Protein AF-A0ABD3TNK7-F1 (afdb_monomer)

Solvent-accessible surface area (backbone atoms only — not comparable to full-atom values): 21854 Å² total; per-residue (Å²): 135,61,74,56,58,56,55,50,49,53,68,66,46,59,82,41,66,71,44,44,50,54,52,49,56,49,53,55,58,58,66,78,48,63,58,67,38,82,42,96,69,68,98,47,54,58,49,27,44,76,73,70,53,62,103,52,74,39,57,45,36,31,37,36,60,40,79,58,75,49,48,66,62,94,45,80,93,71,64,71,90,75,62,76,95,69,61,72,53,66,68,41,73,67,95,59,56,79,61,56,60,49,32,75,72,44,37,51,76,51,54,67,58,78,56,96,57,38,38,36,34,36,15,45,34,70,43,57,84,32,65,70,30,58,74,32,91,90,54,25,75,73,58,52,74,84,64,69,77,82,58,62,88,53,52,53,100,76,79,53,63,70,70,54,71,50,52,56,55,53,49,53,67,66,48,50,85,39,68,70,42,42,52,54,49,51,57,48,51,56,56,56,67,77,46,66,61,71,37,82,43,96,66,70,96,48,56,55,61,41,44,76,62,69,56,60,101,48,78,38,54,47,38,32,39,25,58,34,72,50,82,66,42,65,57,96,45,72,98,68,63,57,88,77,64,77,90,69,47,76,39,65,88,41,72,64,78,66,48,68,68,35,52,36,42,34,55,48,41,68,77,38,68,84,42,38,71,65,39,70,46,83,78,50,70,62,94,61,33,37,33,30,40,32,37,32,33,36,52,84,33,63,72,30,57,72,31,86,89,55,26,72,61,53,43,75,91,46,62,66,33,46,77,72,32,68,27,74,54,25,30,48,60,57,44,62,76,58,76,60,84,95,28,55,64,33,49,94,30,50,67,58,35,49,48,61,76,68,55,82,83,83,60,98,70,130

Foldseek 3Di:
DDPLVVLVVLVVPCVDPVNVVVLVVVVVVVVPDPQKDKDLDDPRVSQCVVLPDDNDPQKIKIKHKDWDAADFDPDVPQDDDDDPVPRDRGGHHPPDPSLVVVCVVAHAWRDWRDDPTIIMTMHMDGRLPDPVQCPDPVRVVVNDPVPPPPPPVADDRPRDRPDPPLVVLVVVVVPCVDPVNVVVQVVVVVVVVPDDQKAWDPDDPRPSVCVVLPDDPDPQKTKIKHKFWDDAAFDPDPPLDDDDDPVPSDGHRHHDLADSLLVRQVVCCVVCVQKAFSAKAWDHDDPTITMMMTMIGRLVDPVQCPDPVRVVCNDPVRRPCSVVLNYPSSCVSLQNVDDDDVCPCSPPHVVVSVCVVPDDDDDPPD

Secondary structure (DSSP, 8-state):
--HHHHHHHHTT-TTSHHHHHHHHHHHHHHHHS-SEEEESS-S-HHHHHHTT--SSTTEEEEEEEEE-SPBPP--GGG---S-GGG--SS-BPPSS-HHHHHHHHHSEEEE--B-SSEEEEEEEEE-TTSHHHHT-TTTGGGG-GGGTTTS-SSB-TTS-B---HHHHHHHHTT-TTSHHHHHHHHHHHHHHHHS-SEEEESS-S-HHHHHHTT--SSTTEEEEEEEEE-S------GGG---S-GGG---SSPPPSS-HHHHHHHHHHHHTTTEEEEEEEEEEE-SSEEEEEEEEEESSSHHHHT-TTTGGGGSGGGTTTTTTT-SHHHHHHTT-S--SGGGGGGSS-HHHHHHHHHS----S--

Sequence (366 aa):
MGAYTYVSELWKKKQSDVMRFLLRVRCWEYRQLPAVVRVTHPTRPDKARRLGYKAKQGYVIYRVRVRRGGRKRPVPKGIVYGKPTNQGVTQLKFQRSKRSVAEERAGRKLGGLRDSTYKYFEVILVDTAHTAVQNDPRINWLCNPVHKHRELRGLTSAGKKYRGAYTYVSELWKKKQSDVMRFLLRVRCWEYRQLPAVVRVTHPTRPDKARRLGYKAKQGYVIYRVRVRRGGRKRPVPKGIVYGKPTNQGVTQLKFQRSKRSVAEERAGRKLGGLRVLNSYWINEDSTYKYFEVILVDTAHTTVRNDPRINWLCNPVHKHRELRGLTSAGKKYRGLRGKGHLHHKARPSRRATWKRNQTLSLRRYR

Nearest PDB structures (foldseek):
  7qiz-assembly1_P  TM=9.989E-01  e=7.882E-37  Solanum lycopersicum
  8b2l-assembly1_F3  TM=9.984E-01  e=2.440E-36  Nicotiana tabacum
  8ipb-assembly1_HA  TM=9.977E-01  e=2.522E-34  Triticum aestivum
  6zj3-assembly1_Lb  TM=9.968E-01  e=6.981E-30  Euglena gracilis
  8rxh-assembly1_LM  TM=9.970E-01  e=1.265E-29  Leishmania major strain Friedlin

Mean predicted aligned error: 17.39 Å

InterPro domains:
  IPR000439 Large ribosomal subunit protein eL15 [PF00827] (164-352)
  IPR000439 Large ribosomal subunit protein eL15 [PTHR11847] (164-366)
  IPR000439 Large ribosomal subunit protein eL15 [SM01384] (2-163)
  IPR000439 Large ribosomal subunit protein eL15 [SM01384] (164-355)
  IPR012678 Ribosomal protein uL23/eL15/eS24 core domain superfamily [SSF54189] (1-165)
  IPR012678 Ribosomal protein uL23/eL15/eS24 core domain superfamily [SSF54189] (163-357)
  IPR020925 Large ribosomal subunit protein eL15, conserved site [PS01194] (46-69)
  IPR020925 Large ribosomal subunit protein eL15, conserved site [PS01194] (208-231)
  IPR024794 Large ribosomal subunit protein eL15 core domain superfamily [G3DSA:3.40.1120.10] (1-164)
  IPR024794 Large ribosomal subunit protein eL15 core domain superfamily [G3DSA:3.40.1120.10] (165-366)

pLDDT: mean 82.13, std 17.71, range [34.25, 98.62]

Radius of gyration: 32.83 Å; Cα contacts (8 Å, |Δi|>4): 483; chains: 1; bounding box: 76×59×99 Å

Structure (mmCIF, N/CA/C/O backbone):
data_AF-A0ABD3TNK7-F1
#
_entry.id   AF-A0ABD3TNK7-F1
#
loop_
_atom_site.group_PDB
_atom_site.id
_atom_site.type_symbol
_atom_site.label_atom_id
_atom_site.label_alt_id
_atom_site.label_comp_id
_atom_site.label_asym_id
_atom_site.label_entity_id
_atom_site.label_seq_id
_atom_site.pdbx_PDB_ins_code
_atom_site.Cartn_x
_atom_site.Cartn_y
_atom_site.Cartn_z
_atom_site.occupancy
_atom_site.B_iso_or_equiv
_atom_site.auth_seq_id
_atom_site.auth_comp_id
_atom_site.auth_asym_id
_atom_site.auth_atom_id
_atom_site.pdbx_PDB_model_num
ATOM 1 N N . MET A 1 1 ? 8.493 17.577 53.465 1.00 52.09 1 MET A N 1
ATOM 2 C CA . MET A 1 1 ? 7.323 16.886 52.861 1.00 52.09 1 MET A CA 1
ATOM 3 C C . MET A 1 1 ? 6.039 17.519 53.386 1.00 52.09 1 MET A C 1
ATOM 5 O O . MET A 1 1 ? 5.885 17.592 54.594 1.00 52.09 1 MET A O 1
ATOM 9 N N . GLY A 1 2 ? 5.149 18.029 52.527 1.00 72.31 2 GLY A N 1
ATOM 10 C CA . GLY A 1 2 ? 3.937 18.740 52.978 1.00 72.31 2 GLY A CA 1
ATOM 11 C C . GLY A 1 2 ? 2.824 17.807 53.480 1.00 72.31 2 GLY A C 1
ATOM 12 O O . GLY A 1 2 ? 2.681 16.697 52.985 1.00 72.31 2 GLY A O 1
ATOM 13 N N . ALA A 1 3 ? 1.967 18.260 54.401 1.00 70.38 3 ALA A N 1
ATOM 14 C CA . ALA A 1 3 ? 0.902 17.450 55.024 1.00 70.38 3 ALA A CA 1
ATOM 15 C C . ALA A 1 3 ? 0.030 16.631 54.034 1.00 70.38 3 ALA A C 1
ATOM 17 O O . ALA A 1 3 ? -0.374 15.502 54.317 1.00 70.38 3 ALA A O 1
ATOM 18 N N . TYR A 1 4 ? -0.220 17.144 52.824 1.00 73.06 4 TYR A N 1
ATOM 19 C CA . TYR A 1 4 ? -1.009 16.447 51.800 1.00 73.06 4 TYR A CA 1
ATOM 20 C C . TYR A 1 4 ? -0.326 15.208 51.192 1.00 73.06 4 TYR A C 1
ATOM 22 O O . TYR A 1 4 ? -1.031 14.322 50.693 1.00 73.06 4 TYR A O 1
ATOM 30 N N . THR A 1 5 ? 1.011 15.112 51.215 1.00 73.81 5 THR A N 1
ATOM 31 C CA . THR A 1 5 ? 1.717 13.907 50.744 1.00 73.81 5 THR A CA 1
ATOM 32 C C . THR A 1 5 ? 1.481 12.743 51.700 1.00 73.81 5 THR A C 1
ATOM 34 O O . THR A 1 5 ? 1.101 11.668 51.234 1.00 73.81 5 THR A O 1
ATOM 37 N N . TYR A 1 6 ? 1.533 12.991 53.012 1.00 75.81 6 TYR A N 1
ATOM 38 C CA . TYR A 1 6 ? 1.218 12.001 54.049 1.00 75.81 6 TYR A CA 1
ATOM 39 C C . TYR A 1 6 ? -0.236 11.520 53.976 1.00 75.81 6 TYR A C 1
ATOM 41 O O . TYR A 1 6 ? -0.496 10.317 53.974 1.00 75.81 6 TYR A O 1
ATOM 49 N N . VAL A 1 7 ? -1.200 12.434 53.795 1.00 75.31 7 VAL A N 1
ATOM 50 C CA . VAL A 1 7 ? -2.615 12.057 53.596 1.00 75.31 7 VAL A CA 1
ATOM 51 C C . VAL A 1 7 ? -2.776 11.187 52.345 1.00 75.31 7 VAL A C 1
ATOM 53 O O . VAL A 1 7 ? -3.476 10.172 52.359 1.00 75.31 7 VAL A O 1
ATOM 56 N N . SER A 1 8 ? -2.101 11.537 51.248 1.00 76.25 8 SER A N 1
ATOM 57 C CA . SER A 1 8 ? -2.126 10.737 50.021 1.00 76.25 8 SER A CA 1
ATOM 58 C C . SER A 1 8 ? -1.527 9.337 50.226 1.00 76.25 8 SER A C 1
ATOM 60 O O . SER A 1 8 ? -2.056 8.372 49.665 1.00 76.25 8 SER A O 1
ATOM 62 N N . GLU A 1 9 ? -0.460 9.204 51.015 1.00 78.94 9 GLU A N 1
ATOM 63 C CA . GLU A 1 9 ? 0.182 7.928 51.357 1.00 78.94 9 GLU A CA 1
ATOM 64 C C . GLU A 1 9 ? -0.672 7.049 52.272 1.00 78.94 9 GLU A C 1
ATOM 66 O O . GLU A 1 9 ? -0.851 5.864 51.972 1.00 78.94 9 GLU A O 1
ATOM 71 N N . LEU A 1 10 ? -1.310 7.630 53.291 1.00 76.44 10 LEU A N 1
ATOM 72 C CA . LEU A 1 10 ? -2.277 6.938 54.149 1.00 76.44 10 LEU A CA 1
ATOM 73 C C . LEU A 1 10 ? -3.408 6.313 53.308 1.00 76.44 10 LEU A C 1
ATOM 75 O O . LEU A 1 10 ? -3.770 5.147 53.458 1.00 76.44 10 LEU A O 1
ATOM 79 N N . TRP A 1 11 ? -3.907 7.054 52.312 1.00 72.19 11 TRP A N 1
ATOM 80 C CA . TRP A 1 11 ? -4.927 6.567 51.379 1.00 72.19 11 TRP A CA 1
ATOM 81 C C . TRP A 1 11 ? -4.430 5.529 50.356 1.00 72.19 11 TRP A C 1
ATOM 83 O O . TRP A 1 11 ? -5.272 4.898 49.693 1.00 72.19 11 TRP A O 1
ATOM 93 N N . LYS A 1 12 ? -3.111 5.375 50.163 1.00 77.44 12 LYS A N 1
ATOM 94 C CA . LYS A 1 12 ? -2.516 4.291 49.360 1.00 77.44 12 LYS A CA 1
ATOM 95 C C . LYS A 1 12 ? -2.449 2.997 50.180 1.00 77.44 12 LYS A C 1
ATOM 97 O O . LYS A 1 12 ? -2.824 1.952 49.653 1.00 77.44 12 LYS A O 1
ATOM 102 N N . LYS A 1 13 ? -2.102 3.075 51.470 1.00 79.31 13 LYS A N 1
ATOM 103 C CA . LYS A 1 13 ? -2.036 1.940 52.412 1.00 79.31 13 LYS A CA 1
ATOM 104 C C . LYS A 1 13 ? -3.406 1.596 53.022 1.00 79.31 13 LYS A C 1
ATOM 106 O O . LYS A 1 13 ? -3.579 1.554 54.229 1.00 79.31 13 LYS A O 1
ATOM 111 N N . LYS A 1 14 ? -4.414 1.306 52.189 1.00 68.06 14 LYS A N 1
ATOM 112 C CA . LYS A 1 14 ? -5.809 1.070 52.645 1.00 68.06 14 LYS A CA 1
ATOM 113 C C . LYS A 1 14 ? -6.015 -0.126 53.578 1.00 68.06 14 LYS A C 1
ATOM 115 O O . LYS A 1 14 ? -7.115 -0.286 54.100 1.00 68.06 14 LYS A O 1
ATOM 120 N N . GLN A 1 15 ? -5.020 -0.998 53.686 1.00 72.81 15 GLN A N 1
ATOM 121 C CA . GLN A 1 15 ? -5.057 -2.182 54.533 1.00 72.81 15 GLN A CA 1
ATOM 122 C C . GLN A 1 15 ? -4.475 -1.940 55.930 1.00 72.81 15 GLN A C 1
ATOM 124 O O . GLN A 1 15 ? -4.612 -2.838 56.747 1.00 72.81 15 GLN A O 1
ATOM 129 N N . SER A 1 16 ? -3.882 -0.771 56.211 1.00 80.94 16 SER A N 1
ATOM 130 C CA . SER A 1 16 ? -3.410 -0.453 57.563 1.00 80.94 16 SER A CA 1
ATOM 131 C C . SER A 1 16 ? -4.573 -0.367 58.552 1.00 80.94 16 SER A C 1
ATOM 133 O O . SER A 1 16 ? -5.679 0.042 58.180 1.00 80.94 16 SER A O 1
ATOM 135 N N . ASP A 1 17 ? -4.319 -0.713 59.811 1.00 78.19 17 ASP A N 1
ATOM 136 C CA . ASP A 1 17 ? -5.359 -0.785 60.844 1.00 78.19 17 ASP A CA 1
ATOM 137 C C . ASP A 1 17 ? -5.995 0.575 61.123 1.00 78.19 17 ASP A C 1
ATOM 139 O O . ASP A 1 17 ? -7.220 0.691 61.131 1.00 78.19 17 ASP A O 1
ATOM 143 N N . VAL A 1 18 ? -5.180 1.634 61.167 1.00 76.81 18 VAL A N 1
ATOM 144 C CA . VAL A 1 18 ? -5.645 3.029 61.254 1.00 76.81 18 VAL A CA 1
ATOM 145 C C . VAL A 1 18 ? -6.627 3.353 60.126 1.00 76.81 18 VAL A C 1
ATOM 147 O O . VAL A 1 18 ? -7.697 3.918 60.348 1.00 76.81 18 VAL A O 1
ATOM 150 N N . MET A 1 19 ? -6.308 2.961 58.889 1.00 79.38 19 MET A N 1
ATOM 151 C CA . MET A 1 19 ? -7.169 3.260 57.749 1.00 79.38 19 MET A CA 1
ATOM 152 C C . MET A 1 19 ? -8.425 2.383 57.735 1.00 79.38 19 MET A C 1
ATOM 154 O O . MET A 1 19 ? -9.497 2.858 57.363 1.00 79.38 19 MET A O 1
ATOM 158 N N . ARG A 1 20 ? -8.336 1.120 58.161 1.00 74.94 20 ARG A N 1
ATOM 159 C CA . ARG A 1 20 ? -9.497 0.229 58.308 1.00 74.94 20 ARG A CA 1
ATOM 160 C C . ARG A 1 20 ? -10.468 0.745 59.366 1.00 74.94 20 ARG A C 1
ATOM 162 O O . ARG A 1 20 ? -11.667 0.781 59.091 1.00 74.94 20 ARG A O 1
ATOM 169 N N . PHE A 1 21 ? -9.959 1.191 60.512 1.00 78.69 21 PHE A N 1
ATOM 170 C CA . PHE A 1 21 ? -10.742 1.799 61.584 1.00 78.69 21 PHE A CA 1
ATOM 171 C C . PHE A 1 21 ? -11.453 3.071 61.102 1.00 78.69 21 PHE A C 1
ATOM 173 O O . PHE A 1 21 ? -12.683 3.135 61.122 1.00 78.69 21 PHE A O 1
ATOM 180 N N . LEU A 1 22 ? -10.711 4.025 60.526 1.00 79.88 22 LEU A N 1
ATOM 181 C CA . LEU A 1 22 ? -11.279 5.271 59.992 1.00 79.88 22 LEU A CA 1
ATOM 182 C C . LEU A 1 22 ? -12.334 5.027 58.904 1.00 79.88 22 LEU A C 1
ATOM 184 O O . LEU A 1 22 ? -13.345 5.727 58.832 1.00 79.88 22 LEU A O 1
ATOM 188 N N . LEU A 1 23 ? -12.116 4.039 58.031 1.00 76.81 23 LEU A N 1
ATOM 189 C CA . LEU A 1 23 ? -13.087 3.677 56.998 1.00 76.81 23 LEU A CA 1
ATOM 190 C C . LEU A 1 23 ? -14.335 3.002 57.583 1.00 76.81 23 LEU A C 1
ATOM 192 O O . LEU A 1 23 ? -15.421 3.198 57.041 1.00 76.81 23 LEU A O 1
ATOM 196 N N . ARG A 1 24 ? -14.202 2.233 58.669 1.00 77.31 24 ARG A N 1
ATOM 197 C CA . ARG A 1 24 ? -15.326 1.588 59.361 1.00 77.31 24 ARG A CA 1
ATOM 198 C C . ARG A 1 24 ? -16.224 2.628 60.030 1.00 77.31 24 ARG A C 1
ATOM 200 O O . ARG A 1 24 ? -17.420 2.637 59.747 1.00 77.31 24 ARG A O 1
ATOM 207 N N . VAL A 1 25 ? -15.637 3.544 60.802 1.00 81.62 25 VAL A N 1
ATOM 208 C CA . VAL A 1 25 ? -16.352 4.650 61.467 1.00 81.62 25 VAL A CA 1
ATOM 209 C C . VAL A 1 25 ? -17.082 5.520 60.439 1.00 81.62 25 VAL A C 1
ATOM 211 O O . VAL A 1 25 ? -18.282 5.749 60.551 1.00 81.62 25 VAL A O 1
ATOM 214 N N . ARG A 1 26 ? -16.405 5.908 59.350 1.00 80.44 26 ARG A N 1
ATOM 215 C CA . ARG A 1 26 ? -17.030 6.699 58.276 1.00 80.44 26 ARG A CA 1
ATOM 216 C C . ARG A 1 26 ? -18.138 5.952 57.540 1.00 80.44 26 ARG A C 1
ATOM 218 O O . ARG A 1 26 ? -19.144 6.548 57.181 1.00 80.44 26 ARG A O 1
ATOM 225 N N . CYS A 1 27 ? -17.981 4.654 57.272 1.00 75.00 27 CYS A N 1
ATOM 226 C CA . CYS A 1 27 ? -19.059 3.867 56.668 1.00 75.00 27 CYS A CA 1
ATOM 227 C C . CYS A 1 27 ? -20.302 3.837 57.564 1.00 75.00 27 CYS A C 1
ATOM 229 O O . CYS A 1 27 ? -21.407 3.913 57.031 1.00 75.00 27 CYS A O 1
ATOM 231 N N . TRP A 1 28 ? -20.120 3.731 58.883 1.00 80.38 28 TRP A N 1
ATOM 232 C CA . TRP A 1 28 ? -21.209 3.784 59.856 1.00 80.38 28 TRP A CA 1
ATOM 233 C C . TRP A 1 28 ? -21.911 5.147 59.837 1.00 80.38 28 TRP A C 1
ATOM 235 O O . TRP A 1 28 ? -23.114 5.195 59.594 1.00 80.38 28 TRP A O 1
ATOM 245 N N . GLU A 1 29 ? -21.155 6.244 59.934 1.00 81.50 29 GLU A N 1
ATOM 246 C CA . GLU A 1 29 ? -21.675 7.617 59.834 1.00 81.50 29 GLU A CA 1
ATOM 247 C C . GLU A 1 29 ? -22.476 7.817 58.532 1.00 81.50 29 GLU A C 1
ATOM 249 O O . GLU A 1 29 ? -23.593 8.328 58.524 1.00 81.50 29 GLU A O 1
ATOM 254 N N . TYR A 1 30 ? -21.956 7.330 57.400 1.00 80.94 30 TYR A N 1
ATOM 255 C CA . TYR A 1 30 ? -22.588 7.537 56.094 1.00 80.94 30 TYR A CA 1
ATOM 256 C C . TYR A 1 30 ? -23.875 6.725 55.900 1.00 80.94 30 TYR A C 1
ATOM 258 O O . TYR A 1 30 ? -24.647 7.026 54.984 1.00 80.94 30 TYR A O 1
ATOM 266 N N . ARG A 1 31 ? -24.110 5.678 56.703 1.00 74.38 31 ARG A N 1
ATOM 267 C CA . ARG A 1 31 ? -25.368 4.916 56.662 1.00 74.38 31 ARG A CA 1
ATOM 268 C C . ARG A 1 31 ? -26.531 5.730 57.233 1.00 74.38 31 ARG A C 1
ATOM 270 O O . ARG A 1 31 ? -27.632 5.592 56.701 1.00 74.38 31 ARG A O 1
ATOM 277 N N . GLN A 1 32 ? -26.256 6.586 58.217 1.00 79.56 32 GLN A N 1
ATOM 278 C CA . GLN A 1 32 ? -27.250 7.426 58.895 1.00 79.56 32 GLN A CA 1
ATOM 279 C C . GLN A 1 32 ? -27.689 8.631 58.053 1.00 79.56 32 GLN A C 1
ATOM 281 O O . GLN A 1 32 ? -28.745 9.208 58.281 1.00 79.56 32 GLN A O 1
ATOM 286 N N . LEU A 1 33 ? -26.895 9.005 57.046 1.00 80.81 33 LEU A N 1
ATOM 287 C CA . LEU A 1 33 ? -27.176 10.163 56.203 1.00 80.81 33 LEU A CA 1
ATOM 288 C C . LEU A 1 33 ? -28.158 9.842 55.055 1.00 80.81 33 LEU A C 1
ATOM 290 O O . LEU A 1 33 ? -28.190 8.707 54.548 1.00 80.81 33 LEU A O 1
ATOM 294 N N . PRO A 1 34 ? -28.902 10.855 54.562 1.00 78.81 34 PRO A N 1
ATOM 295 C CA . PRO A 1 34 ? -29.704 10.750 53.348 1.00 78.81 34 PRO A CA 1
ATOM 296 C C . PRO A 1 34 ? -28.889 10.316 52.123 1.00 78.81 34 PRO A C 1
ATOM 298 O O . PRO A 1 34 ? -27.661 10.415 52.069 1.00 78.81 34 PRO A O 1
ATOM 301 N N . ALA A 1 35 ? -29.583 9.847 51.081 1.00 69.19 35 ALA A N 1
ATOM 302 C CA . ALA A 1 35 ? -28.930 9.327 49.878 1.00 69.19 35 ALA A CA 1
ATOM 303 C C . ALA A 1 35 ? -28.059 10.367 49.144 1.00 69.19 35 ALA A C 1
ATOM 305 O O . ALA A 1 35 ? -27.109 9.983 48.456 1.00 69.19 35 ALA A O 1
ATOM 306 N N . VAL A 1 36 ? -28.380 11.654 49.286 1.00 75.75 36 VAL A N 1
ATOM 307 C CA . VAL A 1 36 ? -27.597 12.795 48.809 1.00 75.75 36 VAL A CA 1
ATOM 308 C C . VAL A 1 36 ? -27.527 13.801 49.952 1.00 75.75 36 VAL A C 1
ATOM 310 O O . VAL A 1 36 ? -28.563 14.217 50.456 1.00 75.75 36 VAL A O 1
ATOM 313 N N . VAL A 1 37 ? -26.321 14.179 50.368 1.00 80.69 37 VAL A N 1
ATOM 314 C CA . VAL A 1 37 ? -26.104 15.132 51.466 1.00 80.69 37 VAL A CA 1
ATOM 315 C C . VAL A 1 37 ? -24.993 16.109 51.101 1.00 80.69 37 VAL A C 1
ATOM 317 O O . VAL A 1 37 ? -23.982 15.710 50.518 1.00 80.69 37 VAL A O 1
ATOM 320 N N . ARG A 1 38 ? -25.178 17.393 51.409 1.00 79.81 38 ARG A N 1
ATOM 321 C CA . ARG A 1 38 ? -24.141 18.417 51.235 1.00 79.81 38 ARG A CA 1
ATOM 322 C C . ARG A 1 38 ? -23.091 18.265 52.336 1.00 79.81 38 ARG A C 1
ATOM 324 O O . ARG A 1 38 ? -23.434 18.056 53.492 1.00 79.81 38 ARG A O 1
ATOM 331 N N . VAL A 1 39 ? -21.816 18.371 51.978 1.00 81.06 39 VAL A N 1
ATOM 332 C CA . VAL A 1 39 ? -20.682 18.286 52.905 1.00 81.06 39 VAL A CA 1
ATOM 333 C C . VAL A 1 39 ? -19.884 19.582 52.825 1.00 81.06 39 VAL A C 1
ATOM 335 O O . VAL A 1 39 ? -19.680 20.125 51.739 1.00 81.06 39 VAL A O 1
ATOM 338 N N . THR A 1 40 ? -19.424 20.069 53.975 1.00 80.25 40 THR A N 1
ATOM 339 C CA . THR A 1 40 ? -18.645 21.310 54.078 1.00 80.25 40 THR A CA 1
ATOM 340 C C . THR A 1 40 ? -17.236 21.153 53.502 1.00 80.25 40 THR A C 1
ATOM 342 O O . THR A 1 40 ? -16.753 22.043 52.812 1.00 80.25 40 THR A O 1
ATOM 345 N N . HIS A 1 41 ? -16.598 19.997 53.714 1.00 81.00 41 HIS A N 1
ATOM 346 C CA . HIS A 1 41 ? -15.222 19.730 53.290 1.00 81.00 41 HIS A CA 1
ATOM 347 C C . HIS A 1 41 ? -15.061 18.334 52.669 1.00 81.00 41 HIS A C 1
ATOM 349 O O . HIS A 1 41 ? -15.741 17.387 53.067 1.00 81.00 41 HIS A O 1
ATOM 355 N N . PRO A 1 42 ? -14.139 18.158 51.703 1.00 81.38 42 PRO A N 1
ATOM 356 C CA . PRO A 1 42 ? -13.898 16.855 51.104 1.00 81.38 42 PRO A CA 1
ATOM 357 C C . PRO A 1 42 ? -13.191 15.938 52.103 1.00 81.38 42 PRO A C 1
ATOM 359 O O . PRO A 1 42 ? -12.136 16.280 52.633 1.00 81.38 42 PRO A O 1
ATOM 362 N N . THR A 1 43 ? -13.668 14.703 52.238 1.00 79.00 43 THR A N 1
ATOM 363 C CA . THR A 1 43 ? -13.029 13.653 53.054 1.00 79.00 43 THR A CA 1
ATOM 364 C C . THR A 1 43 ? -11.619 13.306 52.554 1.00 79.00 43 THR A C 1
ATOM 366 O O . THR A 1 43 ? -10.800 12.718 53.266 1.00 79.00 43 THR A O 1
ATOM 369 N N . ARG A 1 44 ? -11.328 13.646 51.293 1.00 78.56 44 ARG A N 1
ATOM 370 C CA . ARG A 1 44 ? -10.032 13.435 50.653 1.00 78.56 44 ARG A CA 1
ATOM 371 C C . ARG A 1 44 ? -9.527 14.715 49.962 1.00 78.56 44 ARG A C 1
ATOM 373 O O . ARG A 1 44 ? -9.643 14.831 48.734 1.00 78.56 44 ARG A O 1
ATOM 380 N N . PRO A 1 45 ? -8.971 15.674 50.722 1.00 79.31 45 PRO A N 1
ATOM 381 C CA . PRO A 1 45 ? -8.605 16.989 50.199 1.00 79.31 45 PRO A CA 1
ATOM 382 C C . PRO A 1 45 ? -7.431 16.945 49.204 1.00 79.31 45 PRO A C 1
ATOM 384 O O . PRO A 1 45 ? -7.434 17.703 48.234 1.00 79.31 45 PRO A O 1
ATOM 387 N N . ASP A 1 46 ? -6.484 16.006 49.350 1.00 75.69 46 ASP A N 1
ATOM 388 C CA . ASP A 1 46 ? -5.370 15.780 48.405 1.00 75.69 46 ASP A CA 1
ATOM 389 C C . ASP A 1 46 ? -5.882 15.489 46.988 1.00 75.69 46 ASP A C 1
ATOM 391 O O . ASP A 1 46 ? -5.429 16.051 45.986 1.00 75.69 46 ASP A O 1
ATOM 395 N N . LYS A 1 47 ? -6.878 14.608 46.897 1.00 75.12 47 LYS A N 1
ATOM 396 C CA . LYS A 1 47 ? -7.468 14.220 45.622 1.00 75.12 47 LYS A CA 1
ATOM 397 C C . LYS A 1 47 ? -8.453 15.263 45.114 1.00 75.12 47 LYS A C 1
ATOM 399 O O . LYS A 1 47 ? -8.569 15.417 43.900 1.00 75.12 47 LYS A O 1
ATOM 404 N N . ALA A 1 48 ? -9.109 15.988 46.018 1.00 74.62 48 ALA A N 1
ATOM 405 C CA . ALA A 1 48 ? -9.948 17.125 45.678 1.00 74.62 48 ALA A CA 1
ATOM 406 C C . ALA A 1 48 ? -9.192 18.194 44.918 1.00 74.62 48 ALA A C 1
ATOM 408 O O . ALA A 1 48 ? -9.591 18.554 43.810 1.00 74.62 48 ALA A O 1
ATOM 409 N N . ARG A 1 49 ? -8.055 18.624 45.462 1.00 76.25 49 ARG A N 1
ATOM 410 C CA . ARG A 1 49 ? -7.212 19.634 44.825 1.00 76.25 49 ARG A CA 1
ATOM 411 C C . ARG A 1 49 ? -6.729 19.186 43.445 1.00 76.25 49 ARG A C 1
ATOM 413 O O . ARG A 1 49 ? -6.805 19.956 42.495 1.00 76.25 49 ARG A O 1
ATOM 420 N N . ARG A 1 50 ? -6.358 17.908 43.282 1.00 73.12 50 ARG A N 1
ATOM 421 C CA . ARG A 1 50 ? -5.980 17.337 41.969 1.00 73.12 50 ARG A CA 1
ATOM 422 C C . ARG A 1 50 ? -7.113 17.364 40.936 1.00 73.12 50 ARG A C 1
ATOM 424 O O . ARG A 1 50 ? -6.851 17.374 39.739 1.00 73.12 50 ARG A O 1
ATOM 431 N N . LEU A 1 51 ? -8.363 17.328 41.388 1.00 66.19 51 LEU A N 1
ATOM 432 C CA . LEU A 1 51 ? -9.554 17.395 40.537 1.00 66.19 51 LEU A CA 1
ATOM 433 C C . LEU A 1 51 ? -10.051 18.829 40.314 1.00 66.19 51 LEU A C 1
ATOM 435 O O . LEU A 1 51 ? -11.070 19.007 39.650 1.00 66.19 51 LEU A O 1
ATOM 439 N N . GLY A 1 52 ? -9.330 19.825 40.835 1.00 71.12 52 GLY A N 1
ATOM 440 C CA . GLY A 1 52 ? -9.634 21.241 40.662 1.00 71.12 52 GLY A CA 1
ATOM 441 C C . GLY A 1 52 ? -10.454 21.867 41.791 1.00 71.12 52 GLY A C 1
ATOM 442 O O . GLY A 1 52 ? -10.911 22.992 41.619 1.00 71.12 52 GLY A O 1
ATOM 443 N N . TYR A 1 53 ? -10.649 21.185 42.928 1.00 77.00 53 TYR A N 1
ATOM 444 C CA . TYR A 1 53 ? -11.245 21.800 44.122 1.00 77.00 53 TYR A CA 1
ATOM 445 C C . TYR A 1 53 ? -10.305 22.853 44.714 1.00 77.00 53 TYR A C 1
ATOM 447 O O . TYR A 1 53 ? -9.129 22.573 44.967 1.00 77.00 53 TYR A O 1
ATOM 455 N N . LYS A 1 54 ? -10.850 24.033 45.004 1.00 76.88 54 LYS A N 1
ATOM 456 C CA . LYS A 1 54 ? -10.216 25.059 45.830 1.00 76.88 54 LYS A CA 1
ATOM 457 C C . LYS A 1 54 ? -11.144 25.357 47.004 1.00 76.88 54 LYS A C 1
ATOM 459 O O . LYS A 1 54 ? -12.355 25.399 46.822 1.00 76.88 54 LYS A O 1
ATOM 464 N N . ALA A 1 55 ? -10.572 25.566 48.185 1.00 80.19 55 ALA A N 1
ATOM 465 C CA . ALA A 1 55 ? -11.324 26.006 49.356 1.00 80.19 55 ALA A CA 1
ATOM 466 C C . ALA A 1 55 ? -11.642 27.504 49.209 1.00 80.19 55 ALA A C 1
ATOM 468 O O . ALA A 1 55 ? -10.917 28.347 49.720 1.00 80.19 55 ALA A O 1
ATOM 469 N N . LYS A 1 56 ? -12.657 27.816 48.400 1.00 75.69 56 LYS A N 1
ATOM 470 C CA . LYS A 1 56 ? -13.196 29.160 48.170 1.00 75.69 56 LYS A CA 1
ATOM 471 C C . LYS A 1 56 ? -14.697 29.057 47.893 1.00 75.69 56 LYS A C 1
ATOM 473 O O . LYS A 1 56 ? -15.181 27.979 47.538 1.00 75.69 56 LYS A O 1
ATOM 478 N N . GLN A 1 57 ? -15.415 30.167 48.027 1.00 75.31 57 GLN A N 1
ATOM 479 C CA . GLN A 1 57 ? -16.849 30.213 47.742 1.00 75.31 57 GLN A CA 1
ATOM 480 C C . GLN A 1 57 ? -17.147 29.840 46.271 1.00 75.31 57 GLN A C 1
ATOM 482 O O . GLN A 1 57 ? -16.310 30.031 45.383 1.00 75.31 57 GLN A O 1
ATOM 487 N N . GLY A 1 58 ? -18.312 29.231 46.030 1.00 72.50 58 GLY A N 1
ATOM 488 C CA . GLY A 1 58 ? -18.726 28.703 44.721 1.00 72.50 58 GLY A CA 1
ATOM 489 C C . GLY A 1 58 ? -18.367 27.234 44.446 1.00 72.50 58 GLY A C 1
ATOM 490 O O . GLY A 1 58 ? -18.761 26.693 43.418 1.00 72.50 58 GLY A O 1
ATOM 491 N N . TYR A 1 59 ? -17.664 26.544 45.351 1.00 75.81 59 TYR A N 1
ATOM 492 C CA . TYR A 1 59 ? -17.496 25.085 45.301 1.00 75.81 59 TYR A CA 1
ATOM 493 C C . TYR A 1 59 ? -18.419 24.410 46.318 1.00 75.81 59 TYR A C 1
ATOM 495 O O . TYR A 1 59 ? -18.365 24.714 47.506 1.00 75.81 59 TYR A O 1
ATOM 503 N N . VAL A 1 60 ? -19.234 23.453 45.870 1.00 78.00 60 VAL A N 1
ATOM 504 C CA . VAL A 1 60 ? -20.136 22.680 46.736 1.00 78.00 60 VAL A CA 1
ATOM 505 C C . VAL A 1 60 ? -19.793 21.202 46.632 1.00 78.00 60 VAL A C 1
ATOM 507 O O . VAL A 1 60 ? -19.558 20.686 45.540 1.00 78.00 60 VAL A O 1
ATOM 510 N N . ILE A 1 61 ? -19.746 20.498 47.761 1.00 77.75 61 ILE A N 1
ATOM 511 C CA . ILE A 1 61 ? -19.472 19.062 47.783 1.00 77.75 61 ILE A CA 1
ATOM 512 C C . ILE A 1 61 ? -20.728 18.325 48.215 1.00 77.75 61 ILE A C 1
ATOM 514 O O . ILE A 1 61 ? -21.319 18.637 49.243 1.00 77.75 61 ILE A O 1
ATOM 518 N N . TYR A 1 62 ? -21.101 17.306 47.452 1.00 76.44 62 TYR A N 1
ATOM 519 C CA . TYR A 1 62 ? -22.174 16.389 47.804 1.00 76.44 62 TYR A CA 1
ATOM 520 C C . TYR A 1 62 ? -21.631 14.984 48.000 1.00 76.44 62 TYR A C 1
ATOM 522 O O . TYR A 1 62 ? -20.828 14.483 47.208 1.00 76.44 62 TYR A O 1
ATOM 530 N N . ARG A 1 63 ? -22.106 14.315 49.043 1.00 79.88 63 ARG A N 1
ATOM 531 C CA . ARG A 1 63 ? -21.909 12.891 49.272 1.00 79.88 63 ARG A CA 1
ATOM 532 C C . ARG A 1 63 ? -23.147 12.147 48.788 1.00 79.88 63 ARG A C 1
ATOM 534 O O . ARG A 1 63 ? -24.260 12.417 49.216 1.00 79.88 63 ARG A O 1
ATOM 541 N N . VAL A 1 64 ? -22.933 11.207 47.876 1.00 75.12 64 VAL A N 1
ATOM 542 C CA . VAL A 1 64 ? -23.973 10.435 47.197 1.00 75.12 64 VAL A CA 1
ATOM 543 C C . VAL A 1 64 ? -23.800 8.953 47.506 1.00 75.12 64 VAL A C 1
ATOM 545 O O . VAL A 1 64 ? -22.750 8.358 47.230 1.00 75.12 64 VAL A O 1
ATOM 548 N N . ARG A 1 65 ? -24.853 8.334 48.039 1.00 76.50 65 ARG A N 1
ATOM 549 C CA . ARG A 1 65 ? -24.952 6.893 48.288 1.00 76.50 65 ARG A CA 1
ATOM 550 C C . ARG A 1 65 ? -25.497 6.180 47.048 1.00 76.50 65 ARG A C 1
ATOM 552 O O . ARG A 1 65 ? -26.583 6.484 46.560 1.00 76.50 65 ARG A O 1
ATOM 559 N N . VAL A 1 66 ? -24.756 5.193 46.535 1.00 72.94 66 VAL A N 1
ATOM 560 C CA . VAL A 1 66 ? -25.154 4.392 45.361 1.00 72.94 66 VAL A CA 1
ATOM 561 C C . VAL A 1 66 ? -25.146 2.905 45.697 1.00 72.94 66 VAL A C 1
ATOM 563 O O . VAL A 1 66 ? -24.134 2.361 46.143 1.00 72.94 66 VAL A O 1
ATOM 566 N N . ARG A 1 67 ? -26.269 2.221 45.455 1.00 66.38 67 ARG A N 1
ATOM 567 C CA . ARG A 1 67 ? -26.434 0.789 45.750 1.00 66.38 67 ARG A CA 1
ATOM 568 C C . ARG A 1 67 ? -25.460 -0.075 44.942 1.00 66.38 67 ARG A C 1
ATOM 570 O O . ARG A 1 67 ? -25.214 0.148 43.752 1.00 66.38 67 ARG A O 1
ATOM 577 N N . ARG A 1 68 ? -24.870 -1.078 45.592 1.00 62.72 68 ARG A N 1
ATOM 578 C CA . ARG A 1 68 ? -24.064 -2.121 44.954 1.00 62.72 68 ARG A CA 1
ATOM 579 C C . ARG A 1 68 ? -24.988 -3.259 44.515 1.00 62.72 68 ARG A C 1
ATOM 581 O O . ARG A 1 68 ? -25.809 -3.727 45.281 1.00 62.72 68 ARG A O 1
ATOM 588 N N . GLY A 1 69 ? -24.823 -3.690 43.269 1.00 62.56 69 GLY A N 1
ATOM 589 C CA . GLY A 1 69 ? -25.542 -4.822 42.682 1.00 62.56 69 GLY A CA 1
ATOM 590 C C . GLY A 1 69 ? -25.801 -4.562 41.200 1.00 62.56 69 GLY A C 1
ATOM 591 O O . GLY A 1 69 ? -25.398 -3.504 40.694 1.00 62.56 69 GLY A O 1
ATOM 592 N N . GLY A 1 70 ? -26.417 -5.523 40.513 1.00 57.69 70 GLY A N 1
ATOM 593 C CA . GLY A 1 70 ? -27.032 -5.300 39.202 1.00 57.69 70 GLY A CA 1
ATOM 594 C C . GLY A 1 70 ? -28.329 -4.498 39.333 1.00 57.69 70 GLY A C 1
ATOM 595 O O . GLY A 1 70 ? -28.872 -4.360 40.430 1.00 57.69 70 GLY A O 1
ATOM 596 N N . ARG A 1 71 ? -28.820 -3.941 38.225 1.00 61.97 71 ARG A N 1
ATOM 597 C CA . ARG A 1 71 ? -30.144 -3.305 38.193 1.00 61.97 71 ARG A CA 1
ATOM 598 C C . ARG A 1 71 ? -31.208 -4.394 38.022 1.00 61.97 71 ARG A C 1
ATOM 600 O O . ARG A 1 71 ? -31.014 -5.305 37.222 1.00 61.97 71 ARG A O 1
ATOM 607 N N . LYS A 1 72 ? -32.328 -4.282 38.742 1.00 60.25 72 LYS A N 1
ATOM 608 C CA . LYS A 1 72 ? -33.537 -5.066 38.457 1.00 60.25 72 LYS A CA 1
ATOM 609 C C . LYS A 1 72 ? -34.299 -4.373 37.328 1.00 60.25 72 LYS A C 1
ATOM 611 O O . LYS A 1 72 ? -34.462 -3.147 37.363 1.00 60.25 72 LYS A O 1
ATOM 616 N N . ARG A 1 73 ? -34.716 -5.121 36.308 1.00 62.50 73 ARG A N 1
ATOM 617 C CA . ARG A 1 73 ? -35.614 -4.581 35.279 1.00 62.50 73 ARG A CA 1
ATOM 618 C C . ARG A 1 73 ? -36.961 -4.270 35.949 1.00 62.50 73 ARG A C 1
ATOM 620 O O . ARG A 1 73 ? -37.463 -5.142 36.657 1.00 62.50 73 ARG A O 1
ATOM 627 N N . PRO A 1 74 ? -37.530 -3.062 35.793 1.00 62.72 74 PRO A N 1
ATOM 628 C CA . PRO A 1 74 ? -38.899 -2.824 36.223 1.00 62.72 74 PRO A CA 1
ATOM 629 C C . PRO A 1 74 ? -39.809 -3.592 35.260 1.00 62.72 74 PRO A C 1
ATOM 631 O O . PRO A 1 74 ? -39.926 -3.226 34.094 1.00 62.72 74 PRO A O 1
ATOM 634 N N . VAL A 1 75 ? -40.349 -4.715 35.724 1.00 65.62 75 VAL A N 1
ATOM 635 C CA . VAL A 1 75 ? -41.333 -5.531 35.005 1.00 65.62 75 VAL A CA 1
ATOM 636 C C . VAL A 1 75 ? -42.474 -5.844 35.966 1.00 65.62 75 VAL A C 1
ATOM 638 O O . VAL A 1 75 ? -42.191 -6.297 37.082 1.00 65.62 75 VAL A O 1
ATOM 641 N N . PRO A 1 76 ? -43.736 -5.630 35.564 1.00 58.56 76 PRO A N 1
ATOM 642 C CA . PRO A 1 76 ? -44.883 -6.106 36.324 1.00 58.56 76 PRO A CA 1
ATOM 643 C C . PRO A 1 76 ? -44.757 -7.621 36.527 1.00 58.56 76 PRO A C 1
ATOM 645 O O . PRO A 1 76 ? -44.526 -8.359 35.571 1.00 58.56 76 PRO A O 1
ATOM 648 N N . LYS A 1 77 ? -44.835 -8.083 37.781 1.00 66.94 77 LYS A N 1
ATOM 649 C CA . LYS A 1 77 ? -44.817 -9.510 38.168 1.00 66.94 77 LYS A CA 1
ATOM 650 C C . LYS A 1 77 ? -43.571 -10.325 37.757 1.00 66.94 77 LYS A C 1
ATOM 652 O O . LYS A 1 77 ? -43.560 -11.537 37.906 1.00 66.94 77 LYS A O 1
ATOM 657 N N . GLY A 1 78 ? -42.490 -9.687 37.293 1.00 63.00 78 GLY A N 1
ATOM 658 C CA . GLY A 1 78 ? -41.226 -10.377 36.985 1.00 63.00 78 GLY A CA 1
ATOM 659 C C . GLY A 1 78 ? -41.216 -11.197 35.688 1.00 63.00 78 GLY A C 1
ATOM 660 O O . GLY A 1 78 ? -40.240 -11.896 35.437 1.00 63.00 78 GLY A O 1
ATOM 661 N N . ILE A 1 79 ? -42.244 -11.088 34.845 1.00 61.81 79 ILE A N 1
ATOM 662 C CA . ILE A 1 79 ? -42.334 -11.819 33.574 1.00 61.81 79 ILE A CA 1
ATOM 663 C C . ILE A 1 79 ? -41.706 -10.971 32.457 1.00 61.81 79 ILE A C 1
ATOM 665 O O . ILE A 1 79 ? -41.940 -9.764 32.369 1.00 61.81 79 ILE A O 1
ATOM 669 N N . VAL A 1 80 ? -40.865 -11.580 31.612 1.00 61.41 80 VAL A N 1
ATOM 670 C CA . VAL A 1 80 ? -40.194 -10.905 30.488 1.00 61.41 80 VAL A CA 1
ATOM 671 C C . VAL A 1 80 ? -40.574 -11.588 29.177 1.00 61.41 80 VAL A C 1
ATOM 673 O O . VAL A 1 80 ? -40.193 -12.730 28.953 1.00 61.41 80 VAL A O 1
ATOM 676 N N . TYR A 1 81 ? -41.262 -10.871 28.287 1.00 64.06 81 TYR A N 1
ATOM 677 C CA . TYR A 1 81 ? -41.600 -11.351 26.943 1.00 64.06 81 TYR A CA 1
ATOM 678 C C . TYR A 1 81 ? -40.477 -11.025 25.936 1.00 64.06 81 TYR A C 1
ATOM 680 O O . TYR A 1 81 ? -39.917 -9.922 25.957 1.00 64.06 81 TYR A O 1
ATOM 688 N N . GLY A 1 82 ? -40.128 -11.974 25.055 1.00 66.00 82 GLY A N 1
ATOM 689 C CA . GLY A 1 82 ? -39.162 -11.788 23.960 1.00 66.00 82 GLY A CA 1
ATOM 690 C C . GLY A 1 82 ? -38.107 -12.897 23.818 1.00 66.00 82 GLY A C 1
ATOM 691 O O . GLY A 1 82 ? -38.141 -13.908 24.515 1.00 66.00 82 GLY A O 1
ATOM 692 N N . LYS A 1 83 ? -37.156 -12.695 22.890 1.00 55.47 83 LYS A N 1
ATOM 693 C CA . LYS A 1 83 ? -36.098 -13.667 22.536 1.00 55.47 83 LYS A CA 1
ATOM 694 C C . LYS A 1 83 ? -35.269 -14.110 23.762 1.00 55.47 83 LYS A C 1
ATOM 696 O O . LYS A 1 83 ? -34.998 -13.261 24.614 1.00 55.47 83 LYS A O 1
ATOM 701 N N . PRO A 1 84 ? -34.767 -15.364 23.815 1.00 58.81 84 PRO A N 1
ATOM 702 C CA . PRO A 1 84 ? -34.042 -15.921 24.969 1.00 58.81 84 PRO A CA 1
ATOM 703 C C . PRO A 1 84 ? -32.871 -15.062 25.465 1.00 58.81 84 PRO A C 1
ATOM 705 O O . PRO A 1 84 ? -32.641 -14.934 26.661 1.00 58.81 84 PRO A O 1
ATOM 708 N N . THR A 1 85 ? -32.178 -14.362 24.561 1.00 55.72 85 THR A N 1
ATOM 709 C CA . THR A 1 85 ? -31.070 -13.446 24.892 1.00 55.72 85 THR A CA 1
ATOM 710 C C . THR A 1 85 ? -31.479 -12.236 25.744 1.00 55.72 85 THR A C 1
ATOM 712 O O . THR A 1 85 ? -30.614 -11.538 26.268 1.00 55.72 85 THR A O 1
ATOM 715 N N . ASN A 1 86 ? -32.782 -11.964 25.860 1.00 56.81 86 ASN A N 1
ATOM 716 C CA . ASN A 1 86 ? -33.366 -10.877 26.645 1.00 56.81 86 ASN A CA 1
ATOM 717 C C . ASN A 1 86 ? -34.092 -11.378 27.909 1.00 56.81 86 ASN A C 1
ATOM 719 O O . ASN A 1 86 ? -34.670 -10.558 28.630 1.00 56.81 86 ASN A O 1
ATOM 723 N N . GLN A 1 87 ? -34.081 -12.690 28.174 1.00 57.72 87 GLN A N 1
ATOM 724 C CA . GLN A 1 87 ? -34.669 -13.293 29.367 1.00 57.72 87 GLN A CA 1
ATOM 725 C C . GLN A 1 87 ? -33.688 -13.141 30.540 1.00 57.72 87 GLN A C 1
ATOM 727 O O . GLN A 1 87 ? -32.562 -13.629 30.515 1.00 57.72 87 GLN A O 1
ATOM 732 N N . GLY A 1 88 ? -34.088 -12.364 31.547 1.00 61.22 88 GLY A N 1
ATOM 733 C CA . GLY A 1 88 ? -33.262 -12.044 32.711 1.00 61.22 88 GLY A CA 1
ATOM 734 C C . GLY A 1 88 ? -33.777 -10.807 33.448 1.00 61.22 88 GLY A C 1
ATOM 735 O O . GLY A 1 88 ? -33.716 -9.687 32.937 1.00 61.22 88 GLY A O 1
ATOM 736 N N . VAL A 1 89 ? -34.304 -11.003 34.660 1.00 57.69 89 VAL A N 1
ATOM 737 C CA . VAL A 1 89 ? -34.879 -9.929 35.500 1.00 57.69 89 VAL A CA 1
ATOM 738 C C . VAL A 1 89 ? -33.851 -9.375 36.489 1.00 57.69 89 VAL A C 1
ATOM 740 O O . VAL A 1 89 ? -33.866 -8.185 36.828 1.00 57.69 89 VAL A O 1
ATOM 743 N N . THR A 1 90 ? -32.946 -10.236 36.951 1.00 54.66 90 THR A N 1
ATOM 744 C CA . THR A 1 90 ? -31.929 -9.969 37.969 1.00 54.66 90 THR A CA 1
ATOM 745 C C . THR A 1 90 ? -30.531 -9.908 37.340 1.00 54.66 90 THR A C 1
ATOM 747 O O . THR A 1 90 ? -30.275 -10.452 36.274 1.00 54.66 90 THR A O 1
ATOM 750 N N . GLN A 1 91 ? -29.608 -9.189 37.986 1.00 57.66 91 GLN A N 1
ATOM 751 C CA . GLN A 1 91 ? -28.188 -9.094 37.598 1.00 57.66 91 GLN A CA 1
ATOM 752 C C . GLN A 1 91 ? -27.854 -8.401 36.257 1.00 57.66 91 GLN A C 1
ATOM 754 O O . GLN A 1 91 ? -26.729 -8.521 35.765 1.00 57.66 91 GLN A O 1
ATOM 759 N N . LEU A 1 92 ? -28.747 -7.571 35.704 1.00 59.97 92 LEU A N 1
ATOM 760 C CA . LEU A 1 92 ? -28.404 -6.748 34.539 1.00 59.97 92 LEU A CA 1
ATOM 761 C C . LEU A 1 92 ? -27.241 -5.801 34.875 1.00 59.97 92 LEU A C 1
ATOM 763 O O . LEU A 1 92 ? -27.302 -4.990 35.813 1.00 59.97 92 LEU A O 1
ATOM 767 N N . LYS A 1 93 ? -26.156 -5.905 34.098 1.00 53.41 93 LYS A N 1
ATOM 768 C CA . LYS A 1 93 ? -24.997 -5.015 34.213 1.00 53.41 93 LYS A CA 1
ATOM 769 C C . LYS A 1 93 ? -25.428 -3.609 33.806 1.00 53.41 93 LYS A C 1
ATOM 771 O O . LYS A 1 93 ? -26.010 -3.408 32.744 1.00 53.41 93 LYS A O 1
ATOM 776 N N . PHE A 1 94 ? -25.126 -2.616 34.640 1.00 53.75 94 PHE A N 1
ATOM 777 C CA . PHE A 1 94 ? -25.330 -1.224 34.251 1.00 53.75 94 PHE A CA 1
ATOM 778 C C . PHE A 1 94 ? -24.548 -0.932 32.960 1.00 53.75 94 PHE A C 1
ATOM 780 O O . PHE A 1 94 ? -23.338 -1.153 32.914 1.00 53.75 94 PHE A O 1
ATOM 787 N N . GLN A 1 95 ? -25.215 -0.371 31.946 1.00 55.28 95 GLN A N 1
ATOM 788 C CA . GLN A 1 95 ? -24.543 0.123 30.734 1.00 55.28 95 GLN A CA 1
ATOM 789 C C . GLN A 1 95 ? -23.541 1.248 31.049 1.00 55.28 95 GLN A C 1
ATOM 791 O O . GLN A 1 95 ? -22.543 1.422 30.353 1.00 55.28 95 GLN A O 1
ATOM 796 N N . ARG A 1 96 ? -23.786 2.003 32.128 1.00 52.50 96 ARG A N 1
ATOM 797 C CA . ARG A 1 96 ? -22.919 3.078 32.626 1.00 52.50 96 ARG A CA 1
ATOM 798 C C . ARG A 1 96 ? -22.175 2.633 33.885 1.00 52.50 96 ARG A C 1
ATOM 800 O O . ARG A 1 96 ? -22.693 1.897 34.716 1.00 52.50 96 ARG A O 1
ATOM 807 N N . SER A 1 97 ? -20.952 3.111 34.097 1.00 57.00 97 SER A N 1
ATOM 808 C CA . SER A 1 97 ? -20.250 2.820 35.357 1.00 57.00 97 SER A CA 1
ATOM 809 C C . SER A 1 97 ? -21.009 3.413 36.560 1.00 57.00 97 SER A C 1
ATOM 811 O O . SER A 1 97 ? -21.551 4.511 36.461 1.00 57.00 97 SER A O 1
ATOM 813 N N . LYS A 1 98 ? -20.973 2.765 37.739 1.00 55.62 98 LYS A N 1
ATOM 814 C CA . LYS A 1 98 ? -21.531 3.322 39.003 1.00 55.62 98 LYS A CA 1
ATOM 815 C C . LYS A 1 98 ? -21.003 4.729 39.333 1.00 55.62 98 LYS A C 1
ATOM 817 O O . LYS A 1 98 ? -21.603 5.453 40.112 1.00 55.62 98 LYS A O 1
ATOM 822 N N . ARG A 1 99 ? -19.857 5.092 38.745 1.00 53.34 99 ARG A N 1
ATOM 823 C CA . ARG A 1 99 ? -19.277 6.435 38.767 1.00 53.34 99 ARG A CA 1
ATOM 824 C C . ARG A 1 99 ? -20.141 7.432 37.989 1.00 53.34 99 ARG A C 1
ATOM 826 O O . ARG A 1 99 ? -20.488 8.448 38.556 1.00 53.34 99 ARG A O 1
ATOM 833 N N . SER A 1 100 ? -20.522 7.121 36.753 1.00 55.28 100 SER A N 1
ATOM 834 C CA . SER A 1 100 ? -21.371 7.987 35.921 1.00 55.28 100 SER A CA 1
ATOM 835 C C . SER A 1 100 ? -22.734 8.257 36.559 1.00 55.28 100 SER A C 1
ATOM 837 O O . SER A 1 100 ? -23.220 9.369 36.461 1.00 55.28 100 SER A O 1
ATOM 839 N N . VAL A 1 101 ? -23.317 7.269 37.248 1.00 59.56 101 VAL A N 1
ATOM 840 C CA . VAL A 1 101 ? -24.604 7.420 37.956 1.00 59.56 101 VAL A CA 1
ATOM 841 C C . VAL A 1 101 ? -24.489 8.380 39.148 1.00 59.56 101 VAL A C 1
ATOM 843 O O . VAL A 1 101 ? -25.423 9.112 39.447 1.00 59.56 101 VAL A O 1
ATOM 846 N N . ALA A 1 102 ? -23.344 8.390 39.835 1.00 49.91 102 ALA A N 1
ATOM 847 C CA . ALA A 1 102 ? -23.083 9.339 40.916 1.00 49.91 102 ALA A CA 1
ATOM 848 C C . ALA A 1 102 ? -22.784 10.750 40.389 1.00 49.91 102 ALA A C 1
ATOM 850 O O . ALA A 1 102 ? -23.188 11.728 41.004 1.00 49.91 102 ALA A O 1
ATOM 851 N N . GLU A 1 103 ? -22.091 10.845 39.250 1.00 53.38 103 GLU A N 1
ATOM 852 C CA . GLU A 1 103 ? -21.765 12.122 38.606 1.00 53.38 103 GLU A CA 1
ATOM 853 C C . GLU A 1 103 ? -23.005 12.785 37.970 1.00 53.38 103 GLU A C 1
ATOM 855 O O . GLU A 1 103 ? -23.139 13.999 38.022 1.00 53.38 103 GLU A O 1
ATOM 860 N N . GLU A 1 104 ? -23.954 12.002 37.451 1.00 51.47 104 GLU A N 1
ATOM 861 C CA . GLU A 1 104 ? -25.264 12.472 36.960 1.00 51.47 104 GLU A CA 1
ATOM 862 C C . GLU A 1 104 ? -26.173 12.970 38.095 1.00 51.47 104 GLU A C 1
ATOM 864 O O . GLU A 1 104 ? -26.989 13.857 37.884 1.00 51.47 104 GLU A O 1
ATOM 869 N N . ARG A 1 105 ? -25.997 12.444 39.315 1.00 48.56 105 ARG A N 1
ATOM 870 C CA . ARG A 1 105 ? -26.728 12.900 40.506 1.00 48.56 105 ARG A CA 1
ATOM 871 C C . ARG A 1 105 ? -26.108 14.122 41.187 1.00 48.56 105 ARG A C 1
ATOM 873 O O . ARG A 1 105 ? -26.822 14.773 41.936 1.00 48.56 105 ARG A O 1
ATOM 880 N N . ALA A 1 106 ? -24.808 14.399 41.002 1.00 49.47 106 ALA A N 1
ATOM 881 C CA . ALA A 1 106 ? -24.142 15.463 41.763 1.00 49.47 106 ALA A CA 1
ATOM 882 C C . ALA A 1 106 ? -22.782 16.006 41.238 1.00 49.47 106 ALA A C 1
ATOM 884 O O . ALA A 1 106 ? -22.098 16.642 42.023 1.00 49.47 106 ALA A O 1
ATOM 885 N N . GLY A 1 107 ? -22.299 15.786 39.999 1.00 50.84 107 GLY A N 1
ATOM 886 C CA . GLY A 1 107 ? -21.063 16.446 39.474 1.00 50.84 107 GLY A CA 1
ATOM 887 C C . GLY A 1 107 ? -19.753 15.626 39.380 1.00 50.84 107 GLY A C 1
ATOM 888 O O . GLY A 1 107 ? -19.787 14.420 39.172 1.00 50.84 107 GLY A O 1
ATOM 889 N N . ARG A 1 108 ? -18.550 16.232 39.525 1.00 43.41 108 ARG A N 1
ATOM 890 C CA . ARG A 1 108 ? -17.229 15.545 39.357 1.00 43.41 108 ARG A CA 1
ATOM 891 C C . ARG A 1 108 ? -16.665 14.925 40.647 1.00 43.41 108 ARG A C 1
ATOM 893 O O . ARG A 1 108 ? -16.519 15.577 41.667 1.00 43.41 108 ARG A O 1
ATOM 900 N N . LYS A 1 109 ? -16.240 13.659 40.601 1.00 40.81 109 LYS A N 1
ATOM 901 C CA . LYS A 1 109 ? -15.974 12.821 41.792 1.00 40.81 109 LYS A CA 1
ATOM 902 C C . LYS A 1 109 ? -14.575 12.903 42.441 1.00 40.81 109 LYS A C 1
ATOM 904 O O . LYS A 1 109 ? -13.582 12.596 41.787 1.00 40.81 109 LYS A O 1
ATOM 909 N N . LEU A 1 110 ? -14.542 12.991 43.778 1.00 46.12 110 LEU A N 1
ATOM 910 C CA . LEU A 1 110 ? -13.383 13.007 44.694 1.00 46.12 110 LEU A CA 1
ATOM 911 C C . LEU A 1 110 ? -12.840 11.635 45.118 1.00 46.12 110 LEU A C 1
ATOM 913 O O . LEU A 1 110 ? -11.637 11.389 45.169 1.00 46.12 110 LEU A O 1
ATOM 917 N N . GLY A 1 111 ? -13.705 10.667 45.393 1.00 46.12 111 GLY A N 1
ATOM 918 C CA . GLY A 1 111 ? -13.307 9.445 46.098 1.00 46.12 111 GLY A CA 1
ATOM 919 C C . GLY A 1 111 ? -14.521 8.614 46.468 1.00 46.12 111 GLY A C 1
ATOM 920 O O . GLY A 1 111 ? -15.628 8.966 46.081 1.00 46.12 111 GLY A O 1
ATOM 921 N N . GLY A 1 112 ? -14.332 7.467 47.118 1.00 52.47 112 GLY A N 1
ATOM 922 C CA . GLY A 1 112 ? -15.487 6.722 47.605 1.00 52.47 112 GLY A CA 1
ATOM 923 C C . GLY A 1 112 ? -15.161 5.612 48.588 1.00 52.47 112 GLY A C 1
ATOM 924 O O . GLY A 1 112 ? -14.261 4.807 48.322 1.00 52.47 112 GLY A O 1
ATOM 925 N N . LEU A 1 113 ? -15.924 5.586 49.681 1.00 48.16 113 LEU A N 1
ATOM 926 C CA . LEU A 1 113 ? -15.987 4.494 50.646 1.00 48.16 113 LEU A CA 1
ATOM 927 C C . LEU A 1 113 ? -16.869 3.357 50.123 1.00 48.16 113 LEU A C 1
ATOM 929 O O . LEU A 1 113 ? -17.726 3.549 49.252 1.00 48.16 113 LEU A O 1
ATOM 933 N N . ARG A 1 114 ? -16.607 2.143 50.604 1.00 49.62 114 ARG A N 1
ATOM 934 C CA . ARG A 1 114 ? -17.315 0.933 50.189 1.00 49.62 114 ARG A CA 1
ATOM 935 C C . ARG A 1 114 ? -17.711 0.145 51.418 1.00 49.62 114 ARG A C 1
ATOM 937 O O . ARG A 1 114 ? -16.872 -0.105 52.270 1.00 49.62 114 ARG A O 1
ATOM 944 N N . ASP A 1 115 ? -18.946 -0.308 51.395 1.00 54.50 115 ASP A N 1
ATOM 945 C CA . ASP A 1 115 ? -19.516 -1.250 52.343 1.00 54.50 115 ASP A CA 1
ATOM 946 C C . ASP A 1 115 ? -20.206 -2.382 51.560 1.00 54.50 115 ASP A C 1
ATOM 948 O O . ASP A 1 115 ? -20.282 -2.280 50.332 1.00 54.50 115 ASP A O 1
ATOM 952 N N . SER A 1 116 ? -20.666 -3.462 52.195 1.00 53.78 116 SER A N 1
ATOM 953 C CA . SER A 1 116 ? -21.256 -4.644 51.535 1.00 53.78 116 SER A CA 1
ATOM 954 C C . SER A 1 116 ? -22.345 -4.264 50.517 1.00 53.78 116 SER A C 1
ATOM 956 O O . SER A 1 116 ? -22.263 -4.654 49.347 1.00 53.78 116 SER A O 1
ATOM 958 N N . THR A 1 117 ? -23.263 -3.376 50.911 1.00 50.78 117 THR A N 1
ATOM 959 C CA . THR A 1 117 ? -24.466 -3.017 50.136 1.00 50.78 117 THR A CA 1
ATOM 960 C C . THR A 1 117 ? -24.340 -1.722 49.332 1.00 50.78 117 THR A C 1
ATOM 962 O O . THR A 1 117 ? -24.969 -1.585 48.283 1.00 50.78 117 THR A O 1
ATOM 965 N N . TYR A 1 118 ? -23.510 -0.762 49.750 1.00 60.62 118 TYR A N 1
ATOM 966 C CA . TYR A 1 118 ? -23.455 0.573 49.136 1.00 60.62 118 TYR A CA 1
ATOM 967 C C . TYR A 1 118 ? -22.032 1.029 48.801 1.00 60.62 118 TYR A C 1
ATOM 969 O O . TYR A 1 118 ? -21.030 0.599 49.375 1.00 60.62 118 TYR A O 1
ATOM 977 N N . LYS A 1 119 ? -21.938 1.904 47.800 1.00 66.75 119 LYS A N 1
ATOM 978 C CA . LYS A 1 119 ? -20.731 2.647 47.457 1.00 66.75 119 LYS A CA 1
ATOM 979 C C . LYS A 1 119 ? -21.036 4.130 47.591 1.00 66.75 119 LYS A C 1
ATOM 981 O O . LYS A 1 119 ? -21.937 4.636 46.929 1.00 66.75 119 LYS A O 1
ATOM 986 N N . TYR A 1 120 ? -20.267 4.797 48.434 1.00 65.06 120 TYR A N 1
ATOM 987 C CA . TYR A 1 120 ? -20.407 6.218 48.716 1.00 65.06 120 TYR A CA 1
ATOM 988 C C . TYR A 1 120 ? -19.462 7.001 47.818 1.00 65.06 120 TYR A C 1
ATOM 990 O O . TYR A 1 120 ? -18.343 6.551 47.550 1.00 65.06 120 TYR A O 1
ATOM 998 N N . PHE A 1 121 ? -19.898 8.152 47.329 1.00 58.72 121 PHE A N 1
ATOM 999 C CA . PHE A 1 121 ? -19.098 9.020 46.478 1.00 58.72 121 PHE A CA 1
ATOM 1000 C C . PHE A 1 121 ? -19.189 10.452 46.964 1.00 58.72 121 PHE A C 1
ATOM 1002 O O . PHE A 1 121 ? -20.284 10.925 47.206 1.00 58.72 121 PHE A O 1
ATOM 1009 N N . GLU A 1 122 ? -18.060 11.142 47.052 1.00 64.75 122 GLU A N 1
ATOM 1010 C CA . GLU A 1 122 ? -18.064 12.599 47.184 1.00 64.75 122 GLU A CA 1
ATOM 1011 C C . GLU A 1 122 ? -17.848 13.231 45.820 1.00 64.75 122 GLU A C 1
ATOM 1013 O O . GLU A 1 122 ? -17.029 12.749 45.023 1.00 64.75 122 GLU A O 1
ATOM 1018 N N . VAL A 1 123 ? -18.607 14.281 45.551 1.00 59.66 123 VAL A N 1
ATOM 1019 C CA . VAL A 1 123 ? -18.757 14.879 44.240 1.00 59.66 123 VAL A CA 1
ATOM 1020 C C . VAL A 1 123 ? -18.689 16.398 44.370 1.00 59.66 123 VAL A C 1
ATOM 1022 O O . VAL A 1 123 ? -19.390 16.974 45.189 1.00 59.66 123 VAL A O 1
ATOM 1025 N N . ILE A 1 124 ? -17.796 17.022 43.605 1.00 67.06 124 ILE A N 1
ATOM 1026 C CA . ILE A 1 124 ? -17.607 18.469 43.523 1.00 67.06 124 ILE A CA 1
ATOM 1027 C C . ILE A 1 124 ? -18.554 19.015 42.457 1.00 67.06 124 ILE A C 1
ATOM 1029 O O . ILE A 1 124 ? -18.491 18.605 41.289 1.00 67.06 124 ILE A O 1
ATOM 1033 N N . LEU A 1 125 ? -19.352 19.990 42.860 1.00 63.91 125 LEU A N 1
ATOM 1034 C CA . LEU A 1 125 ? -20.050 20.925 41.996 1.00 63.91 125 LEU A CA 1
ATOM 1035 C C . LEU A 1 125 ? -19.390 22.291 42.098 1.00 63.91 125 LEU A C 1
ATOM 1037 O O . LEU A 1 125 ? -18.840 22.664 43.134 1.00 63.91 125 LEU A O 1
ATOM 1041 N N . VAL A 1 126 ? -19.436 23.009 40.987 1.00 68.88 126 VAL A N 1
ATOM 1042 C CA . VAL A 1 126 ? -19.030 24.406 40.911 1.00 68.88 126 VAL A CA 1
ATOM 1043 C C . VAL A 1 126 ? -20.285 25.180 40.559 1.00 68.88 126 VAL A C 1
ATOM 1045 O O . VAL A 1 126 ? -20.927 24.866 39.556 1.00 68.88 126 VAL A O 1
ATOM 1048 N N . ASP A 1 127 ? -20.641 26.136 41.402 1.00 74.25 127 ASP A N 1
ATOM 1049 C CA . ASP A 1 127 ? -21.705 27.084 41.131 1.00 74.25 127 ASP A CA 1
ATOM 1050 C C . ASP A 1 127 ? -21.191 28.117 40.125 1.00 74.25 127 ASP A C 1
ATOM 1052 O O . ASP A 1 127 ? -20.376 28.983 40.443 1.00 74.25 127 ASP A O 1
ATOM 1056 N N . THR A 1 128 ? -21.628 27.980 38.876 1.00 66.25 128 THR A N 1
ATOM 1057 C CA . THR A 1 128 ? -21.210 28.849 37.771 1.00 66.25 128 THR A CA 1
ATOM 1058 C C . THR A 1 128 ? -21.787 30.263 37.870 1.00 66.25 128 THR A C 1
ATOM 1060 O O . THR A 1 128 ? -21.315 31.150 37.161 1.00 66.25 128 THR A O 1
ATOM 1063 N N . ALA A 1 129 ? -22.786 30.488 38.731 1.00 69.50 129 ALA A N 1
ATOM 1064 C CA . ALA A 1 129 ? -23.351 31.813 38.980 1.00 69.50 129 ALA A CA 1
ATOM 1065 C C . ALA A 1 129 ? -22.569 32.596 40.050 1.00 69.50 129 ALA A C 1
ATOM 1067 O O . ALA A 1 129 ? -22.693 33.814 40.134 1.00 69.50 129 ALA A O 1
ATOM 1068 N N . HIS A 1 130 ? -21.729 31.926 40.845 1.00 76.00 130 HIS A N 1
ATOM 1069 C CA . HIS A 1 130 ? -21.006 32.565 41.940 1.00 76.00 130 HIS A CA 1
ATOM 1070 C C . HIS A 1 130 ? -19.858 33.457 41.429 1.00 76.00 130 HIS A C 1
ATOM 1072 O O . HIS A 1 130 ? -18.995 33.013 40.664 1.00 76.00 130 HIS A O 1
ATOM 1078 N N . THR A 1 131 ? -19.770 34.694 41.926 1.00 75.31 131 THR A N 1
ATOM 1079 C CA . THR A 1 131 ? -18.768 35.711 41.525 1.00 75.31 131 THR A CA 1
ATOM 1080 C C . THR A 1 131 ? -17.321 35.208 41.636 1.00 75.31 131 THR A C 1
ATOM 1082 O O . THR A 1 131 ? -16.526 35.330 40.707 1.00 75.31 131 THR A O 1
ATOM 1085 N N . ALA A 1 132 ? -16.991 34.516 42.732 1.00 77.31 132 ALA A N 1
ATOM 1086 C CA . ALA A 1 132 ? -15.692 33.862 42.942 1.00 77.31 132 ALA A CA 1
ATOM 1087 C C . ALA A 1 132 ? -15.298 32.803 41.879 1.00 77.31 132 ALA A C 1
ATOM 1089 O O . ALA A 1 132 ? -14.119 32.434 41.783 1.00 77.31 132 ALA A O 1
ATOM 1090 N N . VAL A 1 133 ? -16.253 32.273 41.107 1.00 74.69 133 VAL A N 1
ATOM 1091 C CA . VAL A 1 133 ? -16.016 31.343 39.989 1.00 74.69 133 VAL A CA 1
ATOM 1092 C C . VAL A 1 133 ? -15.874 32.106 38.675 1.00 74.69 133 VAL A C 1
ATOM 1094 O O . VAL A 1 133 ? -14.957 31.804 37.911 1.00 74.69 133 VAL A O 1
ATOM 1097 N N . GLN A 1 134 ? -16.714 33.118 38.446 1.00 74.69 134 GLN A N 1
ATOM 1098 C CA . GLN A 1 134 ? -16.657 33.980 37.258 1.00 74.69 134 GLN A CA 1
ATOM 1099 C C . GLN A 1 134 ? -15.330 34.751 37.159 1.00 74.69 134 GLN A C 1
ATOM 1101 O O . GLN A 1 134 ? -14.760 34.861 36.075 1.00 74.69 134 GLN A O 1
ATOM 1106 N N . ASN A 1 135 ? -14.778 35.173 38.298 1.00 75.94 135 ASN A N 1
ATOM 1107 C CA . ASN A 1 135 ? -13.530 35.938 38.362 1.00 75.94 135 ASN A CA 1
ATOM 1108 C C . ASN A 1 135 ? -12.257 35.065 38.402 1.00 75.94 135 ASN A C 1
ATOM 1110 O O . ASN A 1 135 ? -11.155 35.600 38.483 1.00 75.94 135 ASN A O 1
ATOM 1114 N N . ASP A 1 136 ? -12.358 33.725 38.363 1.00 72.94 136 ASP A N 1
ATOM 1115 C CA . ASP A 1 136 ? -11.175 32.846 38.345 1.00 72.94 136 ASP A CA 1
ATOM 1116 C C . ASP A 1 136 ? -10.825 32.425 36.906 1.00 72.94 136 ASP A C 1
ATOM 1118 O O . ASP A 1 136 ? -11.494 31.546 36.348 1.00 72.94 136 ASP A O 1
ATOM 1122 N N . PRO A 1 137 ? -9.743 32.966 36.309 1.00 71.25 137 PRO A N 1
ATOM 1123 C CA . PRO A 1 137 ? -9.388 32.736 34.905 1.00 71.25 137 PRO A CA 1
ATOM 1124 C C . PRO A 1 137 ? -9.062 31.273 34.566 1.00 71.25 137 PRO A C 1
ATOM 1126 O O . PRO A 1 137 ? -8.933 30.914 33.399 1.00 71.25 137 PRO A O 1
ATOM 1129 N N . ARG A 1 138 ? -8.930 30.386 35.563 1.00 65.06 138 ARG A N 1
ATOM 1130 C CA . ARG A 1 138 ? -8.691 28.949 35.338 1.00 65.06 138 ARG A CA 1
ATOM 1131 C C . ARG A 1 138 ? -9.980 28.151 35.133 1.00 65.06 138 ARG A C 1
ATOM 1133 O O . ARG A 1 138 ? -9.924 27.033 34.615 1.00 65.06 138 ARG A O 1
ATOM 1140 N N . ILE A 1 139 ? -11.117 28.670 35.600 1.00 68.19 139 ILE A N 1
ATOM 1141 C CA . ILE A 1 139 ? -12.402 27.950 35.636 1.00 68.19 139 ILE A CA 1
ATOM 1142 C C . ILE A 1 139 ? -13.582 28.764 35.093 1.00 68.19 139 ILE A C 1
ATOM 1144 O O . ILE A 1 139 ? -14.626 28.166 34.849 1.00 68.19 139 ILE A O 1
ATOM 1148 N N . ASN A 1 140 ? -13.427 30.068 34.848 1.00 70.12 140 ASN A N 1
ATOM 1149 C CA . ASN A 1 140 ? -14.477 30.938 34.305 1.00 70.12 140 ASN A CA 1
ATOM 1150 C C . ASN A 1 140 ? -14.974 30.516 32.909 1.00 70.12 140 ASN A C 1
ATOM 1152 O O . ASN A 1 140 ? -16.100 30.825 32.534 1.00 70.12 140 ASN A O 1
ATOM 1156 N N . TRP A 1 141 ? -14.201 29.711 32.171 1.00 67.88 141 TRP A N 1
ATOM 1157 C CA . TRP A 1 141 ? -14.648 29.073 30.929 1.00 67.88 141 TRP A CA 1
ATOM 1158 C C . TRP A 1 141 ? -15.866 28.150 31.128 1.00 67.88 141 TRP A C 1
ATOM 1160 O O . TRP A 1 141 ? -16.590 27.887 30.169 1.00 67.88 141 TRP A O 1
ATOM 1170 N N . LEU A 1 142 ? -16.125 27.677 32.357 1.00 61.94 142 LEU A N 1
ATOM 1171 C CA . LEU A 1 142 ? -17.337 26.926 32.715 1.00 61.94 142 LEU A CA 1
ATOM 1172 C C . LEU A 1 142 ? -18.604 27.797 32.697 1.00 61.94 142 LEU A C 1
ATOM 1174 O O . LEU A 1 142 ? -19.701 27.247 32.610 1.00 61.94 142 LEU A O 1
ATOM 1178 N N . CYS A 1 143 ? -18.460 29.123 32.766 1.00 66.56 143 CYS A N 1
ATOM 1179 C CA . CYS A 1 143 ? -19.562 30.082 32.806 1.00 66.56 143 CYS A CA 1
ATOM 1180 C C . CYS A 1 143 ? -20.054 30.490 31.403 1.00 66.56 143 CYS A C 1
ATOM 1182 O O . CYS A 1 143 ? -21.120 31.086 31.288 1.00 66.56 143 CYS A O 1
ATOM 1184 N N . ASN A 1 144 ? -19.331 30.134 30.329 1.00 60.78 144 ASN A N 1
ATOM 1185 C CA . ASN A 1 144 ? -19.662 30.538 28.957 1.00 60.78 144 ASN A CA 1
ATOM 1186 C C . ASN A 1 144 ? -20.670 29.577 28.276 1.00 60.78 144 ASN A C 1
ATOM 1188 O O . ASN A 1 144 ? -20.341 28.408 28.041 1.00 60.78 144 ASN A O 1
ATOM 1192 N N . PRO A 1 145 ? -21.868 30.043 27.855 1.00 53.75 145 PRO A N 1
ATOM 1193 C CA . PRO A 1 145 ? -22.908 29.185 27.263 1.00 53.75 145 PRO A CA 1
ATOM 1194 C C . PRO A 1 145 ? -22.535 28.567 25.902 1.00 53.75 145 PRO A C 1
ATOM 1196 O O . PRO A 1 145 ? -23.017 27.489 25.547 1.00 53.75 145 PRO A O 1
ATOM 1199 N N . VAL A 1 146 ? -21.651 29.221 25.140 1.00 49.50 146 VAL A N 1
ATOM 1200 C CA . VAL A 1 146 ? -21.382 28.937 23.713 1.00 49.50 146 VAL A CA 1
ATOM 1201 C C . VAL A 1 146 ? -20.685 27.585 23.474 1.00 49.50 146 VAL A C 1
ATOM 1203 O O . VAL A 1 146 ? -20.734 27.033 22.376 1.00 49.50 146 VAL A O 1
ATOM 1206 N N . HIS A 1 147 ? -20.082 26.976 24.497 1.00 44.88 147 HIS A N 1
ATOM 1207 C CA . HIS A 1 147 ? -19.393 25.684 24.357 1.00 44.88 147 HIS A CA 1
ATOM 1208 C C . HIS A 1 147 ? -20.303 24.456 24.562 1.00 44.88 147 HIS A C 1
ATOM 1210 O O . HIS A 1 147 ? -19.852 23.319 24.398 1.00 44.88 147 HIS A O 1
ATOM 1216 N N . LYS A 1 148 ? -21.600 24.643 24.861 1.00 42.75 148 LYS A N 1
ATOM 1217 C CA . LYS A 1 148 ? -22.499 23.525 25.204 1.00 42.75 148 LYS A CA 1
ATOM 1218 C C . LYS A 1 148 ? -22.837 22.573 24.050 1.00 42.75 148 LYS A C 1
ATOM 1220 O O . LYS A 1 148 ? -23.120 21.419 24.337 1.00 42.75 148 LYS A O 1
ATOM 1225 N N . HIS A 1 149 ? -22.768 22.960 22.770 1.00 35.59 149 HIS A N 1
ATOM 1226 C CA . HIS A 1 149 ? -23.304 22.095 21.695 1.00 35.59 149 HIS A CA 1
ATOM 1227 C C . HIS A 1 149 ? -22.300 21.473 20.712 1.00 35.59 149 HIS A C 1
ATOM 1229 O O . HIS A 1 149 ? -22.639 20.474 20.073 1.00 35.59 149 HIS A O 1
ATOM 1235 N N . ARG A 1 150 ? -21.058 21.966 20.600 1.00 35.28 150 ARG A N 1
ATOM 1236 C CA . ARG A 1 150 ? -20.121 21.463 19.568 1.00 35.28 150 ARG A CA 1
ATOM 1237 C C . ARG A 1 150 ? -19.138 20.394 20.055 1.00 35.28 150 ARG A C 1
ATOM 1239 O O . ARG A 1 150 ? -18.660 19.600 19.248 1.00 35.28 150 ARG A O 1
ATOM 1246 N N . GLU A 1 151 ? -18.900 20.297 21.362 1.00 39.50 151 GLU A N 1
ATOM 1247 C CA . GLU A 1 151 ? -17.915 19.364 21.934 1.00 39.50 151 GLU A CA 1
ATOM 1248 C C . GLU A 1 151 ? -18.520 18.123 22.623 1.00 39.50 151 GLU A C 1
ATOM 1250 O O . GLU A 1 151 ? -17.813 17.154 22.904 1.00 39.50 151 GLU A O 1
ATOM 1255 N N . LEU A 1 152 ? -19.841 18.064 22.822 1.00 39.97 152 LEU A N 1
ATOM 1256 C CA . LEU A 1 152 ? -20.485 16.971 23.569 1.00 39.97 152 LEU A CA 1
ATOM 1257 C C . LEU A 1 152 ? -20.650 15.644 22.805 1.00 39.97 152 LEU A C 1
ATOM 1259 O O . LEU A 1 152 ? -21.056 14.643 23.398 1.00 39.97 152 LEU A O 1
ATOM 1263 N N . ARG A 1 153 ? -20.249 15.545 21.529 1.00 41.84 153 ARG A N 1
ATOM 1264 C CA . ARG A 1 153 ? -20.074 14.230 20.882 1.00 41.84 153 ARG A CA 1
ATOM 1265 C C . ARG A 1 153 ? -18.716 13.629 21.265 1.00 41.84 153 ARG A C 1
ATOM 1267 O O . ARG A 1 153 ? -17.774 13.626 20.477 1.00 41.84 153 ARG A O 1
ATOM 1274 N N . GLY A 1 154 ? -18.632 13.069 22.475 1.00 42.78 154 GLY A N 1
ATOM 1275 C CA . GLY A 1 154 ? -17.560 12.136 22.863 1.00 42.78 154 GLY A CA 1
ATOM 1276 C C . GLY A 1 154 ? -16.670 12.534 24.044 1.00 42.78 154 GLY A C 1
ATOM 1277 O O . GLY A 1 154 ? -15.679 11.842 24.303 1.00 42.78 154 GLY A O 1
ATOM 1278 N N . LEU A 1 155 ? -17.006 13.597 24.774 1.00 34.25 155 LEU A N 1
ATOM 1279 C CA . LEU A 1 155 ? -16.345 13.976 26.024 1.00 34.25 155 LEU A CA 1
ATOM 1280 C C . LEU A 1 155 ? -17.235 13.599 27.216 1.00 34.25 155 LEU A C 1
ATOM 1282 O O . LEU A 1 155 ? -18.353 14.086 27.333 1.00 34.25 155 LEU A O 1
ATOM 1286 N N . THR A 1 156 ? -16.749 12.741 28.120 1.00 43.31 156 THR A N 1
ATOM 1287 C CA . THR A 1 156 ? -17.283 12.711 29.494 1.00 43.31 156 THR A CA 1
ATOM 1288 C C . THR A 1 156 ? -16.534 13.703 30.373 1.00 43.31 156 THR A C 1
ATOM 1290 O O . THR A 1 156 ? -15.422 14.131 30.049 1.00 43.31 156 THR A O 1
ATOM 1293 N N . SER A 1 157 ? -17.144 13.992 31.525 1.00 40.62 157 SER A N 1
ATOM 1294 C CA . SER A 1 157 ? -16.721 14.774 32.704 1.00 40.62 157 SER A CA 1
ATOM 1295 C C . SER A 1 157 ? -15.245 14.687 33.151 1.00 40.62 157 SER A C 1
ATOM 1297 O O . SER A 1 157 ? -14.851 15.377 34.086 1.00 40.62 157 SER A O 1
ATOM 1299 N N . ALA A 1 158 ? -14.402 13.867 32.521 1.00 42.25 158 ALA A N 1
ATOM 1300 C CA . ALA A 1 158 ? -12.980 13.708 32.819 1.00 42.25 158 ALA A CA 1
ATOM 1301 C C . ALA A 1 158 ? -12.036 14.179 31.693 1.00 42.25 158 ALA A C 1
ATOM 1303 O O . ALA A 1 158 ? -10.851 13.853 31.746 1.00 42.25 158 ALA A O 1
ATOM 1304 N N . GLY A 1 159 ? -12.533 14.849 30.644 1.00 38.16 159 GLY A N 1
ATOM 1305 C CA . GLY A 1 159 ? -11.704 15.268 29.498 1.00 38.16 159 GLY A CA 1
ATOM 1306 C C . GLY A 1 159 ? -11.099 14.096 28.709 1.00 38.16 159 GLY A C 1
ATOM 1307 O O . GLY A 1 159 ? -10.246 14.277 27.844 1.00 38.16 159 GLY A O 1
ATOM 1308 N N . LYS A 1 160 ? -11.525 12.857 28.994 1.00 44.94 160 LYS A N 1
ATOM 1309 C CA . LYS A 1 160 ? -11.070 11.665 28.279 1.00 44.94 160 LYS A CA 1
ATOM 1310 C C . LYS A 1 160 ? -11.994 11.423 27.097 1.00 44.94 160 LYS A C 1
ATOM 1312 O O . LYS A 1 160 ? -13.069 10.854 27.245 1.00 44.94 160 LYS A O 1
ATOM 1317 N N . LYS A 1 161 ? -11.529 11.825 25.914 1.00 46.38 161 LYS A N 1
ATOM 1318 C CA . LYS A 1 161 ? -12.085 11.417 24.620 1.00 46.38 161 LYS A CA 1
ATOM 1319 C C . LYS A 1 161 ? -12.114 9.885 24.578 1.00 46.38 161 LYS A C 1
ATOM 1321 O O . LYS A 1 161 ? -11.047 9.264 24.560 1.00 46.38 161 LYS A O 1
ATOM 1326 N N . TYR A 1 162 ? -13.295 9.259 24.604 1.00 48.62 162 TYR A N 1
ATOM 1327 C CA . TYR A 1 162 ? -13.372 7.805 24.422 1.00 48.62 162 TYR A CA 1
ATOM 1328 C C . TYR A 1 162 ? -12.920 7.501 23.005 1.00 48.62 162 TYR A C 1
ATOM 1330 O O . TYR A 1 162 ? -13.572 7.846 22.020 1.00 48.62 162 TYR A O 1
ATOM 1338 N N . ARG A 1 163 ? -11.739 6.903 22.901 1.00 64.25 163 ARG A N 1
ATOM 1339 C CA . ARG A 1 163 ? -11.206 6.451 21.627 1.00 64.25 163 ARG A CA 1
ATOM 1340 C C . ARG A 1 163 ? -12.109 5.309 21.150 1.00 64.25 163 ARG A C 1
ATOM 1342 O O . ARG A 1 163 ? -12.398 4.393 21.909 1.00 64.25 163 ARG A O 1
ATOM 1349 N N . GLY A 1 164 ? -12.601 5.373 19.912 1.00 82.94 164 GLY A N 1
ATOM 1350 C CA . GLY A 1 164 ? -13.371 4.266 19.336 1.00 82.94 164 GLY A CA 1
ATOM 1351 C C . GLY A 1 164 ? -12.534 2.982 19.270 1.00 82.94 164 GLY A C 1
ATOM 1352 O O . GLY A 1 164 ? -11.304 3.047 19.239 1.00 82.94 164 GLY A O 1
ATOM 1353 N N . ALA A 1 165 ? -13.181 1.814 19.197 1.00 88.19 165 ALA A N 1
ATOM 1354 C CA . ALA A 1 165 ? -12.501 0.510 19.182 1.00 88.19 165 ALA A CA 1
ATOM 1355 C C . ALA A 1 165 ? -11.358 0.428 18.145 1.00 88.19 165 ALA A C 1
ATOM 1357 O O . ALA A 1 165 ? -10.263 -0.046 18.444 1.00 88.19 165 ALA A O 1
ATOM 1358 N N . TYR A 1 166 ? -11.563 0.980 16.942 1.00 89.44 166 TYR A N 1
ATOM 1359 C CA . TYR A 1 166 ? -10.544 1.006 15.884 1.00 89.44 166 TYR A CA 1
ATOM 1360 C C . TYR A 1 166 ? -9.294 1.815 16.229 1.00 89.44 166 TYR A C 1
ATOM 1362 O O . TYR A 1 166 ? -8.223 1.550 15.683 1.00 89.44 166 TYR A O 1
ATOM 1370 N N . THR A 1 167 ? -9.404 2.792 17.123 1.00 89.88 167 THR A N 1
ATOM 1371 C CA . THR A 1 167 ? -8.255 3.567 17.582 1.00 89.88 167 THR A CA 1
ATOM 1372 C C . THR A 1 167 ? -7.336 2.696 18.437 1.00 89.88 167 THR A C 1
ATOM 1374 O O . THR A 1 167 ? -6.135 2.683 18.183 1.00 89.88 167 THR A O 1
ATOM 1377 N N . TYR A 1 168 ? -7.890 1.886 19.347 1.00 91.06 168 TYR A N 1
ATOM 1378 C CA . TYR A 1 168 ? -7.116 0.920 20.139 1.00 91.06 168 TYR A CA 1
ATOM 1379 C C . TYR A 1 168 ? -6.461 -0.148 19.262 1.00 91.06 168 TYR A C 1
ATOM 1381 O O . TYR A 1 168 ? -5.270 -0.418 19.402 1.00 91.06 168 TYR A O 1
ATOM 1389 N N . VAL A 1 169 ? -7.198 -0.694 18.287 1.00 91.56 169 VAL A N 1
ATOM 1390 C CA . VAL A 1 169 ? -6.629 -1.633 17.304 1.00 91.56 169 VAL A CA 1
ATOM 1391 C C . VAL A 1 169 ? -5.480 -0.967 16.542 1.00 91.56 169 VAL A C 1
ATOM 1393 O O . VAL A 1 169 ? -4.396 -1.535 16.412 1.00 91.56 169 VAL A O 1
ATOM 1396 N N . SER A 1 170 ? -5.670 0.276 16.091 1.00 91.81 170 SER A N 1
ATOM 1397 C CA . SER A 1 170 ? -4.619 1.023 15.401 1.00 91.81 170 SER A CA 1
ATOM 1398 C C . SER A 1 170 ? -3.401 1.288 16.291 1.00 91.81 170 SER A C 1
ATOM 1400 O O . SER A 1 170 ? -2.301 1.379 15.747 1.00 91.81 170 SER A O 1
ATOM 1402 N N . GLU A 1 171 ? -3.564 1.453 17.604 1.00 91.56 171 GLU A N 1
ATOM 1403 C CA . GLU A 1 171 ? -2.467 1.619 18.567 1.00 91.56 171 GLU A CA 1
ATOM 1404 C C . GLU A 1 171 ? -1.702 0.320 18.799 1.00 91.56 171 GLU A C 1
ATOM 1406 O O . GLU A 1 171 ? -0.471 0.331 18.761 1.00 91.56 171 GLU A O 1
ATOM 1411 N N . LEU A 1 172 ? -2.408 -0.805 18.926 1.00 92.75 172 LEU A N 1
ATOM 1412 C CA . LEU A 1 172 ? -1.792 -2.125 19.034 1.00 92.75 172 LEU A CA 1
ATOM 1413 C C . LEU A 1 172 ? -0.897 -2.407 17.816 1.00 92.75 172 LEU A C 1
ATOM 1415 O O . LEU A 1 172 ? 0.279 -2.735 17.950 1.00 92.75 172 LEU A O 1
ATOM 1419 N N . TRP A 1 173 ? -1.399 -2.130 16.609 1.00 94.19 173 TRP A N 1
ATOM 1420 C CA . TRP A 1 173 ? -0.628 -2.275 15.370 1.00 94.19 173 TRP A CA 1
ATOM 1421 C C . TRP A 1 173 ? 0.525 -1.275 15.205 1.00 94.19 173 TRP A C 1
ATOM 1423 O O . TRP A 1 173 ? 1.353 -1.454 14.301 1.00 94.19 173 TRP A O 1
ATOM 1433 N N . LYS A 1 174 ? 0.597 -0.203 16.004 1.00 93.69 174 LYS A N 1
ATOM 1434 C CA . LYS A 1 174 ? 1.791 0.658 16.048 1.00 93.69 174 LYS A CA 1
ATOM 1435 C C . LYS A 1 174 ? 2.908 -0.034 16.831 1.00 93.69 174 LYS A C 1
ATOM 1437 O O . LYS A 1 174 ? 4.040 -0.024 16.358 1.00 93.69 174 LYS A O 1
ATOM 1442 N N . LYS A 1 175 ? 2.581 -0.718 17.931 1.00 94.75 175 LYS A N 1
ATOM 1443 C CA . LYS A 1 175 ? 3.523 -1.458 18.787 1.00 94.75 175 LYS A CA 1
ATOM 1444 C C . LYS A 1 175 ? 3.742 -2.903 18.310 1.00 94.75 175 LYS A C 1
ATOM 1446 O O . LYS A 1 175 ? 3.489 -3.848 19.039 1.00 94.75 175 LYS A O 1
ATOM 1451 N N . LYS A 1 176 ? 4.222 -3.097 17.075 1.00 92.94 176 LYS A N 1
ATOM 1452 C CA . LYS A 1 176 ? 4.384 -4.451 16.485 1.00 92.94 176 LYS A CA 1
ATOM 1453 C C . LYS A 1 176 ? 5.429 -5.329 17.181 1.00 92.94 176 LYS A C 1
ATOM 1455 O O . LYS A 1 176 ? 5.382 -6.538 17.008 1.00 92.94 176 LYS A O 1
ATOM 1460 N N . GLN A 1 177 ? 6.361 -4.714 17.909 1.00 95.31 177 GLN A N 1
ATOM 1461 C CA . GLN A 1 177 ? 7.420 -5.411 18.639 1.00 95.31 177 GLN A CA 1
ATOM 1462 C C . GLN A 1 177 ? 6.987 -5.887 20.032 1.00 95.31 177 GLN A C 1
ATOM 1464 O O . GLN A 1 177 ? 7.771 -6.553 20.691 1.00 95.31 177 GLN A O 1
ATOM 1469 N N . SER A 1 178 ? 5.766 -5.575 20.488 1.00 96.19 178 SER A N 1
ATOM 1470 C CA . SER A 1 178 ? 5.270 -6.146 21.742 1.00 96.19 178 SER A CA 1
ATOM 1471 C C . SER A 1 178 ? 5.081 -7.656 21.615 1.00 96.19 178 SER A C 1
ATOM 1473 O O . SER A 1 178 ? 4.742 -8.147 20.535 1.00 96.19 178 SER A O 1
ATOM 1475 N N . ASP A 1 179 ? 5.227 -8.383 22.720 1.00 96.31 179 ASP A N 1
ATOM 1476 C CA . ASP A 1 179 ? 5.176 -9.851 22.721 1.00 96.31 179 ASP A CA 1
ATOM 1477 C C . ASP A 1 179 ? 3.857 -10.386 22.167 1.00 96.31 179 ASP A C 1
ATOM 1479 O O . ASP A 1 179 ? 3.853 -11.261 21.305 1.00 96.31 179 ASP A O 1
ATOM 1483 N N . VAL A 1 180 ? 2.737 -9.759 22.541 1.00 94.44 180 VAL A N 1
ATOM 1484 C CA . VAL A 1 180 ? 1.402 -10.084 22.012 1.00 94.44 180 VAL A CA 1
ATOM 1485 C C . VAL A 1 180 ? 1.360 -9.975 20.485 1.00 94.44 180 VAL A C 1
ATOM 1487 O O . VAL A 1 180 ? 0.849 -10.864 19.802 1.00 94.44 180 VAL A O 1
ATOM 1490 N N . MET A 1 181 ? 1.897 -8.887 19.921 1.00 94.81 181 MET A N 1
ATOM 1491 C CA . MET A 1 181 ? 1.885 -8.686 18.472 1.00 94.81 181 MET A CA 1
ATOM 1492 C C . MET A 1 181 ? 2.874 -9.603 17.762 1.00 94.81 181 MET A C 1
ATOM 1494 O O . MET A 1 181 ? 2.539 -10.126 16.701 1.00 94.81 181 MET A O 1
ATOM 1498 N N . ARG A 1 182 ? 4.062 -9.830 18.329 1.00 96.12 182 ARG A N 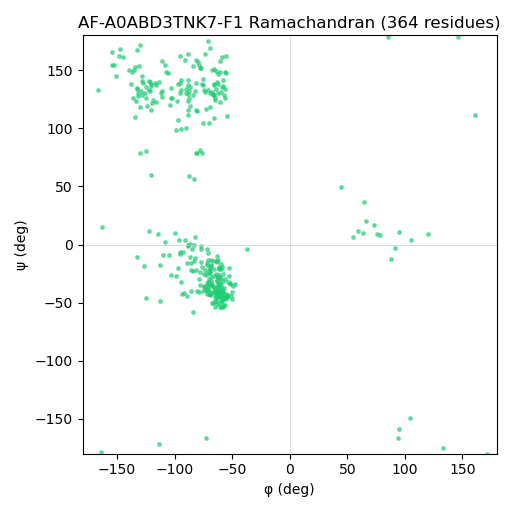1
ATOM 1499 C CA . ARG A 1 182 ? 5.062 -10.749 17.772 1.00 96.12 182 ARG A CA 1
ATOM 1500 C C . ARG A 1 182 ? 4.537 -12.179 17.737 1.00 96.12 182 ARG A C 1
ATOM 1502 O O . ARG A 1 182 ? 4.630 -12.816 16.691 1.00 96.12 182 ARG A O 1
ATOM 1509 N N . PHE A 1 183 ? 3.927 -12.643 18.827 1.00 97.00 183 PHE A N 1
ATOM 1510 C CA . PHE A 1 183 ? 3.284 -13.952 18.905 1.00 97.00 183 PHE A CA 1
ATOM 1511 C C . PHE A 1 183 ? 2.193 -14.096 17.837 1.00 97.00 183 PHE A C 1
ATOM 1513 O O . PHE A 1 183 ? 2.260 -14.993 16.995 1.00 97.00 183 PHE A O 1
ATOM 1520 N N . LEU A 1 184 ? 1.249 -13.148 17.782 1.00 96.81 184 LEU A N 1
ATOM 1521 C CA . LEU A 1 184 ? 0.153 -13.175 16.810 1.00 96.81 184 LEU A CA 1
ATOM 1522 C C . LEU A 1 184 ? 0.654 -13.143 15.357 1.00 96.81 184 LEU A C 1
ATOM 1524 O O . LEU A 1 184 ? 0.119 -13.836 14.491 1.00 96.81 184 LEU A O 1
ATOM 1528 N N . LEU A 1 185 ? 1.673 -12.329 15.067 1.00 96.62 185 LEU A N 1
ATOM 1529 C CA . LEU A 1 185 ? 2.276 -12.265 13.738 1.00 96.62 185 LEU A CA 1
ATOM 1530 C C . LEU A 1 185 ? 3.032 -13.551 13.400 1.00 96.62 185 LEU A C 1
ATOM 1532 O O . LEU A 1 185 ? 2.960 -13.980 12.253 1.00 96.62 185 LEU A O 1
ATOM 1536 N N . ARG A 1 186 ? 3.694 -14.206 14.358 1.00 97.19 186 ARG A N 1
ATOM 1537 C CA . ARG A 1 186 ? 4.392 -15.480 14.129 1.00 97.19 186 ARG A CA 1
ATOM 1538 C C . ARG A 1 186 ? 3.418 -16.592 13.741 1.00 97.19 186 ARG A C 1
ATOM 1540 O O . ARG A 1 186 ? 3.630 -17.226 12.708 1.00 97.19 186 ARG A O 1
ATOM 1547 N N . VAL A 1 187 ? 2.329 -16.755 14.497 1.00 97.56 187 VAL A N 1
ATOM 1548 C CA . VAL A 1 187 ? 1.273 -17.747 14.213 1.00 97.56 187 VAL A CA 1
ATOM 1549 C C . VAL A 1 187 ? 0.645 -17.493 12.841 1.00 97.56 187 VAL A C 1
ATOM 1551 O O . VAL A 1 187 ? 0.603 -18.383 11.996 1.00 97.56 187 VAL A O 1
ATOM 1554 N N . ARG A 1 188 ? 0.262 -16.243 12.552 1.00 97.19 188 ARG A N 1
ATOM 1555 C CA . ARG A 1 188 ? -0.275 -15.871 11.232 1.00 97.19 188 ARG A CA 1
ATOM 1556 C C . ARG A 1 188 ? 0.719 -16.116 10.105 1.00 97.19 188 ARG A C 1
ATOM 1558 O O . ARG A 1 188 ? 0.337 -16.532 9.024 1.00 97.19 188 ARG A O 1
ATOM 1565 N N . CYS A 1 189 ? 2.000 -15.832 10.319 1.00 96.88 189 CYS A N 1
ATOM 1566 C CA . CYS A 1 189 ? 3.002 -16.028 9.277 1.00 96.88 189 CYS A CA 1
ATOM 1567 C C . CYS A 1 189 ? 3.202 -17.511 8.951 1.00 96.88 189 CYS A C 1
ATOM 1569 O O . CYS A 1 189 ? 3.451 -17.862 7.802 1.00 96.88 189 CYS A O 1
ATOM 1571 N N . TRP A 1 190 ? 3.083 -18.389 9.949 1.00 97.62 190 TRP A N 1
ATOM 1572 C CA . TRP A 1 190 ? 3.053 -19.831 9.724 1.00 97.62 190 TRP A CA 1
ATOM 1573 C C . TRP A 1 190 ? 1.853 -20.238 8.856 1.00 97.62 190 TRP A C 1
ATOM 1575 O O . TRP A 1 190 ? 2.071 -20.834 7.805 1.00 97.62 190 TRP A O 1
ATOM 1585 N N . GLU A 1 191 ? 0.635 -19.800 9.193 1.00 97.50 191 GLU A N 1
ATOM 1586 C CA . GLU A 1 191 ? -0.573 -20.049 8.382 1.00 97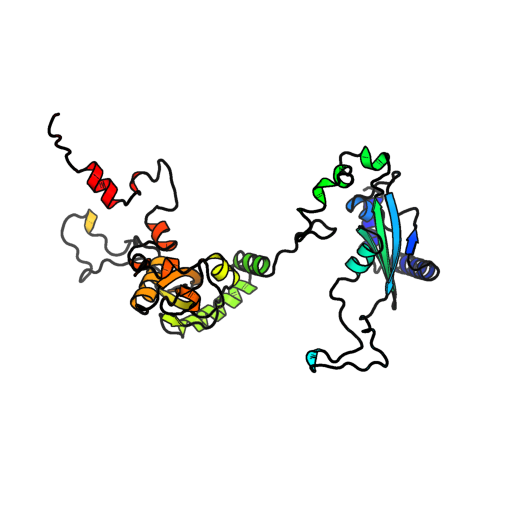.50 191 GLU A CA 1
ATOM 1587 C C . GLU A 1 191 ? -0.390 -19.549 6.935 1.00 97.50 191 GLU A C 1
ATOM 1589 O O . GLU A 1 191 ? -0.679 -20.246 5.965 1.00 97.50 191 GLU A O 1
ATOM 1594 N N . TYR A 1 192 ? 0.157 -18.342 6.758 1.00 97.44 192 TYR A N 1
ATOM 1595 C CA . TYR A 1 192 ? 0.276 -17.711 5.438 1.00 97.44 192 TYR A CA 1
ATOM 1596 C C . TYR A 1 192 ? 1.292 -18.403 4.525 1.00 97.44 192 TYR A C 1
ATOM 1598 O O . TYR A 1 192 ? 1.217 -18.234 3.306 1.00 97.44 192 TYR A O 1
ATOM 1606 N N . ARG A 1 193 ? 2.246 -19.149 5.096 1.00 96.69 193 ARG A N 1
ATOM 1607 C CA . ARG A 1 193 ? 3.220 -19.933 4.328 1.00 96.69 193 ARG A CA 1
ATOM 1608 C C . ARG A 1 193 ? 2.577 -21.154 3.677 1.00 96.69 193 ARG A C 1
ATOM 1610 O O . ARG A 1 193 ? 2.937 -21.451 2.539 1.00 96.69 193 ARG A O 1
ATOM 1617 N N . GLN A 1 194 ? 1.612 -21.771 4.360 1.00 97.12 194 GLN A N 1
ATOM 1618 C CA . GLN A 1 194 ? 0.880 -22.943 3.869 1.00 97.12 194 GLN A CA 1
ATOM 1619 C C . GLN A 1 194 ? -0.109 -22.589 2.751 1.00 97.12 194 GLN A C 1
ATOM 1621 O O . GLN A 1 194 ? -0.422 -23.410 1.897 1.00 97.12 194 GLN A O 1
ATOM 1626 N N . LEU A 1 195 ? -0.587 -21.342 2.720 1.00 96.56 195 LEU A N 1
ATOM 1627 C CA . LEU A 1 195 ? -1.552 -20.889 1.722 1.00 96.56 195 LEU A CA 1
ATOM 1628 C C . LEU A 1 195 ? -0.906 -20.544 0.360 1.00 96.56 195 LEU A C 1
ATOM 1630 O O . LEU A 1 195 ? 0.272 -20.162 0.287 1.00 96.56 195 LEU A O 1
ATOM 1634 N N . PRO A 1 196 ? -1.692 -20.575 -0.738 1.00 97.50 196 PRO A N 1
ATOM 1635 C CA . PRO A 1 196 ? -1.235 -20.162 -2.062 1.00 97.50 196 PRO A CA 1
ATOM 1636 C C . PRO A 1 196 ? -0.752 -18.708 -2.118 1.00 97.50 196 PRO A C 1
ATOM 1638 O O . PRO A 1 196 ? -1.110 -17.856 -1.304 1.00 97.50 196 PRO A O 1
ATOM 1641 N N . ALA A 1 197 ? 0.018 -18.377 -3.159 1.00 97.19 197 ALA A N 1
ATOM 1642 C CA . ALA A 1 197 ? 0.627 -17.052 -3.282 1.00 97.19 197 ALA A CA 1
ATOM 1643 C C . ALA A 1 197 ? -0.377 -15.886 -3.388 1.00 97.19 197 ALA A C 1
ATOM 1645 O O . ALA A 1 197 ? -0.044 -14.761 -3.005 1.00 97.19 197 ALA A O 1
ATOM 1646 N N . VAL A 1 198 ? -1.572 -16.153 -3.925 1.00 98.00 198 VAL A N 1
ATOM 1647 C CA . VAL A 1 198 ? -2.708 -15.226 -4.005 1.00 98.00 198 VAL A CA 1
ATOM 1648 C C . VAL A 1 198 ? -3.953 -15.987 -3.567 1.00 98.00 198 VAL A C 1
ATOM 1650 O O . VAL A 1 198 ? -4.408 -16.868 -4.302 1.00 98.00 198 VAL A O 1
ATOM 1653 N N . VAL A 1 199 ? -4.487 -15.637 -2.398 1.00 97.81 199 VAL A N 1
ATOM 1654 C CA . VAL A 1 199 ? -5.615 -16.319 -1.746 1.00 97.81 199 VAL A CA 1
ATOM 1655 C C . VAL A 1 199 ? -6.702 -15.316 -1.359 1.00 97.81 199 VAL A C 1
ATOM 1657 O O . VAL A 1 199 ? -6.400 -14.196 -0.935 1.00 97.81 199 VAL A O 1
ATOM 1660 N N . ARG A 1 200 ? -7.972 -15.694 -1.533 1.00 97.56 200 ARG A N 1
ATOM 1661 C CA . ARG A 1 200 ? -9.125 -14.886 -1.111 1.00 97.56 200 ARG A CA 1
ATOM 1662 C C . ARG A 1 200 ? -9.287 -14.989 0.404 1.00 97.56 200 ARG A C 1
ATOM 1664 O O . ARG A 1 200 ? -9.169 -16.073 0.960 1.00 97.56 200 ARG A O 1
ATOM 1671 N N . VAL A 1 201 ? -9.577 -13.871 1.064 1.00 96.50 201 VAL A N 1
ATOM 1672 C CA . VAL A 1 201 ? -9.882 -13.834 2.501 1.00 96.50 201 VAL A CA 1
ATOM 1673 C C . VAL A 1 201 ? -11.313 -13.337 2.683 1.00 96.50 201 VAL A C 1
ATOM 1675 O O . VAL A 1 201 ? -11.737 -12.411 1.993 1.00 96.50 201 VAL A O 1
ATOM 1678 N N . THR A 1 202 ? -12.060 -13.947 3.604 1.00 95.88 202 THR A N 1
ATOM 1679 C CA . THR A 1 202 ? -13.460 -13.579 3.873 1.00 95.88 202 THR A CA 1
ATOM 1680 C C . THR A 1 202 ? -13.575 -12.195 4.509 1.00 95.88 202 THR A C 1
ATOM 1682 O O . THR A 1 202 ? -14.426 -11.401 4.122 1.00 95.88 202 THR A O 1
ATOM 1685 N N . HIS A 1 203 ? -12.677 -11.872 5.443 1.00 95.06 203 HIS A N 1
ATOM 1686 C CA . HIS A 1 203 ? -12.668 -10.612 6.182 1.00 95.06 203 HIS A CA 1
ATOM 1687 C C . HIS A 1 203 ? -11.254 -10.021 6.261 1.00 95.06 203 HIS A C 1
ATOM 1689 O O . HIS A 1 203 ? -10.274 -10.767 6.298 1.00 95.06 203 HIS A O 1
ATOM 1695 N N . PRO A 1 204 ? -11.104 -8.683 6.324 1.00 97.00 204 PRO A N 1
ATOM 1696 C CA . PRO A 1 204 ? -9.791 -8.064 6.477 1.00 97.00 204 PRO A CA 1
ATOM 1697 C C . PRO A 1 204 ? -9.140 -8.486 7.794 1.00 97.00 204 PRO A C 1
ATOM 1699 O O . PRO A 1 204 ? -9.712 -8.262 8.861 1.00 97.00 204 PRO A O 1
ATOM 1702 N N . THR A 1 205 ? -7.882 -8.936 7.751 1.00 96.12 205 THR A N 1
ATOM 1703 C CA . THR A 1 205 ? -7.095 -9.200 8.973 1.00 96.12 205 THR A CA 1
ATOM 1704 C C . THR A 1 205 ? -6.931 -7.925 9.819 1.00 96.12 205 THR A C 1
ATOM 1706 O O . THR A 1 205 ? -6.765 -7.968 11.041 1.00 96.12 205 THR A O 1
ATOM 1709 N N . ARG A 1 206 ? -6.961 -6.759 9.158 1.00 95.62 206 ARG A N 1
ATOM 1710 C CA . ARG A 1 206 ? -6.834 -5.427 9.767 1.00 95.62 206 ARG A CA 1
ATOM 1711 C C . ARG A 1 206 ? -8.015 -4.525 9.402 1.00 95.62 206 ARG A C 1
ATOM 1713 O O . ARG A 1 206 ? -7.875 -3.675 8.513 1.00 95.62 206 ARG A O 1
ATOM 1720 N N . PRO A 1 207 ? -9.169 -4.658 10.077 1.00 95.12 207 PRO A N 1
ATOM 1721 C CA . PRO A 1 207 ? -10.361 -3.883 9.737 1.00 95.12 207 PRO A CA 1
ATOM 1722 C C . PRO A 1 207 ? -10.149 -2.371 9.917 1.00 95.12 207 PRO A C 1
ATOM 1724 O O . PRO A 1 207 ? -10.643 -1.583 9.112 1.00 95.12 207 PRO A O 1
ATOM 1727 N N . ASP A 1 208 ? -9.353 -1.947 10.906 1.00 94.88 208 ASP A N 1
ATOM 1728 C CA . ASP A 1 208 ? -8.993 -0.540 11.133 1.00 94.88 208 ASP A CA 1
ATOM 1729 C C . ASP A 1 208 ? -8.272 0.077 9.920 1.00 94.88 208 ASP A C 1
ATOM 1731 O O . ASP A 1 208 ? -8.574 1.193 9.479 1.00 94.88 208 ASP A O 1
ATOM 1735 N N . LYS A 1 209 ? -7.313 -0.665 9.356 1.00 96.88 209 LYS A N 1
ATOM 1736 C CA . LYS A 1 209 ? -6.486 -0.206 8.245 1.00 96.88 209 LYS A CA 1
ATOM 1737 C C . LYS A 1 209 ? -7.235 -0.295 6.924 1.00 96.88 209 LYS A C 1
ATOM 1739 O O . LYS A 1 209 ? -7.136 0.643 6.132 1.00 96.88 209 LYS A O 1
ATOM 1744 N N . ALA A 1 210 ? -7.991 -1.370 6.714 1.00 97.38 210 ALA A N 1
ATOM 1745 C CA . ALA A 1 210 ? -8.815 -1.560 5.530 1.00 97.38 210 ALA A CA 1
ATOM 1746 C C . ALA A 1 210 ? -9.839 -0.425 5.388 1.00 97.38 210 ALA A C 1
ATOM 1748 O O . ALA A 1 210 ? -9.898 0.219 4.338 1.00 97.38 210 ALA A O 1
ATOM 1749 N N . ARG A 1 211 ? -10.571 -0.093 6.467 1.00 96.19 211 ARG A N 1
ATOM 1750 C CA . ARG A 1 211 ? -11.565 0.999 6.461 1.00 96.19 211 ARG A CA 1
ATOM 1751 C C . ARG A 1 211 ? -10.944 2.351 6.126 1.00 96.19 211 ARG A C 1
ATOM 1753 O O . ARG A 1 211 ? -11.511 3.102 5.339 1.00 96.19 211 ARG A O 1
ATOM 1760 N N . ARG A 1 212 ? -9.750 2.646 6.655 1.00 95.94 212 ARG A N 1
ATOM 1761 C CA . ARG A 1 212 ? -9.019 3.889 6.341 1.00 95.94 212 ARG A CA 1
ATOM 1762 C C . ARG A 1 212 ? -8.633 3.997 4.864 1.00 95.94 212 ARG A C 1
ATOM 1764 O O . ARG A 1 212 ? -8.439 5.097 4.363 1.00 95.94 212 ARG A O 1
ATOM 1771 N N . LEU A 1 213 ? -8.471 2.866 4.184 1.00 96.94 213 LEU A N 1
ATOM 1772 C CA . LEU A 1 213 ? -8.080 2.803 2.776 1.00 96.94 213 LEU A CA 1
ATOM 1773 C C . LEU A 1 213 ? -9.270 2.668 1.819 1.00 96.94 213 LEU A C 1
ATOM 1775 O O . LEU A 1 213 ? -9.042 2.560 0.615 1.00 96.94 213 LEU A O 1
ATOM 1779 N N . GLY A 1 214 ? -10.501 2.709 2.339 1.00 96.00 214 GLY A N 1
ATOM 1780 C CA . GLY A 1 214 ? -11.730 2.726 1.546 1.00 96.00 214 GLY A CA 1
ATOM 1781 C C . GLY A 1 214 ? -12.512 1.412 1.525 1.00 96.00 214 GLY A C 1
ATOM 1782 O O . GLY A 1 214 ? -13.528 1.353 0.842 1.00 96.00 214 GLY A O 1
ATOM 1783 N N . TYR A 1 215 ? -12.094 0.379 2.267 1.00 97.75 215 TYR A N 1
ATOM 1784 C CA . TYR A 1 215 ? -12.897 -0.840 2.409 1.00 97.75 215 TYR A CA 1
ATOM 1785 C C . TYR A 1 215 ? -14.203 -0.559 3.161 1.00 97.75 215 TYR A C 1
ATOM 1787 O O . TYR A 1 215 ? -14.208 0.113 4.203 1.00 97.75 215 TYR A O 1
ATOM 1795 N N . LYS A 1 216 ? -15.297 -1.134 2.663 1.00 96.56 216 LYS A N 1
ATOM 1796 C CA . LYS A 1 216 ? -16.604 -1.181 3.318 1.00 96.56 216 LYS A CA 1
ATOM 1797 C C . LYS A 1 216 ? -17.071 -2.633 3.345 1.00 96.56 216 LYS A C 1
ATOM 1799 O O . LYS A 1 216 ? -16.897 -3.346 2.367 1.00 96.56 216 LYS A O 1
ATOM 1804 N N . ALA A 1 217 ? -17.654 -3.054 4.464 1.00 95.81 217 ALA A N 1
ATOM 1805 C CA . ALA A 1 217 ? -18.245 -4.381 4.595 1.00 95.81 217 ALA A CA 1
ATOM 1806 C C . ALA A 1 217 ? -19.639 -4.373 3.950 1.00 95.81 217 ALA A C 1
ATOM 1808 O O . ALA A 1 217 ? -20.642 -4.201 4.633 1.00 95.81 217 ALA A O 1
ATOM 1809 N N . LYS A 1 218 ? -19.666 -4.451 2.621 1.00 95.12 218 LYS A N 1
ATOM 1810 C CA . LYS A 1 218 ? -20.865 -4.620 1.795 1.00 95.12 218 LYS A CA 1
ATOM 1811 C C . LYS A 1 218 ? -20.504 -5.483 0.586 1.00 95.12 218 LYS A C 1
ATOM 1813 O O . LYS A 1 218 ? -19.321 -5.604 0.257 1.00 95.12 218 LYS A O 1
ATOM 1818 N N . GLN A 1 219 ? -21.505 -6.055 -0.074 1.00 96.50 219 GLN A N 1
ATOM 1819 C CA . GLN A 1 219 ? -21.293 -6.844 -1.289 1.00 96.50 219 GLN A CA 1
ATOM 1820 C C . GLN A 1 219 ? -20.563 -6.020 -2.366 1.00 96.50 219 GLN A C 1
ATOM 1822 O O . GLN A 1 219 ? -20.681 -4.791 -2.403 1.00 96.50 219 GLN A O 1
ATOM 1827 N N . GLY A 1 220 ? -19.762 -6.695 -3.192 1.00 96.06 220 GLY A N 1
ATOM 1828 C CA . GLY A 1 220 ? -18.896 -6.086 -4.208 1.00 96.06 220 GLY A CA 1
ATOM 1829 C C . GLY A 1 220 ? -17.493 -5.689 -3.723 1.00 96.06 220 GLY A C 1
ATOM 1830 O O . GLY A 1 220 ? -16.617 -5.445 -4.546 1.00 96.06 220 GLY A O 1
ATOM 1831 N N . TYR A 1 221 ? -17.217 -5.669 -2.413 1.00 97.81 221 TYR A N 1
ATOM 1832 C CA . TYR A 1 221 ? -15.847 -5.548 -1.897 1.00 97.81 221 TYR A CA 1
ATOM 1833 C C . TYR A 1 221 ? -15.255 -6.923 -1.604 1.00 97.81 221 TYR A C 1
ATOM 1835 O O . TYR A 1 221 ? -15.861 -7.740 -0.916 1.00 97.81 221 TYR A O 1
ATOM 1843 N N . VAL A 1 222 ? -14.027 -7.151 -2.061 1.00 97.62 222 VAL A N 1
ATOM 1844 C CA . VAL A 1 222 ? -13.293 -8.396 -1.814 1.00 97.62 222 VAL A CA 1
ATOM 1845 C C . VAL A 1 222 ? -11.860 -8.113 -1.388 1.00 97.62 222 VAL A C 1
ATOM 1847 O O . VAL A 1 222 ? -11.268 -7.082 -1.722 1.00 97.62 222 VAL A O 1
ATOM 1850 N N . ILE A 1 223 ? -11.291 -9.035 -0.620 1.00 98.12 223 ILE A N 1
ATOM 1851 C CA . ILE A 1 223 ? -9.931 -8.917 -0.108 1.00 98.12 223 ILE A CA 1
ATOM 1852 C C . ILE A 1 223 ? -9.141 -10.155 -0.498 1.00 98.12 223 ILE A C 1
ATOM 1854 O O . ILE A 1 223 ? -9.571 -11.285 -0.279 1.00 98.12 223 ILE A O 1
ATOM 1858 N N . TYR A 1 224 ? -7.958 -9.921 -1.056 1.00 98.38 224 TYR A N 1
ATOM 1859 C CA . TYR A 1 224 ? -7.015 -10.973 -1.401 1.00 98.38 224 TYR A CA 1
ATOM 1860 C C . TYR A 1 224 ? -5.699 -10.764 -0.673 1.00 98.38 224 TYR A C 1
ATOM 1862 O O . TYR A 1 224 ? -5.130 -9.672 -0.690 1.00 98.38 224 TYR A O 1
ATOM 1870 N N . ARG A 1 225 ? -5.191 -11.828 -0.057 1.00 98.38 225 ARG A N 1
ATOM 1871 C CA . ARG A 1 225 ? -3.860 -11.875 0.537 1.00 98.38 225 ARG A CA 1
ATOM 1872 C C . ARG A 1 225 ? -2.867 -12.312 -0.533 1.00 98.38 225 ARG A C 1
ATOM 1874 O O . ARG A 1 225 ? -3.074 -13.305 -1.224 1.00 98.38 225 ARG A O 1
ATOM 1881 N N . VAL A 1 226 ? -1.792 -11.546 -0.672 1.00 98.50 226 VAL A N 1
ATOM 1882 C CA . VAL A 1 226 ? -0.754 -11.746 -1.683 1.00 98.50 226 VAL A CA 1
ATOM 1883 C C . VAL A 1 226 ? 0.609 -11.776 -1.014 1.00 98.50 226 VAL A C 1
ATOM 1885 O O . VAL A 1 226 ? 0.973 -10.838 -0.293 1.00 98.50 226 VAL A O 1
ATOM 1888 N N . ARG A 1 227 ? 1.394 -12.819 -1.300 1.00 98.12 227 ARG A N 1
ATOM 1889 C CA . ARG A 1 227 ? 2.801 -12.906 -0.888 1.00 98.12 227 ARG A CA 1
ATOM 1890 C C . ARG A 1 227 ? 3.738 -12.439 -2.001 1.00 98.12 227 ARG A C 1
ATOM 1892 O O . ARG A 1 227 ? 3.559 -12.753 -3.181 1.00 98.12 227 ARG A O 1
ATOM 1899 N N . VAL A 1 228 ? 4.770 -11.687 -1.627 1.00 98.00 228 VAL A N 1
ATOM 1900 C CA . VAL A 1 228 ? 5.815 -11.195 -2.537 1.00 98.00 228 VAL A CA 1
ATOM 1901 C C . VAL A 1 228 ? 7.184 -11.478 -1.939 1.00 98.00 228 VAL A C 1
ATOM 1903 O O . VAL A 1 228 ? 7.448 -11.087 -0.805 1.00 98.00 228 VAL A O 1
ATOM 1906 N N . ARG A 1 229 ? 8.070 -12.123 -2.709 1.00 97.19 229 ARG A N 1
ATOM 1907 C CA . ARG A 1 229 ? 9.427 -12.471 -2.259 1.00 97.19 229 ARG A CA 1
ATOM 1908 C C . ARG A 1 229 ? 10.209 -11.214 -1.858 1.00 97.19 229 ARG A C 1
ATOM 1910 O O . ARG A 1 229 ? 10.158 -10.193 -2.556 1.00 97.19 229 ARG A O 1
ATOM 1917 N N . ARG A 1 230 ? 10.914 -11.275 -0.731 1.00 96.69 230 ARG A N 1
ATOM 1918 C CA . ARG A 1 230 ? 11.842 -10.256 -0.223 1.00 96.69 230 ARG A CA 1
ATOM 1919 C C . ARG A 1 230 ? 13.115 -10.202 -1.074 1.00 96.69 230 ARG A C 1
ATOM 1921 O O . ARG A 1 230 ? 13.262 -10.948 -2.034 1.00 96.69 230 ARG A O 1
ATOM 1928 N N . GLY A 1 231 ? 13.982 -9.240 -0.770 1.00 94.31 231 GLY A N 1
ATOM 1929 C CA . GLY A 1 231 ? 15.246 -9.036 -1.481 1.00 94.31 231 GLY A CA 1
ATOM 1930 C C . GLY A 1 231 ? 15.140 -8.187 -2.751 1.00 94.31 231 GLY A C 1
ATOM 1931 O O . GLY A 1 231 ? 14.059 -7.704 -3.123 1.00 94.31 231 GLY A O 1
ATOM 1932 N N . GLY A 1 232 ? 16.301 -7.975 -3.374 1.00 92.69 232 GLY A N 1
ATOM 1933 C CA . GLY A 1 232 ? 16.463 -7.267 -4.644 1.00 92.69 232 GLY A CA 1
ATOM 1934 C C . GLY A 1 232 ? 15.965 -8.075 -5.842 1.00 92.69 232 GLY A C 1
ATOM 1935 O O . GLY A 1 232 ? 15.235 -9.056 -5.691 1.00 92.69 232 GLY A O 1
ATOM 1936 N N . ARG A 1 233 ? 16.328 -7.634 -7.046 1.00 91.88 233 ARG A N 1
ATOM 1937 C CA . ARG A 1 233 ? 16.047 -8.364 -8.286 1.00 91.88 233 ARG A CA 1
ATOM 1938 C C . ARG A 1 233 ? 17.371 -8.599 -8.997 1.00 91.88 233 ARG A C 1
ATOM 1940 O O . ARG A 1 233 ? 18.015 -7.630 -9.372 1.00 91.88 233 ARG A O 1
ATOM 1947 N N . LYS A 1 234 ? 17.732 -9.865 -9.214 1.00 94.19 234 LYS A N 1
ATOM 1948 C CA . LYS A 1 234 ? 18.851 -10.228 -10.089 1.00 94.19 234 LYS A CA 1
ATOM 1949 C C . LYS A 1 234 ? 18.510 -9.835 -11.530 1.00 94.19 234 LYS A C 1
ATOM 1951 O O . LYS A 1 234 ? 17.365 -10.029 -11.957 1.00 94.19 234 LYS A O 1
ATOM 1956 N N . ARG A 1 235 ? 19.473 -9.281 -12.271 1.00 95.19 235 ARG A N 1
ATOM 1957 C CA . ARG A 1 235 ? 19.324 -9.077 -13.719 1.00 95.19 235 ARG A CA 1
ATOM 1958 C C . ARG A 1 235 ? 19.097 -10.442 -14.395 1.00 95.19 235 ARG A C 1
ATOM 1960 O O . ARG A 1 235 ? 19.841 -11.373 -14.087 1.00 95.19 235 ARG A O 1
ATOM 1967 N N . PRO A 1 236 ? 18.086 -10.593 -15.268 1.00 95.50 236 PRO A N 1
ATOM 1968 C CA . PRO A 1 236 ? 17.859 -11.846 -15.978 1.00 95.50 236 PRO A CA 1
ATOM 1969 C C . PRO A 1 236 ? 18.861 -11.966 -17.133 1.00 95.50 236 PRO A C 1
ATOM 1971 O O . PRO A 1 236 ? 18.539 -11.613 -18.260 1.00 95.50 236 PRO A O 1
ATOM 1974 N N . VAL A 1 237 ? 20.088 -12.394 -16.833 1.00 96.81 237 VAL A N 1
ATOM 1975 C CA . VAL A 1 237 ? 21.127 -12.663 -17.837 1.00 96.81 237 VAL A CA 1
ATOM 1976 C C . VAL A 1 237 ? 21.655 -14.090 -17.691 1.00 96.81 237 VAL A C 1
ATOM 1978 O O . VAL A 1 237 ? 21.896 -14.521 -16.553 1.00 96.81 237 VAL A O 1
ATOM 1981 N N . PRO A 1 238 ? 21.828 -14.828 -18.803 1.00 96.31 238 PRO A N 1
ATOM 1982 C CA . PRO A 1 238 ? 22.450 -16.147 -18.782 1.00 96.31 238 PRO A CA 1
ATOM 1983 C C . PRO A 1 238 ? 23.844 -16.075 -18.155 1.00 96.31 238 PRO A C 1
ATOM 1985 O O . PRO A 1 238 ? 24.608 -15.155 -18.438 1.00 96.31 238 PRO A O 1
ATOM 1988 N N . LYS A 1 239 ? 24.154 -17.010 -17.249 1.00 96.06 239 LYS A N 1
ATOM 1989 C CA . LYS A 1 239 ? 25.456 -17.132 -16.558 1.00 96.06 239 LYS A CA 1
ATOM 1990 C C . LYS A 1 239 ? 25.952 -15.876 -15.810 1.00 96.06 239 LYS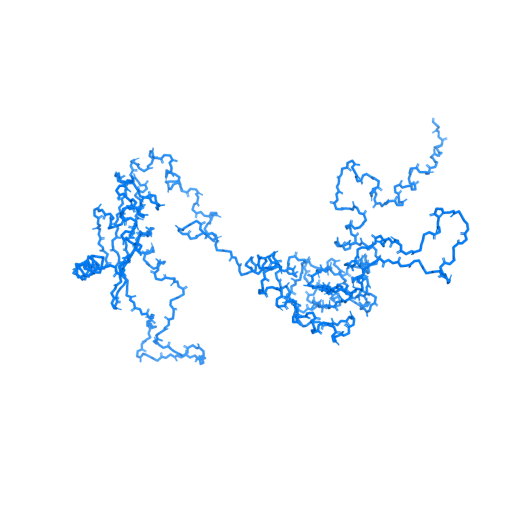 A C 1
ATOM 1992 O O . LYS A 1 239 ? 27.047 -15.882 -15.272 1.00 96.06 239 LYS A O 1
ATOM 1997 N N . GLY A 1 240 ? 25.150 -14.812 -15.706 1.00 95.06 240 GLY A N 1
ATOM 1998 C CA . GLY A 1 240 ? 25.609 -13.539 -15.138 1.00 95.06 240 GLY A CA 1
ATOM 1999 C C . GLY A 1 240 ? 26.447 -12.683 -16.093 1.00 95.06 240 GLY A C 1
ATOM 2000 O O . GLY A 1 240 ? 26.960 -11.659 -15.655 1.00 95.06 240 GLY A O 1
ATOM 2001 N N . ILE A 1 241 ? 26.558 -13.060 -17.369 1.00 96.62 241 ILE A N 1
ATOM 2002 C CA . ILE A 1 241 ? 27.400 -12.366 -18.347 1.00 96.62 241 ILE A CA 1
ATOM 2003 C C . ILE A 1 241 ? 26.628 -11.177 -18.926 1.00 96.62 241 ILE A C 1
ATOM 2005 O O . ILE A 1 241 ? 25.483 -11.310 -19.365 1.00 96.62 241 ILE A O 1
ATOM 2009 N N . VAL A 1 242 ? 27.245 -9.996 -18.896 1.00 97.00 242 VAL A N 1
ATOM 2010 C CA . VAL A 1 242 ? 26.693 -8.760 -19.461 1.00 97.00 242 VAL A CA 1
ATOM 201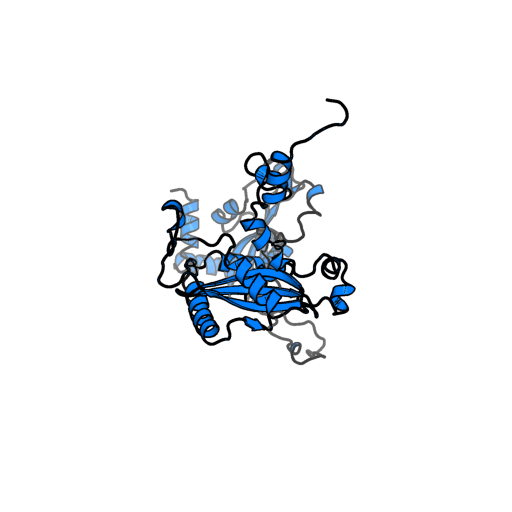1 C C . VAL A 1 242 ? 27.751 -8.120 -20.347 1.00 97.00 242 VAL A C 1
ATOM 2013 O O . VAL A 1 242 ? 28.804 -7.727 -19.857 1.00 97.00 242 VAL A O 1
ATOM 2016 N N . TYR A 1 243 ? 27.457 -7.984 -21.636 1.00 95.94 243 TYR A N 1
ATOM 2017 C CA . TYR A 1 243 ? 28.350 -7.334 -22.592 1.00 95.94 243 TYR A CA 1
ATOM 2018 C C . TYR A 1 243 ? 28.237 -5.802 -22.544 1.00 95.94 243 TYR A C 1
ATOM 2020 O O . TYR A 1 243 ? 27.221 -5.241 -22.114 1.00 95.94 243 TYR A O 1
ATOM 2028 N N . GLY A 1 244 ? 29.282 -5.124 -23.023 1.00 96.44 244 GLY A N 1
ATOM 2029 C CA . GLY A 1 244 ? 29.360 -3.667 -23.117 1.00 96.44 244 GLY A CA 1
ATOM 2030 C C . GLY A 1 244 ? 30.055 -3.002 -21.925 1.00 96.44 244 GLY A C 1
ATOM 2031 O O . GLY A 1 244 ? 30.840 -3.618 -21.204 1.00 96.44 244 GLY A O 1
ATOM 2032 N N . LYS A 1 245 ? 29.772 -1.707 -21.735 1.00 97.25 245 LYS A N 1
ATOM 2033 C CA . LYS A 1 245 ? 30.491 -0.839 -20.786 1.00 97.25 245 LYS A CA 1
ATOM 2034 C C . LYS A 1 245 ? 30.435 -1.366 -19.335 1.00 97.25 245 LYS A C 1
ATOM 2036 O O . LYS A 1 245 ? 29.349 -1.771 -18.901 1.00 97.25 245 LYS A O 1
ATOM 2041 N N . PRO A 1 246 ? 31.527 -1.255 -18.546 1.00 96.88 246 PRO A N 1
ATOM 2042 C CA . PRO A 1 246 ? 31.592 -1.727 -17.153 1.00 96.88 246 PRO A CA 1
ATOM 2043 C C . PRO A 1 246 ? 30.456 -1.234 -16.245 1.00 96.88 246 PRO A C 1
ATOM 2045 O O . PRO A 1 246 ? 29.944 -1.980 -15.413 1.00 96.88 246 PRO A O 1
ATOM 2048 N N . THR A 1 247 ? 29.964 -0.011 -16.463 1.00 96.88 247 THR A N 1
ATOM 2049 C CA . THR A 1 247 ? 28.844 0.573 -15.702 1.00 96.88 247 THR A CA 1
ATOM 2050 C C . THR A 1 247 ? 27.552 -0.252 -15.768 1.00 96.88 247 THR A C 1
ATOM 2052 O O . THR A 1 247 ? 26.731 -0.203 -14.849 1.00 96.88 247 THR A O 1
ATOM 2055 N N . ASN A 1 248 ? 27.361 -1.043 -16.828 1.00 95.50 248 ASN A N 1
ATOM 2056 C CA . ASN A 1 248 ? 26.167 -1.857 -17.043 1.00 95.50 248 ASN A CA 1
ATOM 2057 C C . ASN A 1 248 ? 26.309 -3.304 -16.556 1.00 95.50 248 ASN A C 1
ATOM 2059 O O . ASN A 1 248 ? 25.301 -4.016 -16.546 1.00 95.50 248 ASN A O 1
ATOM 2063 N N . GLN A 1 249 ? 27.499 -3.730 -16.123 1.00 95.62 249 GLN A N 1
ATOM 2064 C CA . GLN A 1 249 ? 27.805 -5.129 -15.802 1.00 95.62 249 GLN A CA 1
ATOM 2065 C C . GLN A 1 249 ? 27.244 -5.603 -14.445 1.00 95.62 249 GLN A C 1
ATOM 2067 O O . GLN A 1 249 ? 27.297 -6.783 -14.117 1.00 95.62 249 GLN A O 1
ATOM 2072 N N . GLY A 1 250 ? 26.618 -4.723 -13.653 1.00 95.31 250 GLY A N 1
ATOM 2073 C CA . GLY A 1 250 ? 25.999 -5.091 -12.375 1.00 95.31 250 GLY A CA 1
ATOM 2074 C C . GLY A 1 250 ? 24.805 -6.060 -12.501 1.00 95.31 250 GLY A C 1
ATOM 2075 O O . GLY A 1 250 ? 23.810 -5.767 -13.180 1.00 95.31 250 GLY A O 1
ATOM 2076 N N . VAL A 1 251 ? 24.861 -7.184 -11.768 1.00 95.50 251 VAL A N 1
ATOM 2077 C CA . VAL A 1 251 ? 23.848 -8.266 -11.811 1.00 95.50 251 VAL A CA 1
ATOM 2078 C C . VAL A 1 251 ? 23.035 -8.417 -10.516 1.00 95.50 251 VAL A C 1
ATOM 2080 O O . VAL A 1 251 ? 21.805 -8.510 -10.575 1.00 95.50 251 VAL A O 1
ATOM 2083 N N . THR A 1 252 ? 23.677 -8.469 -9.343 1.00 94.06 252 THR A N 1
ATOM 2084 C CA . THR A 1 252 ? 23.054 -8.918 -8.075 1.00 94.06 252 THR A CA 1
ATOM 2085 C C . THR A 1 252 ? 22.478 -7.787 -7.223 1.00 94.06 252 THR A C 1
ATOM 2087 O O . THR A 1 252 ? 21.373 -7.908 -6.689 1.00 94.06 252 THR A O 1
ATOM 2090 N N . GLN A 1 253 ? 23.189 -6.665 -7.102 1.00 93.94 253 GLN A N 1
ATOM 2091 C CA . GLN A 1 253 ? 22.840 -5.587 -6.168 1.00 93.94 253 GLN A CA 1
ATOM 2092 C C . GLN A 1 253 ? 21.754 -4.623 -6.683 1.00 93.94 253 GLN A C 1
ATOM 2094 O O . GLN A 1 253 ? 21.399 -3.655 -6.005 1.00 93.94 253 GLN A O 1
ATOM 2099 N N . LEU A 1 254 ? 21.150 -4.918 -7.837 1.00 94.12 254 LEU A N 1
ATOM 2100 C CA . LEU A 1 254 ? 20.101 -4.100 -8.436 1.00 94.12 254 LEU A CA 1
ATOM 2101 C C . LEU A 1 254 ? 18.839 -4.047 -7.559 1.00 94.12 254 LEU A C 1
ATOM 2103 O O . LEU A 1 254 ? 18.307 -5.055 -7.069 1.00 94.12 254 LEU A O 1
ATOM 2107 N N . LYS A 1 255 ? 18.313 -2.831 -7.386 1.00 94.06 255 LYS A N 1
ATOM 2108 C CA . LYS A 1 255 ? 17.074 -2.578 -6.646 1.00 94.06 255 LYS A CA 1
ATOM 2109 C C . LYS A 1 255 ? 15.936 -2.316 -7.620 1.00 94.06 255 LYS A C 1
ATOM 2111 O O . LYS A 1 255 ? 16.062 -1.564 -8.582 1.00 94.06 255 LYS A O 1
ATOM 2116 N N . PHE A 1 256 ? 14.791 -2.935 -7.363 1.00 94.31 256 PHE A N 1
ATOM 2117 C CA . PHE A 1 256 ? 13.629 -2.739 -8.215 1.00 94.31 256 PHE A CA 1
ATOM 2118 C C . PHE A 1 256 ? 12.997 -1.364 -7.971 1.00 94.31 256 PHE A C 1
ATOM 2120 O O . PHE A 1 256 ? 12.742 -1.006 -6.824 1.00 94.31 256 PHE A O 1
ATOM 2127 N N . GLN A 1 257 ? 12.688 -0.622 -9.040 1.00 92.75 257 GLN A N 1
ATOM 2128 C CA . GLN A 1 257 ? 12.096 0.718 -8.921 1.00 92.75 257 GLN A CA 1
ATOM 2129 C C . GLN A 1 257 ? 10.729 0.712 -8.217 1.00 92.75 257 GLN A C 1
ATOM 2131 O O . GLN A 1 257 ? 10.386 1.654 -7.503 1.00 92.75 257 GLN A O 1
ATOM 2136 N N . ARG A 1 258 ? 9.922 -0.341 -8.410 1.00 94.94 258 ARG A N 1
ATOM 2137 C CA . ARG A 1 258 ? 8.583 -0.442 -7.810 1.00 94.94 258 ARG A CA 1
ATOM 2138 C C . ARG A 1 258 ? 8.662 -1.078 -6.425 1.00 94.94 258 ARG A C 1
ATOM 2140 O O . ARG A 1 258 ? 9.380 -2.048 -6.196 1.00 94.94 258 ARG A O 1
ATOM 2147 N N . SER A 1 259 ? 7.849 -0.580 -5.496 1.00 96.06 259 SER A N 1
ATOM 2148 C CA . SER A 1 259 ? 7.756 -1.170 -4.155 1.00 96.06 259 SER A CA 1
ATOM 2149 C C . SER A 1 259 ? 7.124 -2.570 -4.185 1.00 96.06 259 SER A C 1
ATOM 2151 O O . SER A 1 259 ? 6.230 -2.836 -4.988 1.00 96.06 259 SER A O 1
ATOM 2153 N N . LYS A 1 260 ? 7.499 -3.449 -3.243 1.00 97.69 260 LYS A N 1
ATOM 2154 C CA . LYS A 1 260 ? 6.906 -4.800 -3.106 1.00 97.69 260 LYS A CA 1
ATOM 2155 C C . LYS A 1 260 ? 5.380 -4.771 -2.926 1.00 97.69 260 LYS A C 1
ATOM 2157 O O . LYS A 1 260 ? 4.696 -5.666 -3.402 1.00 97.69 260 LYS A O 1
ATOM 2162 N N . ARG A 1 261 ? 4.843 -3.707 -2.316 1.00 98.00 261 ARG A N 1
ATOM 2163 C CA . ARG A 1 261 ? 3.395 -3.463 -2.214 1.00 98.00 261 ARG A CA 1
ATOM 2164 C C . ARG A 1 261 ? 2.745 -3.233 -3.584 1.00 98.00 261 ARG A C 1
ATOM 2166 O O . ARG A 1 261 ? 1.684 -3.776 -3.841 1.00 98.00 261 ARG A O 1
ATOM 2173 N N . SER A 1 262 ? 3.394 -2.470 -4.466 1.00 97.75 262 SER A N 1
ATOM 2174 C CA . SER A 1 262 ? 2.921 -2.272 -5.846 1.00 97.75 262 SER A CA 1
ATOM 2175 C C . SER A 1 262 ? 2.982 -3.571 -6.652 1.00 97.75 262 SER A C 1
ATOM 2177 O O . SER A 1 262 ? 2.094 -3.832 -7.451 1.00 97.75 262 SER A O 1
ATOM 2179 N N . VAL A 1 263 ? 4.005 -4.402 -6.420 1.00 97.94 263 VAL A N 1
ATOM 2180 C CA . VAL A 1 263 ? 4.111 -5.733 -7.042 1.00 97.94 263 VAL A CA 1
ATOM 2181 C C . VAL A 1 263 ? 2.994 -6.662 -6.558 1.00 97.94 263 VAL A C 1
ATOM 2183 O O . VAL A 1 263 ? 2.465 -7.435 -7.347 1.00 97.94 263 VAL A O 1
ATOM 2186 N N . ALA A 1 264 ? 2.607 -6.578 -5.281 1.00 98.25 264 ALA A N 1
ATOM 2187 C CA . ALA A 1 264 ? 1.474 -7.332 -4.746 1.00 98.25 264 ALA A CA 1
ATOM 2188 C C . ALA A 1 264 ? 0.150 -6.929 -5.418 1.00 98.25 264 ALA A C 1
ATOM 2190 O O . ALA A 1 264 ? -0.625 -7.798 -5.806 1.00 98.25 264 ALA A O 1
ATOM 2191 N N . GLU A 1 265 ? -0.079 -5.623 -5.597 1.00 98.44 265 GLU A N 1
ATOM 2192 C CA . GLU A 1 265 ? -1.249 -5.100 -6.317 1.00 98.44 265 GLU A CA 1
ATOM 2193 C C . GLU A 1 265 ? -1.284 -5.591 -7.772 1.00 98.44 265 GLU A C 1
ATOM 2195 O O . GLU A 1 265 ? -2.321 -6.066 -8.218 1.00 98.44 265 GLU A O 1
ATOM 2200 N N . GLU A 1 266 ? -0.154 -5.551 -8.485 1.00 97.81 266 GLU A N 1
ATOM 2201 C CA . GLU A 1 266 ? -0.046 -6.057 -9.862 1.00 97.81 266 GLU A CA 1
ATOM 2202 C C . GLU A 1 266 ? -0.302 -7.568 -9.956 1.00 97.81 266 GLU A C 1
ATOM 2204 O O . GLU A 1 266 ? -1.014 -8.007 -10.854 1.00 97.81 266 GLU A O 1
ATOM 2209 N N . ARG A 1 267 ? 0.227 -8.373 -9.023 1.00 98.00 267 ARG A N 1
ATOM 2210 C CA . ARG A 1 267 ? -0.037 -9.823 -8.986 1.00 98.00 267 ARG A CA 1
ATOM 2211 C C . ARG A 1 267 ? -1.522 -10.126 -8.792 1.00 98.00 267 ARG A C 1
ATOM 2213 O O . ARG A 1 267 ? -2.048 -10.995 -9.478 1.00 98.00 267 ARG A O 1
ATOM 2220 N N . ALA A 1 268 ? -2.188 -9.407 -7.885 1.00 97.56 268 ALA A N 1
ATOM 2221 C CA . ALA A 1 268 ? -3.630 -9.544 -7.689 1.00 97.56 268 ALA A CA 1
ATOM 2222 C C . ALA A 1 268 ? -4.413 -9.102 -8.930 1.00 97.56 268 ALA A C 1
ATOM 2224 O O . ALA A 1 268 ? -5.261 -9.852 -9.393 1.00 97.56 268 ALA A O 1
ATOM 2225 N N . GLY A 1 269 ? -4.107 -7.924 -9.485 1.00 96.88 269 GLY A N 1
ATOM 2226 C CA . GLY A 1 269 ? -4.818 -7.373 -10.643 1.00 96.88 269 GLY A CA 1
ATOM 2227 C C . GLY A 1 269 ? -4.685 -8.226 -11.905 1.00 96.88 269 GLY A C 1
ATOM 2228 O O . GLY A 1 269 ? -5.658 -8.383 -12.630 1.00 96.88 269 GLY A O 1
ATOM 2229 N N . ARG A 1 270 ? -3.516 -8.844 -12.136 1.00 97.12 270 ARG A N 1
ATOM 2230 C CA . ARG A 1 270 ? -3.323 -9.792 -13.247 1.00 97.12 270 ARG A CA 1
ATOM 2231 C C . ARG A 1 270 ? -4.107 -11.089 -13.051 1.00 97.12 270 ARG A C 1
ATOM 2233 O O . ARG A 1 270 ? -4.702 -11.571 -14.002 1.00 97.12 270 ARG A O 1
ATOM 2240 N N . LYS A 1 271 ? -4.117 -11.647 -11.832 1.00 96.62 271 LYS A N 1
ATOM 2241 C CA . LYS A 1 271 ? -4.868 -12.881 -11.534 1.00 96.62 271 LYS A CA 1
ATOM 2242 C C . LYS A 1 271 ? -6.385 -12.652 -11.540 1.00 96.62 271 LYS A C 1
ATOM 2244 O O . LYS A 1 271 ? -7.137 -13.569 -11.830 1.00 96.62 271 LYS A O 1
ATOM 2249 N N . LEU A 1 272 ? -6.830 -11.444 -11.193 1.00 95.88 272 LEU A N 1
ATOM 2250 C CA . LEU A 1 272 ? -8.235 -11.084 -10.994 1.00 95.88 272 LEU A CA 1
ATOM 2251 C C . LEU A 1 272 ? -8.651 -9.964 -11.960 1.00 95.88 272 LEU A C 1
ATOM 2253 O O . LEU A 1 272 ? -9.049 -8.883 -11.525 1.00 95.88 272 LEU A O 1
ATOM 2257 N N . GLY A 1 273 ? -8.545 -10.213 -13.269 1.00 92.19 273 GLY A N 1
ATOM 2258 C CA . GLY A 1 273 ? -8.742 -9.188 -14.307 1.00 92.19 273 GLY A CA 1
ATOM 2259 C C . GLY A 1 273 ? -10.128 -8.522 -14.314 1.00 92.19 273 GLY A C 1
ATOM 2260 O O . GLY A 1 273 ? -10.246 -7.338 -14.643 1.00 92.19 273 GLY A O 1
ATOM 2261 N N . GLY A 1 274 ? -11.168 -9.246 -13.884 1.00 93.56 274 GLY A N 1
ATOM 2262 C CA . GLY A 1 274 ? -12.534 -8.719 -13.762 1.00 93.56 274 GLY A CA 1
ATOM 2263 C C . GLY A 1 274 ? -12.714 -7.699 -12.632 1.00 93.56 274 GLY A C 1
ATOM 2264 O O . GLY A 1 274 ? -13.608 -6.860 -12.689 1.00 93.56 274 GLY A O 1
ATOM 2265 N N . LEU A 1 275 ? -11.833 -7.708 -11.629 1.00 97.12 275 LEU A N 1
ATOM 2266 C CA . LEU A 1 275 ? -11.932 -6.832 -10.465 1.00 97.12 275 LEU A CA 1
ATOM 2267 C C . LEU A 1 275 ? -11.077 -5.567 -10.629 1.00 97.12 275 LEU A C 1
ATOM 2269 O O . LEU A 1 275 ? -10.151 -5.486 -11.440 1.00 97.12 275 LEU A O 1
ATOM 2273 N N . ARG A 1 276 ? -11.366 -4.540 -9.825 1.00 98.00 276 ARG A N 1
ATOM 2274 C CA . ARG A 1 276 ? -10.576 -3.302 -9.772 1.00 98.00 276 ARG A CA 1
ATOM 2275 C C . ARG A 1 276 ? -9.842 -3.177 -8.453 1.00 98.00 276 ARG A C 1
ATOM 2277 O O . ARG A 1 276 ? -10.442 -3.209 -7.383 1.00 98.00 276 ARG A O 1
ATOM 2284 N N . VAL A 1 277 ? -8.530 -2.956 -8.520 1.00 98.25 277 VAL A N 1
ATOM 2285 C CA . VAL A 1 277 ? -7.715 -2.701 -7.329 1.00 98.25 277 VAL A CA 1
ATOM 2286 C C . VAL A 1 277 ? -8.007 -1.299 -6.788 1.00 98.25 277 VAL A C 1
ATOM 2288 O O . VAL A 1 277 ? -7.716 -0.281 -7.429 1.00 98.25 277 VAL A O 1
ATOM 2291 N N . LEU A 1 278 ? -8.536 -1.236 -5.565 1.00 97.69 278 LEU A N 1
ATOM 2292 C CA . LEU A 1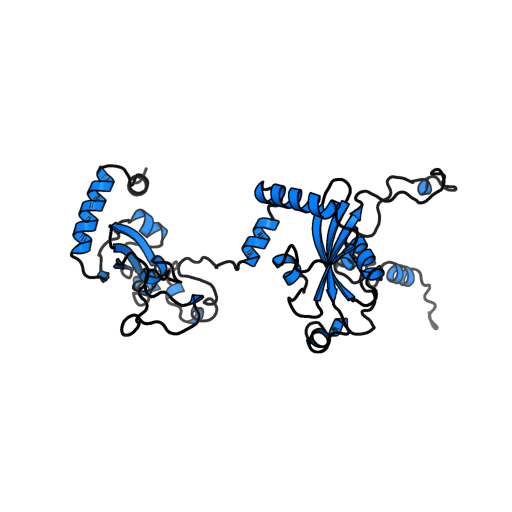 278 ? -8.762 0.018 -4.851 1.00 97.69 278 LEU A CA 1
ATOM 2293 C C . LEU A 1 278 ? -7.481 0.468 -4.144 1.00 97.69 278 LEU A C 1
ATOM 2295 O O . LEU A 1 278 ? -6.970 1.569 -4.384 1.00 97.69 278 LEU A O 1
ATOM 2299 N N . ASN A 1 279 ? -6.958 -0.384 -3.260 1.00 98.12 279 ASN A N 1
ATOM 2300 C CA . ASN A 1 279 ? -5.770 -0.111 -2.454 1.00 98.12 279 ASN A CA 1
ATOM 2301 C C . ASN A 1 279 ? -5.207 -1.408 -1.854 1.00 98.12 279 ASN A C 1
ATOM 2303 O O . ASN A 1 279 ? -5.752 -2.485 -2.052 1.00 98.12 279 ASN A O 1
ATOM 2307 N N . SER A 1 280 ? -4.140 -1.311 -1.069 1.00 98.31 280 SER A N 1
ATOM 2308 C CA . SER A 1 280 ? -3.548 -2.457 -0.369 1.00 98.31 280 SER A CA 1
ATOM 2309 C C . SER A 1 280 ? -2.938 -2.059 0.975 1.00 98.31 280 SER A C 1
ATOM 2311 O O . SER A 1 280 ? -2.763 -0.872 1.263 1.00 98.31 280 SER A O 1
ATOM 2313 N N . TYR A 1 281 ? -2.571 -3.009 1.827 1.00 98.38 281 TYR A N 1
ATOM 2314 C CA . TYR A 1 281 ? -1.812 -2.734 3.048 1.00 98.38 281 TYR A CA 1
ATOM 2315 C C . TYR A 1 281 ? -0.964 -3.922 3.486 1.00 98.38 281 TYR A C 1
ATOM 2317 O O . TYR A 1 281 ? -1.251 -5.069 3.171 1.00 98.38 281 TYR A O 1
ATOM 2325 N N . TRP A 1 282 ? 0.111 -3.618 4.214 1.00 98.06 282 TRP A N 1
ATOM 2326 C CA . TRP A 1 282 ? 0.996 -4.619 4.805 1.00 98.06 282 TRP A CA 1
ATOM 2327 C C . TRP A 1 282 ? 0.351 -5.261 6.034 1.00 98.06 282 TRP A C 1
ATOM 2329 O O . TRP A 1 282 ? -0.294 -4.564 6.835 1.00 98.06 282 TRP A O 1
ATOM 2339 N N . ILE A 1 283 ? 0.577 -6.563 6.191 1.00 97.00 283 ILE A N 1
ATOM 2340 C CA . ILE A 1 283 ? 0.052 -7.349 7.315 1.00 97.00 283 ILE A CA 1
ATOM 2341 C C . ILE A 1 283 ? 1.159 -8.071 8.048 1.00 97.00 283 ILE A C 1
ATOM 2343 O O . ILE A 1 283 ? 1.159 -8.046 9.275 1.00 97.00 283 ILE A O 1
ATOM 2347 N N . ASN A 1 284 ? 2.058 -8.718 7.308 1.00 97.56 284 ASN A N 1
ATOM 2348 C CA . ASN A 1 284 ? 3.080 -9.562 7.898 1.00 97.56 284 ASN A CA 1
ATOM 2349 C C . ASN A 1 284 ? 4.313 -9.685 6.999 1.00 97.56 284 ASN A C 1
ATOM 2351 O O . ASN A 1 284 ? 4.267 -9.359 5.807 1.00 97.56 284 ASN A O 1
ATOM 2355 N N . GLU A 1 285 ? 5.409 -10.175 7.560 1.00 96.88 285 GLU A N 1
ATOM 2356 C CA . GLU A 1 285 ? 6.614 -10.546 6.823 1.00 96.88 285 GLU A CA 1
ATOM 2357 C C . GLU A 1 285 ? 7.370 -11.675 7.529 1.00 96.88 285 GLU A C 1
ATOM 2359 O O . GLU A 1 285 ? 7.408 -11.722 8.753 1.00 96.88 285 GLU A O 1
ATOM 2364 N N . ASP A 1 286 ? 7.975 -12.567 6.748 1.00 96.00 286 ASP A N 1
ATOM 2365 C CA . ASP A 1 286 ? 8.997 -13.521 7.202 1.00 96.00 286 ASP A CA 1
ATOM 2366 C C . ASP A 1 286 ? 10.3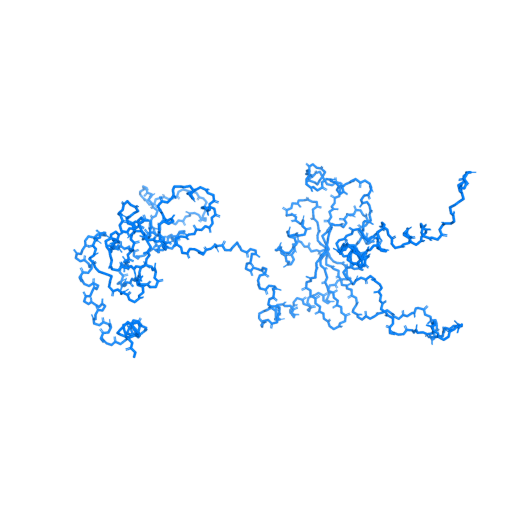36 -13.177 6.533 1.00 96.00 286 ASP A C 1
ATOM 2368 O O . ASP A 1 286 ? 10.455 -12.134 5.889 1.00 96.00 286 ASP A O 1
ATOM 2372 N N . SER A 1 287 ? 11.364 -14.012 6.678 1.00 95.50 287 SER A N 1
ATOM 2373 C CA . SER A 1 287 ? 12.673 -13.826 6.035 1.00 95.50 287 SER A CA 1
ATOM 2374 C C . SER A 1 287 ? 12.608 -13.797 4.498 1.00 95.50 287 SER A C 1
ATOM 2376 O O . SER A 1 287 ? 13.327 -13.016 3.868 1.00 95.50 287 SER A O 1
ATOM 2378 N N . THR A 1 288 ? 11.700 -14.558 3.885 1.00 96.62 288 THR A N 1
ATOM 2379 C CA . THR A 1 288 ? 11.664 -14.820 2.436 1.00 96.62 288 THR A CA 1
ATOM 2380 C C . THR A 1 288 ? 10.588 -14.017 1.701 1.00 96.62 288 THR A C 1
ATOM 2382 O O . THR A 1 288 ? 10.753 -13.696 0.526 1.00 96.62 288 THR A O 1
ATOM 2385 N N . TYR A 1 289 ? 9.508 -13.614 2.362 1.00 98.19 289 TYR A N 1
ATOM 2386 C CA . TYR A 1 289 ? 8.281 -13.052 1.808 1.00 98.19 289 TYR A CA 1
ATOM 2387 C C . TYR A 1 289 ? 7.738 -11.888 2.653 1.00 98.19 289 TYR A C 1
ATOM 2389 O O . TYR A 1 289 ? 7.899 -11.796 3.867 1.00 98.19 289 TYR A O 1
ATOM 2397 N N . LYS A 1 290 ? 7.055 -10.962 1.976 1.00 98.19 290 LYS A N 1
ATOM 2398 C CA . LYS A 1 290 ? 6.177 -9.953 2.581 1.00 98.19 290 LYS A CA 1
ATOM 2399 C C . LYS A 1 290 ? 4.745 -10.230 2.151 1.00 98.19 290 LYS A C 1
ATOM 2401 O O . LYS A 1 290 ? 4.501 -10.508 0.975 1.00 98.19 290 LYS A O 1
ATOM 2406 N N . TYR A 1 291 ? 3.817 -10.075 3.084 1.00 98.31 291 TYR A N 1
ATOM 2407 C CA . TYR A 1 291 ? 2.398 -10.343 2.890 1.00 98.31 291 TYR A CA 1
ATOM 2408 C C . TYR A 1 291 ? 1.600 -9.039 2.913 1.00 98.31 291 TYR A C 1
ATOM 2410 O O . TYR A 1 291 ? 1.750 -8.194 3.808 1.00 98.31 291 TYR A O 1
ATOM 2418 N N . PHE A 1 292 ? 0.730 -8.885 1.921 1.00 98.62 292 PHE A N 1
ATOM 2419 C CA . PHE A 1 292 ? -0.161 -7.740 1.775 1.00 98.62 292 PHE A CA 1
ATOM 2420 C C . PHE A 1 292 ? -1.596 -8.222 1.577 1.00 98.62 292 PHE A C 1
ATOM 2422 O O . PHE A 1 292 ? -1.806 -9.217 0.893 1.00 98.62 292 PHE A O 1
ATOM 2429 N N . GLU A 1 293 ? -2.578 -7.499 2.112 1.00 98.56 293 GLU A N 1
ATOM 2430 C CA . GLU A 1 293 ? -3.960 -7.612 1.629 1.00 98.56 293 GLU A CA 1
ATOM 2431 C C . GLU A 1 293 ? -4.213 -6.509 0.610 1.00 98.56 293 GLU A C 1
ATOM 2433 O O . GLU A 1 293 ? -3.907 -5.333 0.840 1.00 98.56 293 GLU A O 1
ATOM 2438 N N . VAL A 1 294 ? -4.759 -6.907 -0.529 1.00 98.56 294 VAL A N 1
ATOM 2439 C CA . VAL A 1 294 ? -5.214 -6.040 -1.605 1.00 98.56 294 VAL A CA 1
ATOM 2440 C C . VAL A 1 294 ? -6.733 -5.973 -1.513 1.00 98.56 294 VAL A C 1
ATOM 2442 O O . VAL A 1 294 ? -7.404 -7.000 -1.461 1.00 98.56 294 VAL A O 1
ATOM 2445 N N . ILE A 1 295 ? -7.259 -4.754 -1.457 1.00 98.44 295 ILE A N 1
ATOM 2446 C CA . ILE A 1 295 ? -8.690 -4.468 -1.502 1.00 98.44 295 ILE A CA 1
ATOM 2447 C C . ILE A 1 295 ? -9.056 -4.340 -2.975 1.00 98.44 295 ILE A C 1
ATOM 2449 O O . ILE A 1 295 ? -8.577 -3.421 -3.653 1.00 98.44 295 ILE A O 1
ATOM 2453 N N . LEU A 1 296 ? -9.896 -5.249 -3.451 1.00 98.00 296 LEU A N 1
ATOM 2454 C CA . LEU A 1 296 ? -10.472 -5.195 -4.782 1.00 98.00 296 LEU A CA 1
ATOM 2455 C C . LEU A 1 296 ? -11.970 -4.907 -4.693 1.00 98.00 296 LEU A C 1
ATOM 2457 O O . LEU A 1 296 ? -12.610 -5.114 -3.660 1.00 98.00 296 LEU A O 1
ATOM 2461 N N . VAL A 1 297 ? -12.501 -4.385 -5.786 1.00 98.06 297 VAL A N 1
ATOM 2462 C CA . VAL A 1 297 ? -13.908 -4.045 -5.940 1.00 98.06 297 VAL A CA 1
ATOM 2463 C C . VAL A 1 297 ? -14.401 -4.675 -7.231 1.00 98.06 297 VAL A C 1
ATOM 2465 O O . VAL A 1 297 ? -13.745 -4.558 -8.2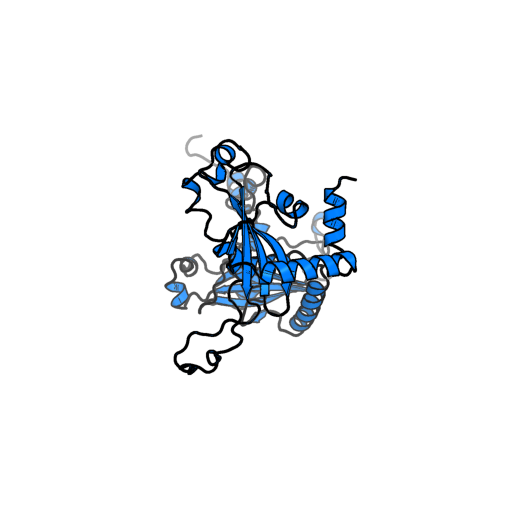68 1.00 98.06 297 VAL A O 1
ATOM 2468 N N . ASP A 1 298 ? -15.542 -5.338 -7.149 1.00 97.56 298 ASP A N 1
ATOM 2469 C CA . ASP A 1 298 ? -16.299 -5.791 -8.301 1.00 97.56 298 ASP A CA 1
ATOM 2470 C C . ASP A 1 298 ? -17.135 -4.630 -8.848 1.00 97.56 298 ASP A C 1
ATOM 2472 O O . ASP A 1 298 ? -18.009 -4.094 -8.168 1.00 97.56 298 ASP A O 1
ATOM 2476 N N . THR A 1 299 ? -16.829 -4.208 -10.073 1.00 96.56 299 THR A N 1
ATOM 2477 C CA . THR A 1 299 ? -17.522 -3.100 -10.741 1.00 96.56 299 THR A CA 1
ATOM 2478 C C . THR A 1 299 ? -18.825 -3.513 -11.416 1.00 96.56 299 THR A C 1
ATOM 2480 O O . THR A 1 299 ? -19.600 -2.635 -11.792 1.00 96.56 299 THR A O 1
ATOM 2483 N N . ALA A 1 300 ? -19.068 -4.814 -11.604 1.00 95.75 300 ALA A N 1
ATOM 2484 C CA . ALA A 1 300 ? -20.330 -5.309 -12.149 1.00 95.75 300 ALA A CA 1
ATOM 2485 C C . ALA A 1 300 ? -21.444 -5.312 -11.086 1.00 95.75 300 ALA A C 1
ATOM 2487 O O . ALA A 1 300 ? -22.619 -5.203 -11.422 1.00 95.75 300 ALA A O 1
ATOM 2488 N N . HIS A 1 301 ? -21.079 -5.355 -9.802 1.00 97.62 301 HIS A N 1
ATOM 2489 C CA . HIS A 1 301 ? -22.029 -5.447 -8.700 1.00 97.62 301 HIS A CA 1
ATOM 2490 C C . HIS A 1 301 ? -22.870 -4.167 -8.509 1.00 97.62 301 HIS A C 1
ATOM 2492 O O . HIS A 1 301 ? -22.336 -3.061 -8.359 1.00 97.62 301 HIS A O 1
ATOM 2498 N N . THR A 1 302 ? -24.195 -4.312 -8.415 1.00 97.50 302 THR A N 1
ATOM 2499 C CA . THR A 1 302 ? -25.167 -3.201 -8.302 1.00 97.50 302 THR A CA 1
ATOM 2500 C C . THR A 1 302 ? -24.901 -2.293 -7.098 1.00 97.50 302 THR A C 1
ATOM 2502 O O . THR A 1 302 ? -24.862 -1.072 -7.229 1.00 97.50 302 THR A O 1
ATOM 2505 N N . THR A 1 303 ? -24.596 -2.865 -5.930 1.00 97.12 303 THR A N 1
ATOM 2506 C CA . THR A 1 303 ? -24.270 -2.104 -4.701 1.00 97.12 303 THR A CA 1
ATOM 2507 C C . THR A 1 303 ? -23.031 -1.204 -4.822 1.00 97.12 303 THR A C 1
ATOM 2509 O O . THR A 1 303 ? -22.845 -0.295 -4.003 1.00 97.12 303 THR A O 1
ATOM 2512 N N . VAL A 1 304 ? -22.137 -1.481 -5.777 1.00 97.44 304 VAL A N 1
ATOM 2513 C CA . VAL A 1 304 ? -20.953 -0.662 -6.067 1.00 97.44 304 VAL A CA 1
ATOM 2514 C C . VAL A 1 304 ? -21.309 0.407 -7.090 1.00 97.44 304 VAL A C 1
ATOM 2516 O O . VAL A 1 304 ? -20.955 1.566 -6.878 1.00 97.44 304 VAL A O 1
ATOM 2519 N N . ARG A 1 305 ? -22.038 0.039 -8.151 1.00 96.56 305 ARG A N 1
ATOM 2520 C CA . ARG A 1 305 ? -22.488 0.974 -9.193 1.00 96.56 305 ARG A CA 1
ATOM 2521 C C . ARG A 1 305 ? -23.398 2.070 -8.638 1.00 96.56 305 ARG A C 1
ATOM 2523 O O . ARG A 1 305 ? -23.223 3.231 -8.991 1.00 96.56 305 ARG A O 1
ATOM 2530 N N . ASN A 1 306 ? -24.287 1.713 -7.713 1.00 97.12 306 ASN A N 1
ATOM 2531 C CA . ASN A 1 306 ? -25.260 2.633 -7.125 1.00 97.12 306 ASN A CA 1
ATOM 2532 C C . ASN A 1 306 ? -24.682 3.485 -5.979 1.00 97.12 306 ASN A C 1
ATOM 2534 O O . ASN A 1 306 ? -25.327 4.431 -5.544 1.00 97.12 306 ASN A O 1
ATOM 2538 N N . ASP A 1 307 ? -23.485 3.177 -5.454 1.00 97.00 307 ASP A N 1
ATOM 2539 C CA . ASP A 1 307 ? -22.888 3.969 -4.368 1.00 97.00 307 ASP A CA 1
ATOM 2540 C C . ASP A 1 307 ? -22.053 5.136 -4.927 1.00 97.00 307 ASP A C 1
ATOM 2542 O O . ASP A 1 307 ? -20.948 4.904 -5.438 1.00 97.00 307 ASP A O 1
ATOM 2546 N N . PRO A 1 308 ? -22.497 6.397 -4.749 1.00 96.69 308 PRO A N 1
ATOM 2547 C CA . PRO A 1 308 ? -21.830 7.571 -5.313 1.00 96.69 308 PRO A CA 1
ATOM 2548 C C . PRO A 1 308 ? -20.412 7.801 -4.771 1.00 96.69 308 PRO A C 1
ATOM 2550 O O . PRO A 1 308 ? -19.633 8.561 -5.339 1.00 96.69 308 PRO A O 1
ATOM 2553 N N . ARG A 1 309 ? -20.024 7.152 -3.666 1.00 96.44 309 ARG A N 1
ATOM 2554 C CA . ARG A 1 309 ? -18.683 7.304 -3.077 1.00 96.44 309 ARG A CA 1
ATOM 2555 C C . ARG A 1 309 ? -17.624 6.445 -3.768 1.00 96.44 309 ARG A C 1
ATOM 2557 O O . ARG A 1 309 ? -16.430 6.722 -3.619 1.00 96.44 309 ARG A O 1
ATOM 2564 N N . ILE A 1 310 ? -18.023 5.376 -4.459 1.00 96.88 310 ILE A N 1
ATOM 2565 C CA . ILE A 1 310 ? -17.102 4.412 -5.088 1.00 96.88 310 ILE A CA 1
ATOM 2566 C C . ILE A 1 310 ? -17.385 4.182 -6.573 1.00 96.88 310 ILE A C 1
ATOM 2568 O O . ILE A 1 310 ? -16.483 3.719 -7.272 1.00 96.88 310 ILE A O 1
ATOM 2572 N N . ASN A 1 311 ? -18.576 4.532 -7.067 1.00 96.25 311 ASN A N 1
ATOM 2573 C CA . ASN A 1 311 ? -18.986 4.318 -8.455 1.00 96.25 311 ASN A CA 1
ATOM 2574 C C . ASN A 1 311 ? -17.997 4.884 -9.489 1.00 96.25 311 ASN A C 1
ATOM 2576 O O . ASN A 1 311 ? -17.854 4.290 -10.553 1.00 96.25 311 ASN A O 1
ATOM 2580 N N . TRP A 1 312 ? -17.222 5.924 -9.149 1.00 97.06 312 TRP A N 1
ATOM 2581 C CA . TRP A 1 312 ? -16.122 6.431 -9.976 1.00 97.06 312 TRP A CA 1
ATOM 2582 C C . TRP A 1 312 ? -15.184 5.314 -10.447 1.00 97.06 312 TRP A C 1
ATOM 2584 O O . TRP A 1 312 ? -14.715 5.356 -11.574 1.00 97.06 312 TRP A O 1
ATOM 2594 N N . LEU A 1 313 ? -14.936 4.277 -9.637 1.00 96.31 313 LEU A N 1
ATOM 2595 C CA . LEU A 1 313 ? -14.055 3.160 -9.987 1.00 96.31 313 LEU A CA 1
ATOM 2596 C C . LEU A 1 313 ? -14.622 2.263 -11.107 1.00 96.31 313 LEU A C 1
ATOM 2598 O O . LEU A 1 313 ? -13.852 1.537 -11.738 1.00 96.31 313 LEU A O 1
ATOM 2602 N N . CYS A 1 314 ? -15.931 2.330 -11.371 1.00 96.69 314 CYS A N 1
ATOM 2603 C CA . CYS A 1 314 ? -16.599 1.587 -12.442 1.00 96.69 314 CYS A CA 1
ATOM 2604 C C . CYS A 1 314 ? -16.297 2.158 -13.833 1.00 96.69 314 CYS A C 1
ATOM 2606 O O . CYS A 1 314 ? -16.384 1.422 -14.815 1.00 96.69 314 CYS A O 1
ATOM 2608 N N . ASN A 1 315 ? -15.886 3.428 -13.931 1.00 96.94 315 ASN A N 1
ATOM 2609 C CA . ASN A 1 315 ? -15.615 4.048 -15.225 1.00 96.94 315 ASN A CA 1
ATOM 2610 C C . ASN A 1 315 ? -14.452 3.332 -15.951 1.00 96.94 315 ASN A C 1
ATOM 2612 O O . ASN A 1 315 ? -13.430 3.015 -15.325 1.00 96.94 315 ASN A O 1
ATOM 2616 N N . PRO A 1 316 ? -14.532 3.131 -17.282 1.00 96.31 316 PRO A N 1
ATOM 2617 C CA . PRO A 1 316 ? -13.505 2.429 -18.061 1.00 96.31 316 PRO A CA 1
ATOM 2618 C C . PRO A 1 316 ? -12.082 2.987 -17.901 1.00 96.31 316 PRO A C 1
ATOM 2620 O O . PRO A 1 316 ? -11.113 2.226 -17.882 1.00 96.31 316 PRO A O 1
ATOM 2623 N N . VAL A 1 317 ? -11.939 4.298 -17.680 1.00 97.38 317 VAL A N 1
ATOM 2624 C CA . VAL A 1 317 ? -10.648 4.973 -17.443 1.00 97.38 317 VAL A CA 1
ATOM 2625 C C . VAL A 1 317 ? -9.893 4.445 -16.216 1.00 97.38 317 VAL A C 1
ATOM 2627 O O . VAL A 1 317 ? -8.685 4.666 -16.073 1.00 97.38 317 VAL A O 1
ATOM 2630 N N . HIS A 1 318 ? -10.574 3.726 -15.319 1.00 96.94 318 HIS A N 1
ATOM 2631 C CA . HIS A 1 318 ? -10.032 3.135 -14.098 1.00 96.94 318 HIS A CA 1
ATOM 2632 C C . HIS A 1 318 ? -9.699 1.638 -14.213 1.00 96.94 318 HIS A C 1
ATOM 2634 O O . HIS A 1 318 ? -9.314 1.026 -13.214 1.00 96.94 318 HIS A O 1
ATOM 2640 N N . LYS A 1 319 ? -9.722 1.061 -15.422 1.00 96.88 319 LYS A N 1
ATOM 2641 C CA . LYS A 1 319 ? -9.170 -0.277 -15.704 1.00 96.88 319 LYS A CA 1
ATOM 2642 C C . LYS A 1 319 ? -7.677 -0.358 -15.351 1.00 96.88 319 LYS A C 1
ATOM 2644 O O . LYS A 1 319 ? -6.918 0.575 -15.618 1.00 96.88 319 LYS A O 1
ATOM 2649 N N . HIS A 1 320 ? -7.250 -1.447 -14.715 1.00 97.31 320 HIS A N 1
ATOM 2650 C CA . HIS A 1 320 ? -5.841 -1.750 -14.408 1.00 97.31 320 HIS A CA 1
ATOM 2651 C C . HIS A 1 320 ? -5.001 -0.582 -13.850 1.00 97.31 320 HIS A C 1
ATOM 2653 O O . HIS A 1 320 ? -3.907 -0.251 -14.325 1.00 97.31 320 HIS A O 1
ATOM 2659 N N . ARG A 1 321 ? -5.525 0.114 -12.835 1.00 97.56 321 ARG A N 1
ATOM 2660 C CA . ARG A 1 321 ? -4.843 1.252 -12.183 1.00 97.56 321 ARG A CA 1
ATOM 2661 C C . ARG A 1 321 ? -3.538 0.848 -11.502 1.00 97.56 321 ARG A C 1
ATOM 2663 O O . ARG A 1 321 ? -2.625 1.667 -11.398 1.00 97.56 321 ARG A O 1
ATOM 2670 N N . GLU A 1 322 ? -3.457 -0.387 -11.027 1.00 97.44 322 GLU A N 1
ATOM 2671 C CA . GLU A 1 322 ? -2.274 -1.009 -10.440 1.00 97.44 322 GLU A CA 1
ATOM 2672 C C . GLU A 1 322 ? -1.128 -1.136 -11.448 1.00 97.44 322 GLU A C 1
ATOM 2674 O O . GLU A 1 322 ? 0.007 -0.799 -11.110 1.00 97.44 322 GLU A O 1
ATOM 2679 N N . LEU A 1 323 ? -1.424 -1.501 -12.702 1.00 97.31 323 LEU A N 1
ATOM 2680 C CA . LEU A 1 323 ? -0.421 -1.632 -13.765 1.00 97.31 323 LEU A CA 1
ATOM 2681 C C . LEU A 1 323 ? 0.118 -0.267 -14.210 1.00 97.31 323 LEU A C 1
ATOM 2683 O O . LEU A 1 323 ? 1.311 -0.110 -14.458 1.00 97.31 323 LEU A O 1
ATOM 2687 N N . ARG A 1 324 ? -0.745 0.756 -14.214 1.00 96.56 324 ARG A N 1
ATOM 2688 C CA . ARG A 1 324 ? -0.395 2.149 -14.559 1.00 96.56 324 ARG A CA 1
ATOM 2689 C C . ARG A 1 324 ? 0.215 2.944 -13.394 1.00 96.56 324 ARG A C 1
ATOM 2691 O O 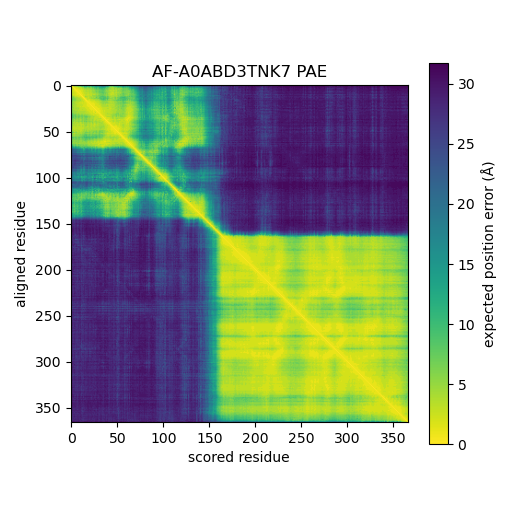. ARG A 1 324 ? 0.527 4.130 -13.529 1.00 96.56 324 ARG A O 1
ATOM 2698 N N . GLY A 1 325 ? 0.361 2.331 -12.217 1.00 96.31 325 GLY A N 1
ATOM 2699 C CA . GLY A 1 325 ? 0.925 2.984 -11.034 1.00 96.31 325 GLY A CA 1
ATOM 2700 C C . GLY A 1 325 ? 0.075 4.148 -10.506 1.00 96.31 325 GLY A C 1
ATOM 2701 O O . GLY A 1 325 ? 0.621 5.159 -10.058 1.00 96.31 325 GLY A O 1
ATOM 2702 N N . LEU A 1 326 ? -1.255 4.032 -10.577 1.00 97.12 326 LEU A N 1
ATOM 2703 C CA . LEU A 1 326 ? -2.219 5.036 -10.100 1.00 97.12 326 LEU A CA 1
ATOM 2704 C C . LEU A 1 326 ? -2.735 4.758 -8.678 1.00 97.12 326 LEU A C 1
ATOM 2706 O O . LEU A 1 326 ? -3.396 5.612 -8.080 1.00 97.12 326 LEU A O 1
ATOM 2710 N N . THR A 1 327 ? -2.409 3.597 -8.109 1.00 97.38 327 THR A N 1
ATOM 2711 C CA . THR A 1 327 ? -2.676 3.262 -6.704 1.00 97.38 327 THR A CA 1
ATOM 2712 C C . THR A 1 327 ? -1.807 4.090 -5.753 1.00 97.38 327 THR A C 1
ATOM 2714 O O . THR A 1 327 ? -0.847 4.755 -6.148 1.00 97.38 327 THR A O 1
ATOM 2717 N N . SER A 1 328 ? -2.103 4.043 -4.451 1.00 96.56 328 SER A N 1
ATOM 2718 C CA . SER A 1 328 ? -1.305 4.757 -3.442 1.00 96.56 328 SER A CA 1
ATOM 2719 C C . SER A 1 328 ? 0.156 4.281 -3.380 1.00 96.56 328 SER A C 1
ATOM 2721 O O . SER A 1 328 ? 1.054 5.086 -3.105 1.00 96.56 328 SER A O 1
ATOM 2723 N N . ALA A 1 329 ? 0.400 2.987 -3.628 1.00 97.19 329 ALA A N 1
ATOM 2724 C CA . ALA A 1 329 ? 1.745 2.425 -3.741 1.00 97.19 329 ALA A CA 1
ATOM 2725 C C . ALA A 1 329 ? 2.419 2.848 -5.056 1.00 97.19 329 ALA A C 1
ATOM 2727 O O . ALA A 1 329 ? 3.599 3.204 -5.040 1.00 97.19 329 ALA A O 1
ATOM 2728 N N . GLY A 1 330 ? 1.650 2.894 -6.149 1.00 96.19 330 GLY A N 1
ATOM 2729 C CA . GLY A 1 330 ? 2.093 3.375 -7.454 1.00 96.19 330 GLY A CA 1
ATOM 2730 C C . GLY A 1 330 ? 2.574 4.825 -7.441 1.00 96.19 330 GLY A C 1
ATOM 2731 O O . GLY A 1 330 ? 3.722 5.133 -7.761 1.00 96.19 330 GLY A O 1
ATOM 2732 N N . LYS A 1 331 ? 1.724 5.721 -6.935 1.00 96.50 331 LYS A N 1
ATOM 2733 C CA . LYS A 1 331 ? 2.039 7.147 -6.779 1.00 96.50 331 LYS A CA 1
ATOM 2734 C C . LYS A 1 331 ? 3.271 7.390 -5.897 1.00 96.50 331 LYS A C 1
ATOM 2736 O O . LYS A 1 331 ? 3.990 8.359 -6.125 1.00 96.50 331 LYS A O 1
ATOM 2741 N N . LYS A 1 332 ? 3.538 6.520 -4.908 1.00 95.88 332 LYS A N 1
ATOM 2742 C CA . LYS A 1 332 ? 4.719 6.637 -4.035 1.00 95.88 332 LYS A CA 1
ATOM 2743 C C . LYS A 1 332 ? 6.022 6.456 -4.815 1.00 95.88 332 LYS A C 1
ATOM 2745 O O . LYS A 1 332 ? 6.868 7.336 -4.735 1.00 95.88 332 LYS A O 1
ATOM 2750 N N . TYR A 1 333 ? 6.185 5.356 -5.555 1.00 94.38 333 TYR A N 1
ATOM 2751 C CA . TYR A 1 333 ? 7.448 5.104 -6.268 1.00 94.38 333 TYR A CA 1
ATOM 2752 C C . TYR A 1 333 ? 7.648 6.055 -7.458 1.00 94.38 333 TYR A C 1
ATOM 2754 O O . TYR A 1 333 ? 8.776 6.343 -7.834 1.00 94.38 333 TYR A O 1
ATOM 2762 N N . ARG A 1 334 ? 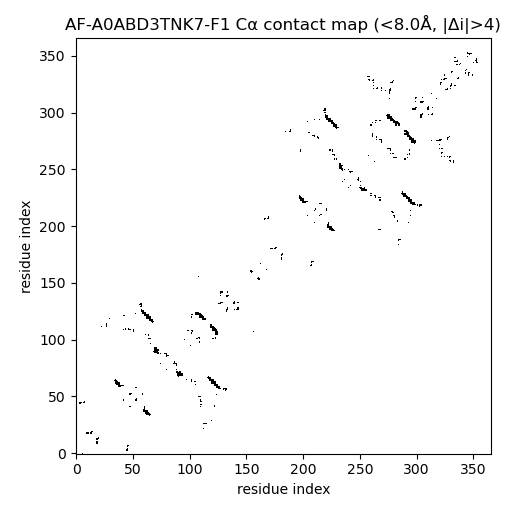6.557 6.593 -8.021 1.00 95.75 334 ARG A N 1
ATOM 2763 C CA . ARG A 1 334 ? 6.602 7.634 -9.061 1.00 95.75 334 ARG A CA 1
ATOM 2764 C C . ARG A 1 334 ? 7.045 9.011 -8.546 1.00 95.75 334 ARG A C 1
ATOM 2766 O O . ARG A 1 334 ? 7.135 9.937 -9.342 1.00 95.75 334 ARG A O 1
ATOM 2773 N N . GLY A 1 335 ? 7.260 9.174 -7.237 1.00 94.94 335 GLY A N 1
ATOM 2774 C CA . GLY A 1 335 ? 7.627 10.461 -6.638 1.00 94.94 335 GLY A CA 1
ATOM 2775 C C . GLY A 1 335 ? 6.475 11.469 -6.562 1.00 94.94 335 GLY A C 1
ATOM 2776 O O . GLY A 1 335 ? 6.714 12.652 -6.356 1.00 94.94 335 GLY A O 1
ATOM 2777 N N . LEU A 1 336 ? 5.218 11.024 -6.699 1.00 95.62 336 LEU A N 1
ATOM 2778 C CA . LEU A 1 336 ? 4.039 11.904 -6.753 1.00 95.62 336 LEU A CA 1
ATOM 2779 C C . LEU A 1 336 ? 3.441 12.233 -5.378 1.00 95.62 336 LEU A C 1
ATOM 2781 O O . LEU A 1 336 ? 2.440 12.944 -5.302 1.00 95.62 336 LEU A O 1
ATOM 2785 N N . ARG A 1 337 ? 4.015 11.703 -4.290 1.00 93.88 337 ARG A N 1
ATOM 2786 C CA . ARG A 1 337 ? 3.573 12.027 -2.924 1.00 93.88 337 ARG A CA 1
ATOM 2787 C C . ARG A 1 337 ? 4.069 13.386 -2.439 1.00 93.88 337 ARG A C 1
ATOM 2789 O O . ARG A 1 337 ? 3.330 14.038 -1.716 1.00 93.88 337 ARG A O 1
ATOM 2796 N N . GLY A 1 338 ? 5.272 13.795 -2.833 1.00 90.94 338 GLY A N 1
ATOM 2797 C CA . GLY A 1 338 ? 5.783 15.133 -2.550 1.00 90.94 338 GLY A CA 1
ATOM 2798 C C . GLY A 1 338 ? 5.435 16.117 -3.665 1.00 90.94 338 GLY A C 1
ATOM 2799 O O . GLY A 1 338 ? 5.108 15.711 -4.786 1.00 90.94 338 GLY A O 1
ATOM 2800 N N . LYS A 1 339 ? 5.459 17.407 -3.344 1.00 93.25 339 LYS A N 1
ATOM 2801 C CA . LYS A 1 339 ? 5.216 18.553 -4.236 1.00 93.25 339 LYS A CA 1
ATOM 2802 C C . LYS A 1 339 ? 6.330 19.590 -4.009 1.00 93.25 339 LYS A C 1
ATOM 2804 O O . LYS A 1 339 ? 7.075 19.453 -3.046 1.00 93.25 339 LYS A O 1
ATOM 2809 N N . GLY A 1 340 ? 6.443 20.588 -4.884 1.00 93.31 340 GLY A N 1
ATOM 2810 C CA . GLY A 1 340 ? 7.453 21.649 -4.780 1.00 93.31 340 GLY A CA 1
ATOM 2811 C C . GLY A 1 340 ? 8.725 21.377 -5.586 1.00 93.31 340 GLY A C 1
ATOM 2812 O O . GLY A 1 340 ? 8.751 20.479 -6.436 1.00 93.31 340 GLY A O 1
ATOM 2813 N N . HIS A 1 341 ? 9.771 22.158 -5.307 1.00 94.62 341 HIS A N 1
ATOM 2814 C CA . HIS A 1 341 ? 11.008 22.206 -6.092 1.00 94.62 341 HIS A CA 1
ATOM 2815 C C . HIS A 1 341 ? 11.697 20.834 -6.221 1.00 94.62 341 HIS A C 1
ATOM 2817 O O . HIS A 1 341 ? 12.112 20.470 -7.315 1.00 94.62 341 HIS A O 1
ATOM 2823 N N . LEU A 1 342 ? 11.696 19.987 -5.183 1.00 94.88 342 LEU A N 1
ATOM 2824 C CA . LEU A 1 342 ? 12.266 18.625 -5.251 1.00 94.88 342 LEU A CA 1
ATOM 2825 C C . LEU A 1 342 ? 11.510 17.663 -6.188 1.00 94.88 342 LEU A C 1
ATOM 2827 O O . LEU A 1 342 ? 12.008 16.592 -6.531 1.00 94.88 342 LEU A O 1
ATOM 2831 N N . HIS A 1 343 ? 10.292 18.014 -6.606 1.00 94.06 343 HIS A N 1
ATOM 2832 C CA . HIS A 1 343 ? 9.398 17.133 -7.361 1.00 94.06 343 HIS A CA 1
ATOM 2833 C C . HIS A 1 343 ? 8.969 17.696 -8.724 1.00 94.06 343 HIS A C 1
ATOM 2835 O O . HIS A 1 343 ? 8.069 17.121 -9.348 1.00 94.06 343 HIS A O 1
ATOM 2841 N N . HIS A 1 344 ? 9.595 18.773 -9.213 1.00 92.31 344 HIS A N 1
ATOM 2842 C CA . HIS A 1 344 ? 9.243 19.385 -10.503 1.00 92.31 344 HIS A CA 1
ATOM 2843 C C . HIS A 1 344 ? 9.437 18.405 -11.677 1.00 92.31 344 HIS A C 1
ATOM 2845 O O . HIS A 1 344 ? 8.543 18.248 -12.508 1.00 92.31 344 HIS A O 1
ATOM 2851 N N . LYS A 1 345 ? 10.524 17.613 -11.673 1.00 94.44 345 LYS A N 1
ATOM 2852 C CA . LYS A 1 345 ? 10.799 16.585 -12.703 1.00 94.44 345 LYS A CA 1
ATOM 2853 C C . LYS A 1 345 ? 9.872 15.364 -12.644 1.00 94.44 345 LYS A C 1
ATOM 2855 O O . LYS A 1 345 ? 9.939 14.493 -13.508 1.00 94.44 345 LYS A O 1
ATOM 2860 N N . ALA A 1 346 ? 9.025 15.244 -11.618 1.00 94.50 346 ALA A N 1
ATOM 2861 C CA . ALA A 1 346 ? 8.123 14.100 -11.464 1.00 94.50 346 ALA A CA 1
ATOM 2862 C C . ALA A 1 346 ? 6.761 14.299 -12.154 1.00 94.50 346 ALA A C 1
ATOM 2864 O O . ALA A 1 346 ? 6.032 13.317 -12.333 1.00 94.50 346 ALA A O 1
ATOM 2865 N N . ARG A 1 347 ? 6.397 15.537 -12.526 1.00 94.38 347 ARG A N 1
ATOM 2866 C CA . ARG A 1 347 ? 5.059 15.901 -13.025 1.00 94.38 347 ARG A CA 1
ATOM 2867 C C . ARG A 1 347 ? 5.107 16.494 -14.440 1.00 94.38 347 ARG A C 1
ATOM 2869 O O . ARG A 1 347 ? 5.964 17.335 -14.699 1.00 94.38 347 ARG A O 1
ATOM 2876 N N . PRO A 1 348 ? 4.171 16.119 -15.339 1.00 93.88 348 PRO A N 1
ATOM 2877 C CA . PRO A 1 348 ? 3.036 15.197 -15.136 1.00 93.88 348 PRO A CA 1
ATOM 2878 C C . PRO A 1 348 ? 3.455 13.713 -15.069 1.00 93.88 348 PRO A C 1
ATOM 2880 O O . PRO A 1 348 ? 2.815 12.895 -14.404 1.00 93.88 348 PRO A O 1
ATOM 2883 N N . SER A 1 349 ? 4.584 13.368 -15.687 1.00 95.62 349 SER A N 1
ATOM 2884 C CA . SER A 1 349 ? 5.331 12.129 -15.461 1.00 95.62 349 SER A CA 1
ATOM 2885 C C . SER A 1 349 ? 6.798 12.364 -15.821 1.00 95.62 349 SER A C 1
ATOM 2887 O O . SER A 1 349 ? 7.068 13.198 -16.678 1.00 95.62 349 SER A O 1
ATOM 2889 N N . ARG A 1 350 ? 7.742 11.607 -15.241 1.00 95.00 350 ARG A N 1
ATOM 2890 C CA . ARG A 1 350 ? 9.184 11.774 -15.526 1.00 95.00 350 ARG A CA 1
ATOM 2891 C C . ARG A 1 350 ? 9.512 11.777 -17.024 1.00 95.00 350 ARG A C 1
ATOM 2893 O O . ARG A 1 350 ? 10.274 12.619 -17.477 1.00 95.00 350 ARG A O 1
ATOM 2900 N N . ARG A 1 351 ? 8.913 10.857 -17.791 1.00 96.44 351 ARG A N 1
ATOM 2901 C CA . ARG A 1 351 ? 9.124 10.763 -19.244 1.00 96.44 351 ARG A CA 1
ATOM 2902 C C . ARG A 1 351 ? 8.474 11.924 -19.997 1.00 96.44 351 ARG A C 1
ATOM 2904 O O . ARG A 1 351 ? 9.079 12.437 -20.924 1.00 96.44 351 ARG A O 1
ATOM 2911 N N . ALA A 1 352 ? 7.278 12.354 -19.592 1.00 96.81 352 ALA A N 1
ATOM 2912 C CA . ALA A 1 352 ? 6.613 13.499 -20.215 1.00 96.81 352 ALA A CA 1
ATOM 2913 C C . ALA A 1 352 ? 7.380 14.808 -19.975 1.00 96.81 352 ALA A C 1
ATOM 2915 O O . ALA A 1 352 ? 7.519 15.605 -20.895 1.00 96.81 352 ALA A O 1
ATOM 2916 N N . THR A 1 353 ? 7.914 15.012 -18.767 1.00 96.75 353 THR A N 1
ATOM 2917 C CA . THR A 1 353 ? 8.755 16.175 -18.455 1.00 96.75 353 THR A CA 1
ATOM 2918 C C . THR A 1 353 ? 10.056 16.142 -19.247 1.00 96.75 353 THR A C 1
ATOM 2920 O O . THR A 1 353 ? 10.423 17.149 -19.835 1.00 96.75 353 THR A O 1
ATOM 2923 N N . TRP A 1 354 ? 10.722 14.984 -19.310 1.00 97.06 354 TRP A N 1
ATOM 2924 C CA . TRP A 1 354 ? 11.921 14.827 -20.131 1.00 97.06 354 TRP A CA 1
ATOM 2925 C C . TRP A 1 354 ? 11.635 15.124 -21.607 1.00 97.06 354 TRP A C 1
ATOM 2927 O O . TRP A 1 354 ? 12.341 15.933 -22.189 1.00 97.06 354 TRP A O 1
ATOM 2937 N N . LYS A 1 355 ? 10.552 14.568 -22.174 1.00 97.75 355 LYS A N 1
ATOM 2938 C CA . LYS A 1 355 ? 10.154 14.833 -23.564 1.00 97.75 355 LYS A CA 1
ATOM 2939 C C . LYS A 1 355 ? 9.969 16.332 -23.799 1.00 97.75 355 LYS A C 1
ATOM 2941 O O . LYS A 1 355 ? 10.618 16.869 -24.676 1.00 97.75 355 LYS A O 1
ATOM 2946 N N . ARG A 1 356 ? 9.174 17.017 -22.967 1.00 95.75 356 ARG A N 1
ATOM 2947 C CA . ARG A 1 356 ? 8.952 18.469 -23.084 1.00 95.75 356 ARG A CA 1
ATOM 2948 C C . ARG A 1 356 ? 10.258 19.266 -23.092 1.00 95.75 356 ARG A C 1
ATOM 2950 O O . ARG A 1 356 ? 10.399 20.169 -23.897 1.00 95.75 356 ARG A O 1
ATOM 2957 N N . ASN A 1 357 ? 11.190 18.929 -22.204 1.00 95.12 357 ASN A N 1
ATOM 2958 C CA . ASN A 1 357 ? 12.448 19.662 -22.057 1.00 95.12 357 ASN A CA 1
ATOM 2959 C C . ASN A 1 357 ? 13.475 19.346 -23.154 1.00 95.12 357 ASN A C 1
ATOM 2961 O O . ASN A 1 357 ? 14.494 20.019 -23.227 1.00 95.12 357 ASN A O 1
ATOM 2965 N N . GLN A 1 358 ? 13.279 18.275 -23.920 1.00 96.94 358 GLN A N 1
ATOM 2966 C CA . GLN A 1 358 ? 14.181 17.863 -24.999 1.00 96.94 358 GLN A CA 1
ATOM 2967 C C . GLN A 1 358 ? 13.561 18.069 -26.384 1.00 96.94 358 GLN A C 1
ATOM 2969 O O . GLN A 1 358 ? 14.246 17.926 -27.389 1.00 96.94 358 GLN A O 1
ATOM 2974 N N . THR A 1 359 ? 12.269 18.394 -26.457 1.00 96.88 359 THR A N 1
ATOM 2975 C CA . THR A 1 359 ? 11.609 18.764 -27.706 1.00 96.88 359 THR A CA 1
ATOM 2976 C C . THR A 1 359 ? 12.125 20.124 -28.167 1.00 96.88 359 THR A C 1
ATOM 2978 O O . THR A 1 359 ? 11.913 21.128 -27.490 1.00 96.88 359 THR A O 1
ATOM 2981 N N . LEU A 1 360 ? 12.758 20.150 -29.341 1.00 96.56 360 LEU A N 1
ATOM 2982 C CA . LEU A 1 360 ? 13.092 21.383 -30.047 1.00 96.56 360 LEU A CA 1
ATOM 2983 C C . LEU A 1 360 ? 11.796 22.095 -30.465 1.00 96.56 360 LEU A C 1
ATOM 2985 O O . LEU A 1 360 ? 10.946 21.506 -31.131 1.00 96.56 360 LEU A O 1
ATOM 2989 N N . SER A 1 361 ? 11.638 23.353 -30.052 1.00 94.94 361 SER A N 1
ATOM 2990 C CA . SER A 1 361 ? 10.468 24.173 -30.376 1.00 94.94 361 SER A CA 1
ATOM 2991 C C . SER A 1 361 ? 10.786 25.095 -31.550 1.00 94.94 361 SER A C 1
ATOM 2993 O O . SER A 1 361 ? 11.356 26.165 -31.351 1.00 94.94 361 SER A O 1
ATOM 2995 N N . LEU A 1 362 ? 10.378 24.708 -32.757 1.00 96.12 362 LEU A N 1
ATOM 2996 C CA . LEU A 1 362 ? 10.488 25.539 -33.957 1.00 96.12 362 LEU A CA 1
ATOM 2997 C C . LEU A 1 362 ? 9.174 26.298 -34.166 1.00 96.12 362 LEU A C 1
ATOM 2999 O O . LEU A 1 362 ? 8.185 25.733 -34.630 1.00 96.12 362 LEU A O 1
ATOM 3003 N N . ARG A 1 363 ? 9.140 27.568 -33.751 1.00 95.12 363 ARG A N 1
ATOM 3004 C CA . ARG A 1 363 ? 7.985 28.450 -33.973 1.00 95.12 363 ARG A CA 1
ATOM 3005 C C . ARG A 1 363 ? 7.984 28.948 -35.419 1.00 95.12 363 ARG A C 1
ATOM 3007 O O . ARG A 1 363 ? 9.045 29.069 -36.023 1.00 95.12 363 ARG A O 1
ATOM 3014 N N . ARG A 1 364 ? 6.793 29.250 -35.952 1.00 95.31 364 ARG A N 1
ATOM 3015 C CA . ARG A 1 364 ? 6.622 29.799 -37.311 1.00 95.31 364 ARG A CA 1
ATOM 3016 C C . ARG A 1 364 ? 7.387 31.115 -37.490 1.00 95.31 364 ARG A C 1
ATOM 3018 O O . ARG A 1 364 ? 8.015 31.312 -38.519 1.00 95.31 364 ARG A O 1
ATOM 3025 N N . TYR A 1 365 ? 7.360 31.957 -36.462 1.00 93.00 365 TYR A N 1
ATOM 3026 C CA . TYR A 1 365 ? 8.139 33.186 -36.352 1.00 93.00 365 TYR A CA 1
ATOM 3027 C C . TYR A 1 365 ? 8.992 33.081 -35.087 1.00 93.00 365 TYR A C 1
ATOM 3029 O O . TYR A 1 365 ? 8.489 32.601 -34.062 1.00 93.00 365 TYR A O 1
ATOM 3037 N N . ARG A 1 366 ? 10.281 33.416 -35.192 1.00 83.12 366 ARG A N 1
ATOM 3038 C CA . ARG A 1 366 ? 11.252 33.259 -34.102 1.00 83.12 366 ARG A CA 1
ATOM 3039 C C . ARG A 1 366 ? 11.184 34.410 -33.119 1.00 83.12 366 ARG A C 1
ATOM 3041 O O . ARG A 1 366 ? 11.094 35.558 -33.596 1.00 83.12 366 ARG A O 1
#

Organism: NCBI:txid265156